Protein AF-0000000067179972 (afdb_homodimer)

Structure (mmCIF, N/CA/C/O backbone):
data_AF-0000000067179972-model_v1
#
loop_
_entity.id
_entity.type
_entity.pdbx_description
1 polymer '3-ketoacyl-CoA reductase'
#
loop_
_atom_site.group_PDB
_atom_site.id
_atom_site.type_symbol
_atom_site.label_atom_id
_atom_site.label_alt_id
_atom_site.label_comp_id
_atom_site.label_asym_id
_atom_site.label_entity_id
_atom_site.label_seq_id
_atom_site.pdbx_PDB_ins_code
_atom_site.Cartn_x
_atom_site.Cartn_y
_atom_site.Cartn_z
_atom_site.occupancy
_atom_site.B_iso_or_equiv
_atom_site.auth_seq_id
_atom_site.auth_comp_id
_atom_site.auth_asym_id
_atom_site.auth_atom_id
_atom_site.pdbx_PDB_model_num
ATOM 1 N N . MET A 1 1 ? -12.672 8.93 -43.188 1 71.5 1 MET A N 1
ATOM 2 C CA . MET A 1 1 ? -12.367 8.008 -42.094 1 71.5 1 MET A CA 1
ATOM 3 C C . MET A 1 1 ? -11.242 8.555 -41.219 1 71.5 1 MET A C 1
ATOM 5 O O . MET A 1 1 ? -11.367 8.609 -40 1 71.5 1 MET A O 1
ATOM 9 N N . TRP A 1 2 ? -10.297 9.141 -41.875 1 78.19 2 TRP A N 1
ATOM 10 C CA . TRP A 1 2 ? -9.109 9.648 -41.188 1 78.19 2 TRP A CA 1
ATOM 11 C C . TRP A 1 2 ? -9.445 10.891 -40.375 1 78.19 2 TRP A C 1
ATOM 13 O O . TRP A 1 2 ? -9.07 10.984 -39.219 1 78.19 2 TRP A O 1
ATOM 23 N N . PRO A 1 3 ? -10.312 11.742 -41 1 81.19 3 PRO A N 1
ATOM 24 C CA . PRO A 1 3 ? -10.633 12.922 -40.188 1 81.19 3 PRO A CA 1
ATOM 25 C C . PRO A 1 3 ? -11.438 12.594 -38.938 1 81.19 3 PRO A C 1
ATOM 27 O O . PRO A 1 3 ? -11.25 13.227 -37.906 1 81.19 3 PRO A O 1
ATOM 30 N N . PHE A 1 4 ? -12.281 11.68 -39.156 1 87.94 4 PHE A N 1
ATOM 31 C CA . PHE A 1 4 ? -13.109 11.281 -38.031 1 87.94 4 PHE A CA 1
ATOM 32 C C . PHE A 1 4 ? -12.258 10.656 -36.906 1 87.94 4 PHE A C 1
ATOM 34 O O . PHE A 1 4 ? -12.414 10.992 -35.75 1 87.94 4 PHE A O 1
ATOM 41 N N . VAL A 1 5 ? -11.414 9.82 -37.219 1 89.94 5 VAL A N 1
ATOM 42 C CA . VAL A 1 5 ? -10.508 9.18 -36.25 1 89.94 5 VAL A CA 1
ATOM 43 C C . VAL A 1 5 ? -9.648 10.234 -35.562 1 89.94 5 VAL A C 1
ATOM 45 O O . VAL A 1 5 ? -9.453 10.18 -34.344 1 89.94 5 VAL A O 1
ATOM 48 N N . CYS A 1 6 ? -9.18 11.117 -36.312 1 90.62 6 CYS A N 1
ATOM 49 C CA . CYS A 1 6 ? -8.359 12.188 -35.781 1 90.62 6 CYS A CA 1
ATOM 50 C C . CYS A 1 6 ? -9.148 13.008 -34.75 1 90.62 6 CYS A C 1
ATOM 52 O O . CYS A 1 6 ? -8.617 13.422 -33.719 1 90.62 6 CYS A O 1
ATOM 54 N N . ALA A 1 7 ? -10.398 13.258 -35.094 1 91.94 7 ALA A N 1
ATOM 55 C CA . ALA A 1 7 ? -11.25 14.023 -34.188 1 91.94 7 ALA A CA 1
ATOM 56 C C . ALA A 1 7 ? -11.469 13.273 -32.906 1 91.94 7 ALA A C 1
ATOM 58 O O . ALA A 1 7 ? -11.43 13.867 -31.812 1 91.94 7 ALA A O 1
ATOM 59 N N . ILE A 1 8 ? -11.711 12.031 -33 1 94.38 8 ILE A N 1
ATOM 60 C CA . ILE A 1 8 ? -11.93 11.195 -31.828 1 94.38 8 ILE A CA 1
ATOM 61 C C . ILE A 1 8 ? -10.664 11.18 -30.969 1 94.38 8 ILE A C 1
ATOM 63 O O . ILE A 1 8 ? -10.727 11.359 -29.75 1 94.38 8 ILE A O 1
ATOM 67 N N . LEU A 1 9 ? -9.547 10.984 -31.594 1 94.88 9 LEU A N 1
ATOM 68 C CA . LEU A 1 9 ? -8.273 10.969 -30.875 1 94.88 9 LEU A CA 1
ATOM 69 C C . LEU A 1 9 ? -8.008 12.32 -30.219 1 94.88 9 LEU A C 1
ATOM 71 O O . LEU A 1 9 ? -7.449 12.375 -29.109 1 94.88 9 LEU A O 1
ATOM 75 N N . ALA A 1 10 ? -8.383 13.32 -30.875 1 95.06 10 ALA A N 1
ATOM 76 C CA . ALA A 1 10 ? -8.211 14.648 -30.297 1 95.06 10 ALA A CA 1
ATOM 77 C C . ALA A 1 10 ? -9.07 14.812 -29.047 1 95.06 10 ALA A C 1
ATOM 79 O O . ALA A 1 10 ? -8.633 15.414 -28.062 1 95.06 10 ALA A O 1
ATOM 80 N N . LEU A 1 11 ? -10.289 14.289 -29.125 1 95.94 11 LEU A N 1
ATOM 81 C CA . LEU A 1 11 ? -11.164 14.352 -27.969 1 95.94 11 LEU A CA 1
ATOM 82 C C . LEU A 1 11 ? -10.586 13.539 -26.812 1 95.94 11 LEU A C 1
ATOM 84 O O . LEU A 1 11 ? -10.625 13.977 -25.656 1 95.94 11 LEU A O 1
ATOM 88 N N . ILE A 1 12 ? -10.094 12.406 -27.141 1 96 12 ILE A N 1
ATOM 89 C CA . ILE A 1 12 ? -9.445 11.57 -26.125 1 96 12 ILE A CA 1
ATOM 90 C C . ILE A 1 12 ? -8.234 12.305 -25.562 1 96 12 ILE A C 1
ATOM 92 O O . ILE A 1 12 ? -8.023 12.297 -24.344 1 96 12 ILE A O 1
ATOM 96 N N . GLY A 1 13 ? -7.484 12.906 -26.422 1 96.31 13 GLY A N 1
ATOM 97 C CA . GLY A 1 13 ? -6.328 13.672 -25.969 1 96.31 13 GLY A CA 1
ATOM 98 C C . GLY A 1 13 ? -6.691 14.812 -25.047 1 96.31 13 GLY A C 1
ATOM 99 O O . GLY A 1 13 ? -6 15.062 -24.062 1 96.31 13 GLY A O 1
ATOM 100 N N . ALA A 1 14 ? -7.727 15.484 -25.406 1 96.56 14 ALA A N 1
ATOM 101 C CA . ALA A 1 14 ? -8.203 16.578 -24.547 1 96.56 14 ALA A CA 1
ATOM 102 C C . ALA A 1 14 ? -8.633 16.047 -23.172 1 96.56 14 ALA A C 1
ATOM 104 O O . ALA A 1 14 ? -8.25 16.594 -22.141 1 96.56 14 ALA A O 1
ATOM 105 N N . TYR A 1 15 ? -9.367 14.992 -23.234 1 96.56 15 TYR A N 1
ATOM 106 C CA . TYR A 1 15 ? -9.836 14.367 -22 1 96.56 15 TYR A CA 1
ATOM 107 C C . TYR A 1 15 ? -8.656 13.938 -21.141 1 96.56 15 TYR A C 1
ATOM 109 O O . TYR A 1 15 ? -8.602 14.258 -19.938 1 96.56 15 TYR A O 1
ATOM 117 N N . CYS A 1 16 ? -7.742 13.266 -21.688 1 96.19 16 CYS A N 1
ATOM 118 C CA . CYS A 1 16 ? -6.586 12.75 -20.969 1 96.19 16 CYS A CA 1
ATOM 119 C C . CYS A 1 16 ? -5.734 13.891 -20.422 1 96.19 16 CYS A C 1
ATOM 121 O O . CYS A 1 16 ? -5.199 13.805 -19.312 1 96.19 16 CYS A O 1
ATOM 123 N N . SER A 1 17 ? -5.578 14.922 -21.219 1 95.88 17 SER A N 1
ATOM 124 C CA . SER A 1 17 ? -4.801 16.078 -20.781 1 95.88 17 SER A CA 1
ATOM 125 C C . SER A 1 17 ? -5.434 16.75 -19.562 1 95.88 17 SER A C 1
ATOM 127 O O . SER A 1 17 ? -4.742 17.062 -18.594 1 95.88 17 SER A O 1
ATOM 129 N N . ILE A 1 18 ? -6.699 16.922 -19.609 1 96 18 ILE A N 1
ATOM 130 C CA . ILE A 1 18 ? -7.418 17.562 -18.516 1 96 18 ILE A CA 1
ATOM 131 C C . ILE A 1 18 ? -7.301 16.719 -17.25 1 96 18 ILE A C 1
ATOM 133 O O . ILE A 1 18 ? -7.004 17.234 -16.172 1 96 18 ILE A O 1
ATOM 137 N N . CYS A 1 19 ? -7.488 15.398 -17.391 1 95.5 19 CYS A N 1
ATOM 138 C CA . CYS A 1 19 ? -7.391 14.5 -16.25 1 95.5 19 CYS A CA 1
ATOM 139 C C . CYS A 1 19 ? -5.98 14.5 -15.672 1 95.5 19 CYS A C 1
ATOM 141 O O . CYS A 1 19 ? -5.809 14.555 -14.453 1 95.5 19 CYS A O 1
ATOM 143 N N . TRP A 1 20 ? -5.016 14.477 -16.547 1 95.38 20 TRP A N 1
ATOM 144 C CA . TRP A 1 20 ? -3.625 14.453 -16.094 1 95.38 20 TRP A CA 1
ATOM 145 C C . TRP A 1 20 ? -3.266 15.734 -15.359 1 95.38 20 TRP A C 1
ATOM 147 O O . TRP A 1 20 ? -2.662 15.695 -14.289 1 95.38 20 TRP A O 1
ATOM 157 N N . LEU A 1 21 ? -3.615 16.891 -15.945 1 94.5 21 LEU A N 1
ATOM 158 C CA . LEU A 1 21 ? -3.311 18.188 -15.344 1 94.5 21 LEU A CA 1
ATOM 159 C C . LEU A 1 21 ? -3.973 18.312 -13.977 1 94.5 21 LEU A C 1
ATOM 161 O O . LEU A 1 21 ? -3.346 18.781 -13.016 1 94.5 21 LEU A O 1
ATOM 165 N N . TYR A 1 22 ? -5.133 17.844 -13.875 1 93.06 22 TYR A N 1
ATOM 166 C CA . TYR A 1 22 ? -5.895 17.938 -12.633 1 93.06 22 TYR A CA 1
ATOM 167 C C . TYR A 1 22 ? -5.285 17.047 -11.555 1 93.06 22 TYR A C 1
ATOM 169 O O . TYR A 1 22 ? -5.156 17.453 -10.398 1 93.06 22 TYR A O 1
ATOM 177 N N . GLU A 1 23 ? -4.816 15.914 -11.906 1 93.94 23 GLU A N 1
ATOM 178 C CA . GLU A 1 23 ? -4.383 14.906 -10.945 1 93.94 23 GLU A CA 1
ATOM 179 C C . GLU A 1 23 ? -2.926 15.117 -10.547 1 93.94 23 GLU A C 1
ATOM 181 O O . GLU A 1 23 ? -2.535 14.805 -9.414 1 93.94 23 GLU A O 1
ATOM 186 N N . ASN A 1 24 ? -2.164 15.664 -11.453 1 94.5 24 ASN A N 1
ATOM 187 C CA . ASN A 1 24 ? -0.731 15.516 -11.227 1 94.5 24 ASN A CA 1
ATOM 188 C C . ASN A 1 24 ? -0.054 16.875 -11.023 1 94.5 24 ASN A C 1
ATOM 190 O O . ASN A 1 24 ? 1.084 16.938 -10.555 1 94.5 24 ASN A O 1
ATOM 194 N N . LEU A 1 25 ? -0.701 17.984 -11.297 1 94.19 25 LEU A N 1
ATOM 195 C CA . LEU A 1 25 ? -0.108 19.297 -11.078 1 94.19 25 LEU A CA 1
ATOM 196 C C . LEU A 1 25 ? -0.708 19.969 -9.844 1 94.19 25 LEU A C 1
ATOM 198 O O . LEU A 1 25 ? -0.694 21.203 -9.727 1 94.19 25 LEU A O 1
ATOM 202 N N . ARG A 1 26 ? -1.161 19.203 -8.969 1 91.56 26 ARG A N 1
ATOM 203 C CA . ARG A 1 26 ? -1.869 19.688 -7.793 1 91.56 26 ARG A CA 1
ATOM 204 C C . ARG A 1 26 ? -0.954 20.547 -6.926 1 91.56 26 ARG A C 1
ATOM 206 O O . ARG A 1 26 ? -1.339 21.641 -6.492 1 91.56 26 ARG A O 1
ATOM 213 N N . THR A 1 27 ? 0.248 20.125 -6.719 1 93.62 27 THR A N 1
ATOM 214 C CA . THR A 1 27 ? 1.144 20.781 -5.781 1 93.62 27 THR A CA 1
ATOM 215 C C . THR A 1 27 ? 1.543 22.156 -6.305 1 93.62 27 THR A C 1
ATOM 217 O O . THR A 1 27 ? 1.304 23.172 -5.645 1 93.62 27 THR A O 1
ATOM 220 N N . PRO A 1 28 ? 2.084 22.234 -7.52 1 92.94 28 PRO A N 1
ATOM 221 C CA . PRO A 1 28 ? 2.453 23.562 -8 1 92.94 28 PRO A CA 1
ATOM 222 C C . PRO A 1 28 ? 1.252 24.5 -8.141 1 92.94 28 PRO A C 1
ATOM 224 O O . PRO A 1 28 ? 1.345 25.688 -7.816 1 92.94 28 PRO A O 1
ATOM 227 N N . VAL A 1 29 ? 0.146 24 -8.57 1 92.94 29 VAL A N 1
ATOM 228 C CA . VAL A 1 29 ? -1.047 24.812 -8.766 1 92.94 29 VAL A CA 1
ATOM 229 C C . VAL A 1 29 ? -1.574 25.297 -7.418 1 92.94 29 VAL A C 1
ATOM 231 O O . VAL A 1 29 ? -1.919 26.469 -7.266 1 92.94 29 VAL A O 1
ATOM 234 N N . SER A 1 30 ? -1.582 24.391 -6.465 1 92.38 30 SER A N 1
ATOM 235 C CA . SER A 1 30 ? -2.055 24.766 -5.137 1 92.38 30 SER A CA 1
ATOM 236 C C . SER A 1 30 ? -1.16 25.828 -4.512 1 92.38 30 SER A C 1
ATOM 238 O O . SER A 1 30 ? -1.652 26.781 -3.898 1 92.38 30 SER A O 1
ATOM 240 N N . LEU A 1 31 ? 0.1 25.672 -4.637 1 92.12 31 LEU A N 1
ATOM 241 C CA . LEU A 1 31 ? 1.036 26.625 -4.055 1 92.12 31 LEU A CA 1
ATOM 242 C C . LEU A 1 31 ? 0.846 28.016 -4.668 1 92.12 31 LEU A C 1
ATOM 244 O O . LEU A 1 31 ? 0.848 29.016 -3.951 1 92.12 31 LEU A O 1
ATOM 248 N N . VAL A 1 32 ? 0.621 28.047 -5.922 1 92.56 32 VAL A N 1
ATOM 249 C CA . VAL A 1 32 ? 0.437 29.312 -6.609 1 92.56 32 VAL A CA 1
ATOM 250 C C . VAL A 1 32 ? -0.916 29.922 -6.234 1 92.56 32 VAL A C 1
ATOM 252 O O . VAL A 1 32 ? -0.996 31.078 -5.82 1 92.56 32 VAL A O 1
ATOM 255 N N . LEU A 1 33 ? -1.974 29.141 -6.336 1 92.81 33 LEU A N 1
ATOM 256 C CA . LEU A 1 33 ? -3.328 29.625 -6.102 1 92.81 33 LEU A CA 1
ATOM 257 C C . LEU A 1 33 ? -3.502 30.062 -4.652 1 92.81 33 LEU A C 1
ATOM 259 O O . LEU A 1 33 ? -4.031 31.156 -4.391 1 92.81 33 LEU A O 1
ATOM 263 N N . HIS A 1 34 ? -3.029 29.297 -3.762 1 91.06 34 HIS A N 1
ATOM 264 C CA . HIS A 1 34 ? -3.193 29.641 -2.355 1 91.06 34 HIS A CA 1
ATOM 265 C C . HIS A 1 34 ? -2.199 30.719 -1.934 1 91.06 34 HIS A C 1
ATOM 267 O O . HIS A 1 34 ? -2.455 31.469 -0.989 1 91.06 34 HIS A O 1
ATOM 273 N N . GLY A 1 35 ? -1.069 30.734 -2.635 1 89.62 35 GLY A N 1
ATOM 274 C CA . GLY A 1 35 ? -0.17 31.859 -2.428 1 89.62 35 GLY A CA 1
ATOM 275 C C . GLY A 1 35 ? -0.801 33.219 -2.76 1 89.62 35 GLY A C 1
ATOM 276 O O . GLY A 1 35 ? -0.676 34.156 -1.993 1 89.62 35 GLY A O 1
ATOM 277 N N . ILE A 1 36 ? -1.562 33.219 -3.773 1 90.12 36 ILE A N 1
ATOM 278 C CA . ILE A 1 36 ? -2.258 34.438 -4.203 1 90.12 36 ILE A CA 1
ATOM 279 C C . ILE A 1 36 ? -3.418 34.719 -3.252 1 90.12 36 ILE A C 1
ATOM 281 O O . ILE A 1 36 ? -3.615 35.875 -2.836 1 90.12 36 ILE A O 1
ATOM 285 N N . ALA A 1 37 ? -4.098 33.688 -2.883 1 88 37 ALA A N 1
ATOM 286 C CA . ALA A 1 37 ? -5.266 33.844 -2.016 1 88 37 ALA A CA 1
ATOM 287 C C . ALA A 1 37 ? -4.859 34.375 -0.648 1 88 37 ALA A C 1
ATOM 289 O O . ALA A 1 37 ? -5.617 35.125 -0.02 1 88 37 ALA A O 1
ATOM 290 N N . GLN A 1 38 ? -3.721 33.906 -0.187 1 85.06 38 GLN A N 1
ATOM 291 C CA . GLN A 1 38 ? -3.242 34.312 1.13 1 85.06 38 GLN A CA 1
ATOM 292 C C . GLN A 1 38 ? -2.992 35.812 1.184 1 85.06 38 GLN A C 1
ATOM 294 O O . GLN A 1 38 ? -2.979 36.406 2.264 1 85.06 38 GLN A O 1
ATOM 299 N N . LEU A 1 39 ? -2.824 36.406 0.049 1 81.31 39 LEU A N 1
ATOM 300 C CA . LEU A 1 39 ? -2.6 37.875 -0.025 1 81.31 39 LEU A CA 1
ATOM 301 C C . LEU A 1 39 ? -3.887 38.625 0.259 1 81.31 39 LEU A C 1
ATOM 303 O O . LEU A 1 39 ? -3.846 39.812 0.645 1 81.31 39 LEU A O 1
ATOM 307 N N . VAL A 1 40 ? -4.984 37.969 0.219 1 83.81 40 VAL A N 1
ATOM 308 C CA . VAL A 1 40 ? -6.246 38.688 0.259 1 83.81 40 VAL A CA 1
ATOM 309 C C . VAL A 1 40 ? -7.117 38.156 1.398 1 83.81 40 VAL A C 1
ATOM 311 O O . VAL A 1 40 ? -7.93 38.906 1.958 1 83.81 40 VAL A O 1
ATOM 314 N N . LEU A 1 41 ? -6.902 36.906 1.764 1 81.62 41 LEU A N 1
ATOM 315 C CA . LEU A 1 41 ? -7.828 36.281 2.707 1 81.62 41 LEU A CA 1
ATOM 316 C C . LEU A 1 41 ? -7.152 36.031 4.055 1 81.62 41 LEU A C 1
ATOM 318 O O . LEU A 1 41 ? -6.039 35.5 4.113 1 81.62 41 LEU A O 1
ATOM 322 N N . PRO A 1 42 ? -7.855 36.531 5.035 1 77.62 42 PRO A N 1
ATOM 323 C CA . PRO A 1 42 ? -7.301 36.219 6.359 1 77.62 42 PRO A CA 1
ATOM 324 C C . PRO A 1 42 ? -7.379 34.75 6.719 1 77.62 42 PRO A C 1
ATOM 326 O O . PRO A 1 42 ? -8.305 34.062 6.289 1 77.62 42 PRO A O 1
ATOM 329 N N . GLN A 1 43 ? -6.32 34.219 7.414 1 78.94 43 GLN A N 1
ATOM 330 C CA . GLN A 1 43 ? -6.324 32.844 7.836 1 78.94 43 GLN A CA 1
ATOM 331 C C . GLN A 1 43 ? -6.633 32.719 9.328 1 78.94 43 GLN A C 1
ATOM 333 O O . GLN A 1 43 ? -6.133 33.5 10.133 1 78.94 43 GLN A O 1
ATOM 338 N N . LYS A 1 44 ? -7.582 31.891 9.617 1 84.75 44 LYS A N 1
ATOM 339 C CA . LYS A 1 44 ? -7.867 31.578 11.016 1 84.75 44 LYS A CA 1
ATOM 340 C C . LYS A 1 44 ? -6.703 30.844 11.664 1 84.75 44 LYS A C 1
ATOM 342 O O . LYS A 1 44 ? -6.094 29.969 11.039 1 84.75 44 LYS A O 1
ATOM 347 N N . PRO A 1 45 ? -6.527 31.188 12.914 1 92.25 45 PRO A N 1
ATOM 348 C CA . PRO A 1 45 ? -5.473 30.453 13.617 1 92.25 45 PRO A CA 1
ATOM 349 C C . PRO A 1 45 ? -5.746 28.953 13.68 1 92.25 45 PRO A C 1
ATOM 351 O O . PRO A 1 45 ? -6.898 28.531 13.828 1 92.25 45 PRO A O 1
ATOM 354 N N . PHE A 1 46 ? -4.691 28.125 13.547 1 95.62 46 PHE A N 1
ATOM 355 C CA . PHE A 1 46 ? -4.816 26.672 13.539 1 95.62 46 PHE A CA 1
ATOM 356 C C . PHE A 1 46 ? -5.5 26.172 14.805 1 95.62 46 PHE A C 1
ATOM 358 O O . PHE A 1 46 ? -6.324 25.266 14.758 1 95.62 46 PHE A O 1
ATOM 365 N N . SER A 1 47 ? -5.207 26.875 15.953 1 94.38 47 SER A N 1
ATOM 366 C CA . SER A 1 47 ? -5.773 26.438 17.219 1 94.38 47 SER A CA 1
ATOM 367 C C . SER A 1 47 ? -7.289 26.625 17.25 1 94.38 47 SER A C 1
ATOM 369 O O . SER A 1 47 ? -8.008 25.828 17.859 1 94.38 47 SER A O 1
ATOM 371 N N . GLU A 1 48 ? -7.824 27.594 16.578 1 94.31 48 GLU A N 1
ATOM 372 C CA . GLU A 1 48 ? -9.258 27.844 16.469 1 94.31 48 GLU A CA 1
ATOM 373 C C . GLU A 1 48 ? -9.914 26.891 15.484 1 94.31 48 GLU A C 1
ATOM 375 O O . GLU A 1 48 ? -11.016 26.391 15.727 1 94.31 48 GLU A O 1
ATOM 380 N N . LYS A 1 49 ? -9.18 26.625 14.477 1 95.62 49 LYS A N 1
ATOM 381 C CA . LYS A 1 49 ? -9.742 25.797 13.414 1 95.62 49 LYS A CA 1
ATOM 382 C C . LYS A 1 49 ? -9.703 24.328 13.789 1 95.62 49 LYS A C 1
ATOM 384 O O . LYS A 1 49 ? -10.648 23.578 13.508 1 95.62 49 LYS A O 1
ATOM 389 N N . TYR A 1 50 ? -8.648 23.859 14.445 1 97.44 50 TYR A N 1
ATOM 390 C CA . TYR A 1 50 ? -8.445 22.422 14.609 1 97.44 50 TYR A CA 1
ATOM 391 C C . TYR A 1 50 ? -8.414 22.047 16.078 1 97.44 50 TYR A C 1
ATOM 393 O O . TYR A 1 50 ? -8.977 21.016 16.484 1 97.44 50 TYR A O 1
ATOM 401 N N . GLY A 1 51 ? -7.766 22.75 16.938 1 96.5 51 GLY A N 1
ATOM 402 C CA . GLY A 1 51 ? -7.551 22.422 18.328 1 96.5 51 GLY A CA 1
ATOM 403 C C . GLY A 1 51 ? -6.207 22.891 18.859 1 96.5 51 GLY A C 1
ATOM 404 O O . GLY A 1 51 ? -5.371 23.375 18.094 1 96.5 51 GLY A O 1
ATOM 405 N N . GLU A 1 52 ? -5.965 22.703 20.094 1 97.31 52 GLU A N 1
ATOM 406 C CA . GLU A 1 52 ? -4.879 23.375 20.812 1 97.31 52 GLU A CA 1
ATOM 407 C C . GLU A 1 52 ? -3.551 22.656 20.578 1 97.31 52 GLU A C 1
ATOM 409 O O . GLU A 1 52 ? -2.492 23.297 20.594 1 97.31 52 GLU A O 1
ATOM 414 N N . TRP A 1 53 ? -3.652 21.359 20.406 1 98.81 53 TRP A N 1
ATOM 415 C CA . TRP A 1 53 ? -2.42 20.578 20.406 1 98.81 53 TRP A CA 1
ATOM 416 C C . TRP A 1 53 ? -2.16 19.969 19.031 1 98.81 53 TRP A C 1
ATOM 418 O O . TRP A 1 53 ? -3.094 19.531 18.359 1 98.81 53 TRP A O 1
ATOM 428 N N . ALA A 1 54 ? -0.916 19.906 18.625 1 98.94 54 ALA A N 1
ATOM 429 C CA . ALA A 1 54 ? -0.428 19.125 17.484 1 98.94 54 ALA A CA 1
ATOM 430 C C . ALA A 1 54 ? 0.47 17.984 17.953 1 98.94 54 ALA A C 1
ATOM 432 O O . ALA A 1 54 ? 1.37 18.188 18.766 1 98.94 54 ALA A O 1
ATOM 433 N N . VAL A 1 55 ? 0.155 16.844 17.5 1 98.94 55 VAL A N 1
ATOM 434 C CA . VAL A 1 55 ? 0.963 15.664 17.781 1 98.94 55 VAL A CA 1
ATOM 435 C C . VAL A 1 55 ? 1.811 15.312 16.562 1 98.94 55 VAL A C 1
ATOM 437 O O . VAL A 1 55 ? 1.284 15.156 15.461 1 98.94 55 VAL A O 1
ATOM 440 N N . ILE A 1 56 ? 3.104 15.227 16.734 1 98.94 56 ILE A N 1
ATOM 441 C CA . ILE A 1 56 ? 4.004 14.875 15.633 1 98.94 56 ILE A CA 1
ATOM 442 C C . ILE A 1 56 ? 4.805 13.625 16 1 98.94 56 ILE A C 1
ATOM 444 O O . ILE A 1 56 ? 5.5 13.609 17.016 1 98.94 56 ILE A O 1
ATOM 448 N N . THR A 1 57 ? 4.695 12.602 15.219 1 98.88 57 THR A N 1
ATOM 449 C CA . THR A 1 57 ? 5.535 11.43 15.406 1 98.88 57 THR A CA 1
ATOM 450 C C . THR A 1 57 ? 6.84 11.562 14.625 1 98.88 57 THR A C 1
ATOM 452 O O . THR A 1 57 ? 6.871 12.203 13.57 1 98.88 57 THR A O 1
ATOM 455 N N . GLY A 1 58 ? 7.898 10.883 15.102 1 98.19 58 GLY A N 1
ATOM 456 C CA . GLY A 1 58 ? 9.203 11.094 14.492 1 98.19 58 GLY A CA 1
ATOM 457 C C . GLY A 1 58 ? 9.68 12.531 14.586 1 98.19 58 GLY A C 1
ATOM 458 O O . GLY A 1 58 ? 10.172 13.086 13.602 1 98.19 58 GLY A O 1
ATOM 459 N N . ALA A 1 59 ? 9.523 13.125 15.727 1 98.06 59 ALA A N 1
ATOM 460 C CA . ALA A 1 59 ? 9.641 14.578 15.852 1 98.06 59 ALA A CA 1
ATOM 461 C C . ALA A 1 59 ? 11.039 14.984 16.281 1 98.06 59 ALA A C 1
ATOM 463 O O . ALA A 1 59 ? 11.312 16.172 16.516 1 98.06 59 ALA A O 1
ATOM 464 N N . SER A 1 60 ? 11.984 14.055 16.391 1 96.56 60 SER A N 1
ATOM 465 C CA . SER A 1 60 ? 13.297 14.352 16.953 1 96.56 60 SER A CA 1
ATOM 466 C C . SER A 1 60 ? 14.227 14.961 15.898 1 96.56 60 SER A C 1
ATOM 468 O O . SER A 1 60 ? 15.273 15.523 16.234 1 96.56 60 SER A O 1
ATOM 470 N N . ASP A 1 61 ? 13.898 14.781 14.617 1 94.19 61 ASP A N 1
ATOM 471 C CA . ASP A 1 61 ? 14.734 15.297 13.539 1 94.19 61 ASP A CA 1
ATOM 472 C C . ASP A 1 61 ? 13.945 15.383 12.227 1 94.19 61 ASP A C 1
ATOM 474 O O . ASP A 1 61 ? 12.742 15.141 12.211 1 94.19 61 ASP A O 1
ATOM 478 N N . GLY A 1 62 ? 14.57 15.93 11.258 1 95.56 62 GLY A N 1
ATOM 479 C CA . GLY A 1 62 ? 14.07 15.867 9.891 1 95.56 62 GLY A CA 1
ATOM 480 C C . GLY A 1 62 ? 12.742 16.578 9.711 1 95.56 62 GLY A C 1
ATOM 481 O O . GLY A 1 62 ? 12.531 17.656 10.25 1 95.56 62 GLY A O 1
ATOM 482 N N . ILE A 1 63 ? 11.938 15.984 8.898 1 97.31 63 ILE A N 1
ATOM 483 C CA . ILE A 1 63 ? 10.656 16.547 8.516 1 97.31 63 ILE A CA 1
ATOM 484 C C . ILE A 1 63 ? 9.758 16.688 9.742 1 97.31 63 ILE A C 1
ATOM 486 O O . ILE A 1 63 ? 9.055 17.688 9.906 1 97.31 63 ILE A O 1
ATOM 490 N N . GLY A 1 64 ? 9.797 15.695 10.68 1 98.31 64 GLY A N 1
ATOM 491 C CA . GLY A 1 64 ? 8.984 15.734 11.883 1 98.31 64 GLY A CA 1
ATOM 492 C C . GLY A 1 64 ? 9.305 16.922 12.773 1 98.31 64 GLY A C 1
ATOM 493 O O . GLY A 1 64 ? 8.398 17.641 13.203 1 98.31 64 GLY A O 1
ATOM 494 N N . LYS A 1 65 ? 10.562 17.094 13.016 1 98.19 65 LYS A N 1
ATOM 495 C CA . LYS A 1 65 ? 10.984 18.266 13.781 1 98.19 65 LYS A CA 1
ATOM 496 C C . LYS A 1 65 ? 10.57 19.562 13.078 1 98.19 65 LYS A C 1
ATOM 498 O O . LYS A 1 65 ? 10.141 20.516 13.734 1 98.19 65 LYS A O 1
ATOM 503 N N . GLY A 1 66 ? 10.711 19.578 11.75 1 97.88 66 GLY A N 1
ATOM 504 C CA . GLY A 1 66 ? 10.289 20.734 10.969 1 97.88 66 GLY A CA 1
ATOM 505 C C . GLY A 1 66 ? 8.828 21.078 11.141 1 97.88 66 GLY A C 1
ATOM 506 O O . GLY A 1 66 ? 8.469 22.234 11.336 1 97.88 66 GLY A O 1
ATOM 507 N N . TYR A 1 67 ? 7.949 20.094 11.102 1 98.56 67 TYR A N 1
ATOM 508 C CA . TYR A 1 67 ? 6.52 20.312 11.297 1 98.56 67 TYR A CA 1
ATOM 509 C C . TYR A 1 67 ? 6.234 20.797 12.711 1 98.56 67 TYR A C 1
ATOM 511 O O . TYR A 1 67 ? 5.371 21.656 12.914 1 98.56 67 TYR A O 1
ATOM 519 N N . ALA A 1 68 ? 6.961 20.203 13.695 1 98.69 68 ALA A N 1
ATOM 520 C CA . ALA A 1 68 ? 6.789 20.656 15.078 1 98.69 68 ALA A CA 1
ATOM 521 C C . ALA A 1 68 ? 7.086 22.141 15.211 1 98.69 68 ALA A C 1
ATOM 523 O O . ALA A 1 68 ? 6.301 22.891 15.805 1 98.69 68 ALA A O 1
ATOM 524 N N . GLU A 1 69 ? 8.164 22.578 14.625 1 98.25 69 GLU A N 1
ATOM 525 C CA . GLU A 1 69 ? 8.562 23.984 14.672 1 98.25 69 GLU A CA 1
ATOM 526 C C . GLU A 1 69 ? 7.566 24.859 13.938 1 98.25 69 GLU A C 1
ATOM 528 O O . GLU A 1 69 ? 7.195 25.938 14.43 1 98.25 69 GLU A O 1
ATOM 533 N N . TYR A 1 70 ? 7.172 24.406 12.766 1 98.06 70 TYR A N 1
ATOM 534 C CA . TYR A 1 70 ? 6.234 25.172 11.961 1 98.06 70 TYR A CA 1
ATOM 535 C C . TYR A 1 70 ? 4.93 25.406 12.719 1 98.06 70 TYR A C 1
ATOM 537 O O . TYR A 1 70 ? 4.434 26.531 12.781 1 98.06 70 TYR A O 1
ATOM 545 N N . LEU A 1 71 ? 4.371 24.391 13.336 1 98.56 71 LEU A N 1
ATOM 546 C CA . LEU A 1 71 ? 3.086 24.469 14.023 1 98.56 71 LEU A CA 1
ATOM 547 C C . LEU A 1 71 ? 3.211 25.25 15.328 1 98.56 71 LEU A C 1
ATOM 549 O O . LEU A 1 71 ? 2.281 25.953 15.727 1 98.56 71 LEU A O 1
ATOM 553 N N . ALA A 1 72 ? 4.379 25.125 15.984 1 98.5 72 ALA A N 1
ATOM 554 C CA . ALA A 1 72 ? 4.652 25.953 17.156 1 98.5 72 ALA A CA 1
ATOM 555 C C . ALA A 1 72 ? 4.652 27.438 16.781 1 98.5 72 ALA A C 1
ATOM 557 O O . ALA A 1 72 ? 4.129 28.266 17.531 1 98.5 72 ALA A O 1
ATOM 558 N N . GLY A 1 73 ? 5.227 27.688 15.617 1 97.31 73 GLY A N 1
ATOM 559 C CA . GLY A 1 73 ? 5.23 29.047 15.109 1 97.31 73 GLY A CA 1
ATOM 560 C C . GLY A 1 73 ? 3.84 29.594 14.836 1 97.31 73 GLY A C 1
ATOM 561 O O . GLY A 1 73 ? 3.643 30.812 14.766 1 97.31 73 GLY A O 1
ATOM 562 N N . ARG A 1 74 ? 2.941 28.734 14.664 1 96.19 74 ARG A N 1
ATOM 563 C CA . ARG A 1 74 ? 1.542 29.094 14.477 1 96.19 74 ARG A CA 1
ATOM 564 C C . ARG A 1 74 ? 0.777 29.016 15.797 1 96.19 74 ARG A C 1
ATOM 566 O O . ARG A 1 74 ? -0.448 28.891 15.805 1 96.19 74 ARG A O 1
ATOM 573 N N . ARG A 1 75 ? 1.535 28.922 16.938 1 96.31 75 ARG A N 1
ATOM 574 C CA . ARG A 1 75 ? 1.069 29.062 18.312 1 96.31 75 ARG A CA 1
ATOM 575 C C . ARG A 1 75 ? 0.315 27.828 18.766 1 96.31 75 ARG A C 1
ATOM 577 O O . ARG A 1 75 ? -0.562 27.906 19.625 1 96.31 75 ARG A O 1
ATOM 584 N N . MET A 1 76 ? 0.506 26.719 18.188 1 98.25 76 MET A N 1
ATOM 585 C CA . MET A 1 76 ? -0.046 25.453 18.703 1 98.25 76 MET A CA 1
ATOM 586 C C . MET A 1 76 ? 0.861 24.859 19.766 1 98.25 76 MET A C 1
ATOM 588 O O . MET A 1 76 ? 2.084 24.984 19.688 1 98.25 76 MET A O 1
ATOM 592 N N . ASN A 1 77 ? 0.228 24.25 20.781 1 98.81 77 ASN A N 1
ATOM 593 C CA . ASN A 1 77 ? 1.003 23.391 21.672 1 98.81 77 ASN A CA 1
ATOM 594 C C . ASN A 1 77 ? 1.461 22.109 20.953 1 98.81 77 ASN A C 1
ATOM 596 O O . ASN A 1 77 ? 0.79 21.625 20.047 1 98.81 77 ASN A O 1
ATOM 600 N N . ILE A 1 78 ? 2.611 21.609 21.359 1 98.88 78 ILE A N 1
ATOM 601 C CA . ILE A 1 78 ? 3.234 20.562 20.562 1 98.88 78 ILE A CA 1
ATOM 602 C C . ILE A 1 78 ? 3.471 19.312 21.422 1 98.88 78 ILE A C 1
ATOM 604 O O . ILE A 1 78 ? 4.02 19.406 22.516 1 98.88 78 ILE A O 1
ATOM 608 N N . VAL A 1 79 ? 3.021 18.156 20.953 1 98.94 79 VAL A N 1
ATOM 609 C CA . VAL A 1 79 ? 3.447 16.875 21.5 1 98.94 79 VAL A CA 1
ATOM 610 C C . VAL A 1 79 ? 4.492 16.25 20.578 1 98.94 79 VAL A C 1
ATOM 612 O O . VAL A 1 79 ? 4.238 16.062 19.375 1 98.94 79 VAL A O 1
ATOM 615 N N . LEU A 1 80 ? 5.664 15.992 21.109 1 98.94 80 LEU A N 1
ATOM 616 C CA . LEU A 1 80 ? 6.754 15.352 20.375 1 98.94 80 LEU A CA 1
ATOM 617 C C . LEU A 1 80 ? 6.82 13.867 20.703 1 98.94 80 LEU A C 1
ATOM 619 O O . LEU A 1 80 ? 7.004 13.484 21.859 1 98.94 80 LEU A O 1
ATOM 623 N N . VAL A 1 81 ? 6.668 13.016 19.688 1 98.94 81 VAL A N 1
ATOM 624 C CA . VAL A 1 81 ? 6.668 11.57 19.891 1 98.94 81 VAL A CA 1
ATOM 625 C C . VAL A 1 81 ? 7.828 10.945 19.125 1 98.94 81 VAL A C 1
ATOM 627 O O . VAL A 1 81 ? 7.938 11.117 17.906 1 98.94 81 VAL A O 1
ATOM 630 N N . ALA A 1 82 ? 8.703 10.273 19.719 1 98.56 82 ALA A N 1
ATOM 631 C CA . ALA A 1 82 ? 9.789 9.5 19.141 1 98.56 82 ALA A CA 1
ATOM 632 C C . ALA A 1 82 ? 10.43 8.578 20.172 1 98.56 82 ALA A C 1
ATOM 634 O O . ALA A 1 82 ? 9.922 8.438 21.281 1 98.56 82 ALA A O 1
ATOM 635 N N . ARG A 1 83 ? 11.484 7.906 19.828 1 97.19 83 ARG A N 1
ATOM 636 C CA . ARG A 1 83 ? 12.031 6.863 20.688 1 97.19 83 ARG A CA 1
ATOM 637 C C . ARG A 1 83 ? 13.125 7.422 21.594 1 97.19 83 ARG A C 1
ATOM 639 O O . ARG A 1 83 ? 13.391 6.871 22.656 1 97.19 83 ARG A O 1
ATOM 646 N N . ASN A 1 84 ? 13.781 8.57 21.172 1 97.94 84 ASN A N 1
ATOM 647 C CA . ASN A 1 84 ? 14.914 9.102 21.922 1 97.94 84 ASN A CA 1
ATOM 648 C C . ASN A 1 84 ? 14.492 10.266 22.828 1 97.94 84 ASN A C 1
ATOM 650 O O . ASN A 1 84 ? 14.336 11.391 22.359 1 97.94 84 ASN A O 1
ATOM 654 N N . GLU A 1 85 ? 14.438 9.984 24.062 1 98.38 85 GLU A N 1
ATOM 655 C CA . GLU A 1 85 ? 13.914 10.953 25.031 1 98.38 85 GLU A CA 1
ATOM 656 C C . GLU A 1 85 ? 14.797 12.195 25.094 1 98.38 85 GLU A C 1
ATOM 658 O O . GLU A 1 85 ? 14.297 13.32 25.141 1 98.38 85 GLU A O 1
ATOM 663 N N . ASN A 1 86 ? 16.078 11.992 25.109 1 98.62 86 ASN A N 1
ATOM 664 C CA . ASN A 1 86 ? 17 13.109 25.203 1 98.62 86 ASN A CA 1
ATOM 665 C C . ASN A 1 86 ? 16.875 14.055 24.016 1 98.62 86 ASN A C 1
ATOM 667 O O . ASN A 1 86 ? 16.859 15.281 24.188 1 98.62 86 ASN A O 1
ATOM 671 N N . LYS A 1 87 ? 16.797 13.508 22.844 1 98.31 87 LYS A N 1
ATOM 672 C CA . LYS A 1 87 ? 16.625 14.328 21.641 1 98.31 87 LYS A CA 1
ATOM 673 C C . LYS A 1 87 ? 15.289 15.078 21.688 1 98.31 87 LYS A C 1
ATOM 675 O O . LYS A 1 87 ? 15.227 16.25 21.328 1 98.31 87 LYS A O 1
ATOM 680 N N . LEU A 1 88 ? 14.273 14.414 22.156 1 98.81 88 LEU A N 1
ATOM 681 C CA . LEU A 1 88 ? 12.953 15.031 22.234 1 98.81 88 LEU A CA 1
ATOM 682 C C . LEU A 1 88 ? 12.961 16.203 23.203 1 98.81 88 LEU A C 1
ATOM 684 O O . LEU A 1 88 ? 12.383 17.25 22.922 1 98.81 88 LEU A O 1
ATOM 688 N N . ASN A 1 89 ? 13.562 16 24.328 1 98.69 89 ASN A N 1
ATOM 689 C CA . ASN A 1 89 ? 13.633 17.062 25.328 1 98.69 89 ASN A CA 1
ATOM 690 C C . ASN A 1 89 ? 14.367 18.297 24.797 1 98.69 89 ASN A C 1
ATOM 692 O O . ASN A 1 89 ? 13.969 19.422 25.062 1 98.69 89 ASN A O 1
ATOM 696 N N . ARG A 1 90 ? 15.43 18.016 24.078 1 98.5 90 ARG A N 1
ATOM 697 C CA . ARG A 1 90 ? 16.172 19.125 23.484 1 98.5 90 ARG A CA 1
ATOM 698 C C . ARG A 1 90 ? 15.289 19.891 22.5 1 98.5 90 ARG A C 1
ATOM 700 O O . ARG A 1 90 ? 15.266 21.125 22.531 1 98.5 90 ARG A O 1
ATOM 707 N N . VAL A 1 91 ? 14.555 19.172 21.641 1 98.69 91 VAL A N 1
ATOM 708 C CA . VAL A 1 91 ? 13.664 19.812 20.672 1 98.69 91 VAL A CA 1
ATOM 709 C C . VAL A 1 91 ? 12.562 20.562 21.406 1 98.69 91 VAL A C 1
ATOM 711 O O . VAL A 1 91 ? 12.211 21.688 21.016 1 98.69 91 VAL A O 1
ATOM 714 N N . ALA A 1 92 ? 12.031 19.984 22.469 1 98.75 92 ALA A N 1
ATOM 715 C CA . ALA A 1 92 ? 10.977 20.609 23.266 1 98.75 92 ALA A CA 1
ATOM 716 C C . ALA A 1 92 ? 11.453 21.938 23.859 1 98.75 92 ALA A C 1
ATOM 718 O O . ALA A 1 92 ? 10.75 22.938 23.781 1 98.75 92 ALA A O 1
ATOM 719 N N . GLU A 1 93 ? 12.609 21.906 24.391 1 98.5 93 GLU A N 1
ATOM 720 C CA . GLU A 1 93 ? 13.18 23.109 25 1 98.5 93 GLU A CA 1
ATOM 721 C C . GLU A 1 93 ? 13.383 24.203 23.953 1 98.5 93 GLU A C 1
ATOM 723 O O . GLU A 1 93 ? 13.078 25.375 24.203 1 98.5 93 GLU A O 1
ATOM 728 N N . GLU A 1 94 ? 13.914 23.781 22.828 1 98.38 94 GLU A N 1
ATOM 729 C CA . GLU A 1 94 ? 14.125 24.734 21.734 1 98.38 94 GLU A CA 1
ATOM 730 C C . GLU A 1 94 ? 12.812 25.375 21.297 1 98.38 94 GLU A C 1
ATOM 732 O O . GLU A 1 94 ? 12.742 26.594 21.109 1 98.38 94 GLU A O 1
ATOM 737 N N . ILE A 1 95 ? 11.781 24.609 21.188 1 98.5 95 ILE A N 1
ATOM 738 C CA . ILE A 1 95 ? 10.469 25.078 20.734 1 98.5 95 ILE A CA 1
ATOM 739 C C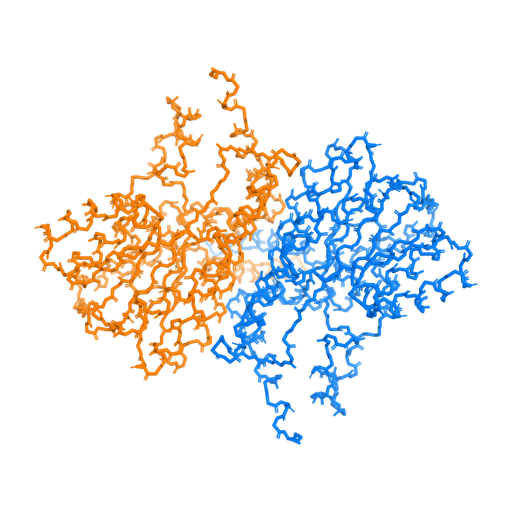 . ILE A 1 95 ? 9.859 26 21.781 1 98.5 95 ILE A C 1
ATOM 741 O O . ILE A 1 95 ? 9.336 27.062 21.438 1 98.5 95 ILE A O 1
ATOM 745 N N . GLN A 1 96 ? 9.953 25.641 23.016 1 98.12 96 GLN A N 1
ATOM 746 C CA . GLN A 1 96 ? 9.414 26.453 24.094 1 98.12 96 GLN A CA 1
ATOM 747 C C . GLN A 1 96 ? 10.102 27.812 24.156 1 98.12 96 GLN A C 1
ATOM 749 O O . GLN A 1 96 ? 9.453 28.844 24.328 1 98.12 96 GLN A O 1
ATOM 754 N N . ARG A 1 97 ? 11.344 27.781 24.031 1 97.81 97 ARG A N 1
ATOM 755 C CA . ARG A 1 97 ? 12.133 29 24.094 1 97.81 97 ARG A CA 1
ATOM 756 C C . ARG A 1 97 ? 11.812 29.922 22.922 1 97.81 97 ARG A C 1
ATOM 758 O O . ARG A 1 97 ? 11.664 31.141 23.094 1 97.81 97 ARG A O 1
ATOM 765 N N . LYS A 1 98 ? 11.672 29.359 21.797 1 97.88 98 LYS A N 1
ATOM 766 C CA . LYS A 1 98 ? 11.555 30.141 20.562 1 97.88 98 LYS A CA 1
ATOM 767 C C . LYS A 1 98 ? 10.125 30.641 20.375 1 97.88 98 LYS A C 1
ATOM 769 O O . LYS A 1 98 ? 9.914 31.75 19.875 1 97.88 98 LYS A O 1
ATOM 774 N N . TYR A 1 99 ? 9.109 29.844 20.766 1 97.62 99 TYR A N 1
ATOM 775 C CA . TYR A 1 99 ? 7.754 30.172 20.344 1 97.62 99 TYR A CA 1
ATOM 776 C C . TYR A 1 99 ? 6.832 30.359 21.531 1 97.62 99 TYR A C 1
ATOM 778 O O . TYR A 1 99 ? 5.668 30.75 21.375 1 97.62 99 TYR A O 1
ATOM 786 N N . SER A 1 100 ? 7.215 30.156 22.75 1 97.38 100 SER A N 1
ATOM 787 C CA . SER A 1 100 ? 6.457 30.359 23.984 1 97.38 100 SER A CA 1
ATOM 788 C C . SER A 1 100 ? 5.148 29.578 23.969 1 97.38 100 SER A C 1
ATOM 790 O O . SER A 1 100 ? 4.09 30.125 24.266 1 97.38 100 SER A O 1
ATOM 792 N N . VAL A 1 101 ? 5.188 28.312 23.484 1 98.19 101 VAL A N 1
ATOM 793 C CA . VAL A 1 101 ? 4.062 27.391 23.516 1 98.19 101 VAL A CA 1
ATOM 794 C C . VAL A 1 101 ? 4.379 26.219 24.453 1 98.19 101 VAL A C 1
ATOM 796 O O . VAL A 1 101 ? 5.531 26.047 24.859 1 98.19 101 VAL A O 1
ATOM 799 N N . ARG A 1 102 ? 3.373 25.453 24.875 1 98.56 102 ARG A N 1
ATOM 800 C CA . ARG A 1 102 ? 3.59 24.281 25.703 1 98.56 102 ARG A CA 1
ATOM 801 C C . ARG A 1 102 ? 4.074 23.109 24.844 1 98.56 102 ARG A C 1
ATOM 803 O O . ARG A 1 102 ? 3.693 22.969 23.688 1 98.56 102 ARG A O 1
ATOM 810 N N . THR A 1 103 ? 4.918 22.344 25.391 1 98.81 103 THR A N 1
ATOM 811 C CA . THR A 1 103 ? 5.375 21.109 24.75 1 98.81 103 THR A CA 1
ATOM 812 C C . THR A 1 103 ? 5.18 19.906 25.656 1 98.81 103 THR A C 1
ATOM 814 O O . THR A 1 103 ? 5.16 20.047 26.891 1 98.81 103 THR A O 1
ATOM 817 N N . LYS A 1 104 ? 4.949 18.781 25.141 1 98.81 104 LYS A N 1
ATOM 818 C CA . LYS A 1 104 ? 4.883 17.484 25.828 1 98.81 104 LYS A CA 1
ATOM 819 C C . LYS A 1 104 ? 5.691 16.438 25.078 1 98.81 104 LYS A C 1
ATOM 821 O O . LYS A 1 104 ? 5.629 16.344 23.844 1 98.81 104 LYS A O 1
ATOM 826 N N . VAL A 1 105 ? 6.504 15.75 25.812 1 98.81 105 VAL A N 1
ATOM 827 C CA . VAL A 1 105 ? 7.305 14.672 25.25 1 98.81 105 VAL A CA 1
ATOM 828 C C . VAL A 1 105 ? 6.652 13.328 25.562 1 98.81 105 VAL A C 1
ATOM 830 O O . VAL A 1 105 ? 6.297 13.055 26.703 1 98.81 105 VAL A O 1
ATOM 833 N N . VAL A 1 106 ? 6.438 12.516 24.547 1 98.88 106 VAL A N 1
ATOM 834 C CA . VAL A 1 106 ? 5.941 11.148 24.688 1 98.88 106 VAL A CA 1
ATOM 835 C C . VAL A 1 106 ? 6.906 10.18 24.016 1 98.88 106 VAL A C 1
ATOM 837 O O . VAL A 1 106 ? 7.023 10.156 22.781 1 98.88 106 VAL A O 1
ATOM 840 N N . VAL A 1 107 ? 7.582 9.367 24.812 1 98.69 107 VAL A N 1
ATOM 841 C CA . VAL A 1 107 ? 8.562 8.422 24.281 1 98.69 107 VAL A CA 1
ATOM 842 C C . VAL A 1 107 ? 7.863 7.168 23.781 1 98.69 107 VAL A C 1
ATOM 844 O O . VAL A 1 107 ? 7.102 6.535 24.516 1 98.69 107 VAL A O 1
ATOM 847 N N . ALA A 1 108 ? 8.094 6.859 22.531 1 98.44 108 ALA A N 1
ATOM 848 C CA . ALA A 1 108 ? 7.488 5.672 21.922 1 98.44 108 ALA A CA 1
ATOM 849 C C . ALA A 1 108 ? 8.383 5.102 20.828 1 98.44 108 ALA A C 1
ATOM 851 O O . ALA A 1 108 ? 8.812 5.828 19.922 1 98.44 108 ALA A O 1
ATOM 852 N N . ASP A 1 109 ? 8.688 3.865 20.953 1 98.25 109 ASP A N 1
ATOM 853 C CA . ASP A 1 109 ? 9.336 3.111 19.875 1 98.25 109 ASP A CA 1
ATOM 854 C C . ASP A 1 109 ? 8.328 2.279 19.094 1 98.25 109 ASP A C 1
ATOM 856 O O . ASP A 1 109 ? 7.941 1.191 19.531 1 98.25 109 ASP A O 1
ATOM 860 N N . PHE A 1 110 ? 8.016 2.752 17.922 1 98.06 110 PHE A N 1
ATOM 861 C CA . PHE A 1 110 ? 6.934 2.152 17.141 1 98.06 110 PHE A CA 1
ATOM 862 C C . PHE A 1 110 ? 7.324 0.763 16.656 1 98.06 110 PHE A C 1
ATOM 864 O O . PHE A 1 110 ? 6.465 -0.021 16.25 1 98.06 110 PHE A O 1
ATOM 871 N N . ALA A 1 111 ? 8.594 0.464 16.641 1 97 111 ALA A N 1
ATOM 872 C CA . ALA A 1 111 ? 9.039 -0.871 16.25 1 97 111 ALA A CA 1
ATOM 873 C C . ALA A 1 111 ? 8.578 -1.919 17.25 1 97 111 ALA A C 1
ATOM 875 O O . ALA A 1 111 ? 8.617 -3.119 16.969 1 97 111 ALA A O 1
ATOM 876 N N . ASN A 1 112 ? 8.148 -1.447 18.453 1 95.88 112 ASN A N 1
ATOM 877 C CA . ASN A 1 112 ? 7.742 -2.369 19.516 1 95.88 112 ASN A CA 1
ATOM 878 C C . ASN A 1 112 ? 6.332 -2.9 19.281 1 95.88 112 ASN A C 1
ATOM 880 O O . ASN A 1 112 ? 5.816 -3.674 20.094 1 95.88 112 ASN A O 1
ATOM 884 N N . GLY A 1 113 ? 5.695 -2.502 18.266 1 93.25 113 GLY A N 1
ATOM 885 C CA . GLY A 1 113 ? 4.465 -3.133 17.812 1 93.25 113 GLY A CA 1
ATOM 886 C C . GLY A 1 113 ? 3.244 -2.689 18.609 1 93.25 113 GLY A C 1
ATOM 887 O O . GLY A 1 113 ? 3.117 -1.513 18.953 1 93.25 113 GLY A O 1
ATOM 888 N N . GLU A 1 114 ? 2.322 -3.574 18.797 1 92.75 114 GLU A N 1
ATOM 889 C CA . GLU A 1 114 ? 0.978 -3.281 19.281 1 92.75 114 GLU A CA 1
ATOM 890 C C . GLU A 1 114 ? 1.016 -2.652 20.672 1 92.75 114 GLU A C 1
ATOM 892 O O . GLU A 1 114 ? 0.199 -1.785 20.984 1 92.75 114 GLU A O 1
ATOM 897 N N . ALA A 1 115 ? 1.975 -2.943 21.422 1 92.06 115 ALA A N 1
ATOM 898 C CA . ALA A 1 115 ? 2.025 -2.559 22.828 1 92.06 115 ALA A CA 1
ATOM 899 C C . ALA A 1 115 ? 2.215 -1.051 22.984 1 92.06 115 ALA A C 1
ATOM 901 O O . ALA A 1 115 ? 1.824 -0.467 24 1 92.06 115 ALA A O 1
ATOM 902 N N . VAL A 1 116 ? 2.701 -0.359 22.016 1 96.88 116 VAL A N 1
ATOM 903 C CA . VAL A 1 116 ? 3.061 1.055 22.078 1 96.88 116 VAL A CA 1
ATOM 904 C C . VAL A 1 116 ? 1.795 1.906 22.141 1 96.88 116 VAL A C 1
ATOM 906 O O . VAL A 1 116 ? 1.796 2.982 22.75 1 96.88 116 VAL A O 1
ATOM 909 N N . TYR A 1 117 ? 0.665 1.391 21.672 1 97.56 117 TYR A N 1
ATOM 910 C CA . TYR A 1 117 ? -0.495 2.236 21.406 1 97.56 117 TYR A CA 1
ATOM 911 C C . TYR A 1 117 ? -1.355 2.383 22.656 1 97.56 117 TYR A C 1
ATOM 913 O O . TYR A 1 117 ? -2.15 3.318 22.766 1 97.56 117 TYR A O 1
ATOM 921 N N . GLU A 1 118 ? -1.194 1.501 23.609 1 97.06 118 GLU A N 1
ATOM 922 C CA . GLU A 1 118 ? -1.834 1.716 24.906 1 97.06 118 GLU A CA 1
ATOM 923 C C . GLU A 1 118 ? -1.219 2.908 25.641 1 97.06 118 GLU A C 1
ATOM 925 O O . GLU A 1 118 ? -1.937 3.721 26.219 1 97.06 118 GLU A O 1
ATOM 930 N N . HIS A 1 119 ? 0.066 2.943 25.578 1 97.69 119 HIS A N 1
ATOM 931 C CA . HIS A 1 119 ? 0.792 4.07 26.156 1 97.69 119 HIS A CA 1
ATOM 932 C C . HIS A 1 119 ? 0.429 5.375 25.469 1 97.69 119 HIS A C 1
ATOM 934 O O . HIS A 1 119 ? 0.174 6.387 26.125 1 97.69 119 HIS A O 1
ATOM 940 N N . LEU A 1 120 ? 0.335 5.363 24.172 1 98.62 120 LEU A N 1
ATOM 941 C CA . LEU A 1 120 ? -0.003 6.551 23.391 1 98.62 120 LEU A CA 1
ATOM 942 C C . LEU A 1 120 ? -1.426 7.012 23.703 1 98.62 120 LEU A C 1
ATOM 944 O O . LEU A 1 120 ? -1.688 8.211 23.781 1 98.62 120 LEU A O 1
ATOM 948 N N . ALA A 1 121 ? -2.287 6.051 23.844 1 98.44 121 ALA A N 1
ATOM 949 C CA . ALA A 1 121 ? -3.668 6.387 24.172 1 98.44 121 ALA A CA 1
ATOM 950 C C . ALA A 1 121 ? -3.738 7.164 25.484 1 98.44 121 ALA A C 1
ATOM 952 O O . ALA A 1 121 ? -4.406 8.195 25.578 1 98.44 121 ALA A O 1
ATOM 953 N N . ARG A 1 122 ? -3.031 6.738 26.484 1 98.19 122 ARG A N 1
ATOM 954 C CA . ARG A 1 122 ? -3.029 7.371 27.797 1 98.19 122 ARG A CA 1
ATOM 955 C C . ARG A 1 122 ? -2.471 8.789 27.734 1 98.19 122 ARG A C 1
ATOM 957 O O . ARG A 1 122 ? -2.928 9.68 28.453 1 98.19 122 ARG A O 1
ATOM 964 N N . GLU A 1 123 ? -1.557 8.969 26.875 1 98.69 123 GLU A N 1
ATOM 965 C CA . GLU A 1 123 ? -0.842 10.242 26.812 1 98.69 123 GLU A CA 1
ATOM 966 C C . GLU A 1 123 ? -1.573 11.25 25.922 1 98.69 123 GLU A C 1
ATOM 968 O O . GLU A 1 123 ? -1.509 12.453 26.172 1 98.69 123 GLU A O 1
ATOM 973 N N . LEU A 1 124 ? -2.287 10.805 24.891 1 98.75 124 LEU A N 1
ATOM 974 C CA . LEU A 1 124 ? -2.746 11.711 23.844 1 98.75 124 LEU A CA 1
ATOM 975 C C . LEU A 1 124 ? -4.242 11.977 23.969 1 98.75 124 LEU A C 1
ATOM 977 O O . LEU A 1 124 ? -4.715 13.078 23.672 1 98.75 124 LEU A O 1
ATOM 981 N N . LEU A 1 125 ? -5.055 11.016 24.406 1 98.19 125 LEU A N 1
ATOM 982 C CA . LEU A 1 125 ? -6.512 11.086 24.328 1 98.19 125 LEU A CA 1
ATOM 983 C C . LEU A 1 125 ? -7.051 12.172 25.266 1 98.19 125 LEU A C 1
ATOM 985 O O . LEU A 1 125 ? -8.086 12.781 24.984 1 98.19 125 LEU A O 1
ATOM 989 N N . PRO A 1 126 ? -6.375 12.43 26.406 1 98.12 126 PRO A N 1
ATOM 990 C CA . PRO A 1 126 ? -6.875 13.5 27.281 1 98.12 126 PRO A CA 1
ATOM 991 C C . PRO A 1 126 ? -6.664 14.891 26.688 1 98.12 126 PRO A C 1
ATOM 993 O O . PRO A 1 126 ? -7.223 15.867 27.188 1 98.12 126 PRO A O 1
ATOM 996 N N . LEU A 1 127 ? -5.832 15.039 25.656 1 98.56 127 LEU A N 1
ATOM 997 C CA . LEU A 1 127 ? -5.504 16.328 25.062 1 98.56 127 LEU A CA 1
ATOM 998 C C . LEU A 1 127 ? -6.496 16.703 23.969 1 98.56 127 LEU A C 1
ATOM 1000 O O . LEU A 1 127 ? -7.094 15.828 23.344 1 98.56 127 LEU A O 1
ATOM 1004 N N . ASP A 1 128 ? -6.707 17.969 23.797 1 98.31 128 ASP A N 1
ATOM 1005 C CA . ASP A 1 128 ? -7.449 18.469 22.641 1 98.31 128 ASP A CA 1
ATOM 1006 C C . ASP A 1 128 ? -6.566 18.484 21.391 1 98.31 128 ASP A C 1
ATOM 1008 O O . ASP A 1 128 ? -6.18 19.562 20.922 1 98.31 128 ASP A O 1
ATOM 1012 N N . VAL A 1 129 ? -6.383 17.344 20.828 1 98.75 129 VAL A N 1
ATOM 1013 C CA . VAL A 1 129 ? -5.504 17.219 19.672 1 98.75 129 VAL A CA 1
ATOM 1014 C C . VAL A 1 129 ? -6.23 17.688 18.422 1 98.75 129 VAL A C 1
ATOM 1016 O O . VAL A 1 129 ? -7.203 17.078 17.984 1 98.75 129 VAL A O 1
ATOM 1019 N N . GLY A 1 130 ? -5.711 18.734 17.891 1 98.69 130 GLY A N 1
ATOM 1020 C CA . GLY A 1 130 ? -6.293 19.297 16.672 1 98.69 130 GLY A CA 1
ATOM 1021 C C . GLY A 1 130 ? -5.617 18.812 15.406 1 98.69 130 GLY A C 1
ATOM 1022 O O . GLY A 1 130 ? -6.262 18.672 14.367 1 98.69 130 GLY A O 1
ATOM 1023 N N . ILE A 1 131 ? -4.266 18.625 15.461 1 98.88 131 ILE A N 1
ATOM 1024 C CA . ILE A 1 131 ? -3.512 18.188 14.289 1 98.88 131 ILE A CA 1
ATOM 1025 C C . ILE A 1 131 ? -2.639 16.984 14.656 1 98.88 131 ILE A C 1
ATOM 1027 O O . ILE A 1 131 ? -1.936 17.016 15.664 1 98.88 131 ILE A O 1
ATOM 1031 N N . LEU A 1 132 ? -2.793 15.914 13.953 1 98.94 132 LEU A N 1
ATOM 1032 C CA . LEU A 1 132 ? -1.932 14.742 14.047 1 98.94 132 LEU A CA 1
ATOM 1033 C C . LEU A 1 132 ? -1.043 14.617 12.812 1 98.94 132 LEU A C 1
ATOM 1035 O O . LEU A 1 132 ? -1.543 14.5 11.688 1 98.94 132 LEU A O 1
ATOM 1039 N N . VAL A 1 133 ? 0.266 14.734 12.984 1 98.94 133 VAL A N 1
ATOM 1040 C CA . VAL A 1 133 ? 1.229 14.531 11.906 1 98.94 133 VAL A CA 1
ATOM 1041 C C . VAL A 1 133 ? 1.885 13.156 12.055 1 98.94 133 VAL A C 1
ATOM 1043 O O . VAL A 1 133 ? 2.783 12.977 12.875 1 98.94 133 VAL A O 1
ATOM 1046 N N . ASN A 1 134 ? 1.405 12.258 11.281 1 98.88 134 ASN A N 1
ATOM 1047 C CA . ASN A 1 134 ? 2.039 10.945 11.188 1 98.88 134 ASN A CA 1
ATOM 1048 C C . ASN A 1 134 ? 3.264 10.977 10.281 1 98.88 134 ASN A C 1
ATOM 1050 O O . ASN A 1 134 ? 3.141 10.82 9.062 1 98.88 134 ASN A O 1
ATOM 1054 N N . ASN A 1 135 ? 4.43 11.078 10.914 1 98.56 135 ASN A N 1
ATOM 1055 C CA . ASN A 1 135 ? 5.656 11.32 10.156 1 98.56 135 ASN A CA 1
ATOM 1056 C C . ASN A 1 135 ? 6.695 10.227 10.414 1 98.56 135 ASN A C 1
ATOM 1058 O O . ASN A 1 135 ? 7.641 10.07 9.633 1 98.56 135 ASN A O 1
ATOM 1062 N N . VAL A 1 136 ? 6.535 9.477 11.516 1 98.12 136 VAL A N 1
ATOM 1063 C CA . VAL A 1 136 ? 7.555 8.492 11.852 1 98.12 136 VAL A CA 1
ATOM 1064 C C . VAL A 1 136 ? 7.738 7.52 10.688 1 98.12 136 VAL A C 1
ATOM 1066 O O . VAL A 1 136 ? 6.766 7.137 10.039 1 98.12 136 VAL A O 1
ATOM 1069 N N . GLY A 1 137 ? 8.906 7.188 10.406 1 96.56 137 GLY A N 1
ATOM 1070 C CA . GLY A 1 137 ? 9.211 6.266 9.328 1 96.56 137 GLY A CA 1
ATOM 1071 C C . GLY A 1 137 ? 10.617 5.711 9.391 1 96.56 137 GLY A C 1
ATOM 1072 O O . GLY A 1 137 ? 11.477 6.25 10.094 1 96.56 137 GLY A O 1
ATOM 1073 N N . LEU A 1 138 ? 10.805 4.625 8.758 1 95.38 138 LEU A N 1
ATOM 1074 C CA . LEU A 1 138 ? 12.07 3.926 8.602 1 95.38 138 LEU A CA 1
ATOM 1075 C C . LEU A 1 138 ? 12.336 3.598 7.137 1 95.38 138 LEU A C 1
ATOM 1077 O O . LEU A 1 138 ? 11.422 3.184 6.414 1 95.38 138 LEU A O 1
ATOM 1081 N N . SER A 1 139 ? 13.555 3.92 6.617 1 93.62 139 SER A N 1
ATOM 1082 C CA . SER A 1 139 ? 13.93 3.604 5.242 1 93.62 139 SER A CA 1
ATOM 1083 C C . SER A 1 139 ? 15.133 2.676 5.195 1 93.62 139 SER A C 1
ATOM 1085 O O . SER A 1 139 ? 15.617 2.215 6.234 1 93.62 139 SER A O 1
ATOM 1087 N N . TYR A 1 140 ? 15.523 2.299 3.93 1 91.94 140 TYR A N 1
ATOM 1088 C CA . TYR A 1 140 ? 16.734 1.519 3.686 1 91.94 140 TYR A CA 1
ATOM 1089 C C . TYR A 1 140 ? 17.984 2.359 3.922 1 91.94 140 TYR A C 1
ATOM 1091 O O . TYR A 1 140 ? 17.938 3.59 3.859 1 91.94 140 TYR A O 1
ATOM 1099 N N . ASP A 1 141 ? 19.031 1.729 4.254 1 87.94 141 ASP A N 1
ATOM 1100 C CA . ASP A 1 141 ? 20.297 2.441 4.352 1 87.94 141 ASP A CA 1
ATOM 1101 C C . ASP A 1 141 ? 20.891 2.695 2.965 1 87.94 141 ASP A C 1
ATOM 1103 O O . ASP A 1 141 ? 21.75 3.559 2.803 1 87.94 141 ASP A O 1
ATOM 1107 N N . ARG A 1 142 ? 20.516 1.933 2.066 1 90 142 ARG A N 1
ATOM 1108 C CA . ARG A 1 142 ? 20.875 1.968 0.656 1 90 142 ARG A CA 1
ATOM 1109 C C . ARG A 1 142 ? 19.922 1.121 -0.181 1 90 142 ARG A C 1
ATOM 1111 O O . ARG A 1 142 ? 19.062 0.427 0.363 1 90 142 ARG A O 1
ATOM 1118 N N . GLY A 1 143 ? 20.031 1.291 -1.474 1 92.75 143 GLY A N 1
ATOM 1119 C CA . GLY A 1 143 ? 19.281 0.348 -2.283 1 92.75 143 GLY A CA 1
ATOM 1120 C C . GLY A 1 143 ? 19.641 -1.099 -2.016 1 92.75 143 GLY A C 1
ATOM 1121 O O . GLY A 1 143 ? 20.828 -1.447 -1.979 1 92.75 143 GLY A O 1
ATOM 1122 N N . MET A 1 144 ? 18.656 -1.93 -1.717 1 95.94 144 MET A N 1
ATOM 1123 C CA . MET A 1 144 ? 18.891 -3.334 -1.399 1 95.94 144 MET A CA 1
ATOM 1124 C C . MET A 1 144 ? 17.828 -4.223 -2.025 1 95.94 144 MET A C 1
ATOM 1126 O O . MET A 1 144 ? 16.641 -3.852 -2.068 1 95.94 144 MET A O 1
ATOM 1130 N N . CYS A 1 145 ? 18.266 -5.398 -2.426 1 96.25 145 CYS A N 1
ATOM 1131 C CA . CYS A 1 145 ? 17.312 -6.426 -2.822 1 96.25 145 CYS A CA 1
ATOM 1132 C C . CYS A 1 145 ? 16.672 -7.086 -1.603 1 96.25 145 CYS A C 1
ATOM 1134 O O . CYS A 1 145 ? 17.188 -6.973 -0.491 1 96.25 145 CYS A O 1
ATOM 1136 N N . MET A 1 146 ? 15.602 -7.801 -1.845 1 96.25 146 MET A N 1
ATOM 1137 C CA . MET A 1 146 ? 14.812 -8.43 -0.788 1 96.25 146 MET A CA 1
ATOM 1138 C C . MET A 1 146 ? 15.695 -9.32 0.086 1 96.25 146 MET A C 1
ATOM 1140 O O . MET A 1 146 ? 15.602 -9.273 1.314 1 96.25 146 MET A O 1
ATOM 1144 N N . GLU A 1 147 ? 16.562 -10.07 -0.516 1 94.5 147 GLU A N 1
ATOM 1145 C CA . GLU A 1 147 ? 17.344 -11.055 0.225 1 94.5 147 GLU A CA 1
ATOM 1146 C C . GLU A 1 147 ? 18.453 -10.391 1.031 1 94.5 147 GLU A C 1
ATOM 1148 O O . GLU A 1 147 ? 19.047 -11.016 1.909 1 94.5 147 GLU A O 1
ATOM 1153 N N . GLU A 1 148 ? 18.734 -9.148 0.719 1 96 148 GLU A N 1
ATOM 1154 C CA . GLU A 1 148 ? 19.797 -8.414 1.409 1 96 148 GLU A CA 1
ATOM 1155 C C . GLU A 1 148 ? 19.266 -7.766 2.688 1 96 148 GLU A C 1
ATOM 1157 O O . GLU A 1 148 ? 20.047 -7.344 3.543 1 96 148 GLU A O 1
ATOM 1162 N N . LEU A 1 149 ? 17.984 -7.656 2.816 1 97.06 149 LEU A N 1
ATOM 1163 C CA . LEU A 1 149 ? 17.391 -7.012 3.98 1 97.06 149 LEU A CA 1
ATOM 1164 C C . LEU A 1 149 ? 17.453 -7.922 5.203 1 97.06 149 LEU A C 1
ATOM 1166 O O . LEU A 1 149 ? 17 -9.07 5.152 1 97.06 149 LEU A O 1
ATOM 1170 N N . PRO A 1 150 ? 18.031 -7.398 6.312 1 97.19 150 PRO A N 1
ATOM 1171 C CA . PRO A 1 150 ? 17.891 -8.164 7.555 1 97.19 150 PRO A CA 1
ATOM 1172 C C . PRO A 1 150 ? 16.422 -8.391 7.941 1 97.19 150 PRO A C 1
ATOM 1174 O O . PRO A 1 150 ? 15.594 -7.496 7.762 1 97.19 150 PRO A O 1
ATOM 1177 N N . LYS A 1 151 ? 16.172 -9.578 8.461 1 96.5 151 LYS A N 1
ATOM 1178 C CA . LYS A 1 151 ? 14.812 -9.945 8.836 1 96.5 151 LYS A CA 1
ATOM 1179 C C . LYS A 1 151 ? 14.188 -8.898 9.75 1 96.5 151 LYS A C 1
ATOM 1181 O O . LYS A 1 151 ? 13.039 -8.5 9.555 1 96.5 151 LYS A O 1
ATOM 1186 N N . LYS A 1 152 ? 14.859 -8.461 10.695 1 96.56 152 LYS A N 1
ATOM 1187 C CA . LYS A 1 152 ? 14.359 -7.469 11.648 1 96.56 152 LYS A CA 1
ATOM 1188 C C . LYS A 1 152 ? 14.016 -6.16 10.945 1 96.56 152 LYS A C 1
ATOM 1190 O O . LYS A 1 152 ? 13.031 -5.5 11.305 1 96.56 152 LYS A O 1
ATOM 1195 N N . LEU A 1 153 ? 14.836 -5.758 10 1 97.31 153 LEU A N 1
ATOM 1196 C CA . LEU A 1 153 ? 14.57 -4.52 9.273 1 97.31 153 LEU A CA 1
ATOM 1197 C C . LEU A 1 153 ? 13.266 -4.617 8.492 1 97.31 153 LEU A C 1
ATOM 1199 O O . LEU A 1 153 ? 12.492 -3.658 8.453 1 97.31 153 LEU A O 1
ATOM 1203 N N . VAL A 1 154 ? 13.039 -5.77 7.891 1 98.19 154 VAL A N 1
ATOM 1204 C CA . VAL A 1 154 ? 11.805 -5.961 7.137 1 98.19 154 VAL A CA 1
ATOM 1205 C C . VAL A 1 154 ? 10.602 -5.77 8.062 1 98.19 154 VAL A C 1
ATOM 1207 O O . VAL A 1 154 ? 9.68 -5.027 7.734 1 98.19 154 VAL A O 1
ATOM 1210 N N . TRP A 1 155 ? 10.68 -6.383 9.195 1 97.44 155 TRP A N 1
ATOM 1211 C CA . TRP A 1 155 ? 9.586 -6.277 10.156 1 97.44 155 TRP A CA 1
ATOM 1212 C C . TRP A 1 155 ? 9.43 -4.84 10.648 1 97.44 155 TRP A C 1
ATOM 1214 O O . TRP A 1 155 ? 8.312 -4.336 10.766 1 97.44 155 TRP A O 1
ATOM 1224 N N . ASP A 1 156 ? 10.531 -4.207 10.938 1 97.75 156 ASP A N 1
ATOM 1225 C CA . ASP A 1 156 ? 10.508 -2.83 11.422 1 97.75 156 ASP A CA 1
ATOM 1226 C C . ASP A 1 156 ? 9.914 -1.886 10.375 1 97.75 156 ASP A C 1
ATOM 1228 O O . ASP A 1 156 ? 9.18 -0.958 10.719 1 97.75 156 ASP A O 1
ATOM 1232 N N . LEU A 1 157 ? 10.273 -2.096 9.141 1 98.25 157 LEU A N 1
ATOM 1233 C CA . LEU A 1 157 ? 9.734 -1.27 8.062 1 98.25 157 LEU A CA 1
ATOM 1234 C C . LEU A 1 157 ? 8.211 -1.334 8.047 1 98.25 157 LEU A C 1
ATOM 1236 O O . LEU A 1 157 ? 7.543 -0.31 7.875 1 98.25 157 LEU A O 1
ATOM 1240 N N . LEU A 1 158 ? 7.652 -2.525 8.242 1 98.5 158 LEU A N 1
ATOM 1241 C CA . LEU A 1 158 ? 6.203 -2.707 8.227 1 98.5 158 LEU A CA 1
ATOM 1242 C C . LEU A 1 158 ? 5.562 -2.098 9.469 1 98.5 158 LEU A C 1
ATOM 1244 O O . LEU A 1 158 ? 4.562 -1.384 9.375 1 98.5 158 LEU A O 1
ATOM 1248 N N . THR A 1 159 ? 6.137 -2.295 10.602 1 97.88 159 THR A N 1
ATOM 1249 C CA . THR A 1 159 ? 5.57 -1.85 11.875 1 97.88 159 THR A CA 1
ATOM 1250 C C . THR A 1 159 ? 5.66 -0.332 12.008 1 97.88 159 THR A C 1
ATOM 1252 O O . THR A 1 159 ? 4.711 0.316 12.453 1 97.88 159 THR A O 1
ATOM 1255 N N . VAL A 1 160 ? 6.715 0.211 11.539 1 98.38 160 VAL A N 1
ATOM 1256 C CA . VAL A 1 160 ? 6.969 1.631 11.758 1 98.38 160 VAL A CA 1
ATOM 1257 C C . VAL A 1 160 ? 6.293 2.451 10.664 1 98.38 160 VAL A C 1
ATOM 1259 O O . VAL A 1 160 ? 5.754 3.527 10.93 1 98.38 160 VAL A O 1
ATOM 1262 N N . ASN A 1 161 ? 6.301 1.947 9.43 1 98.75 161 ASN A N 1
ATOM 1263 C CA . ASN A 1 161 ? 5.809 2.766 8.328 1 98.75 161 ASN A CA 1
ATOM 1264 C C . ASN A 1 161 ? 4.328 2.512 8.062 1 98.75 161 ASN A C 1
ATOM 1266 O O . ASN A 1 161 ? 3.615 3.402 7.598 1 98.75 161 ASN A O 1
ATOM 1270 N N . VAL A 1 162 ? 3.855 1.301 8.305 1 98.75 162 VAL A N 1
ATOM 1271 C CA . VAL A 1 162 ? 2.484 0.955 7.938 1 98.75 162 VAL A CA 1
ATOM 1272 C C . VAL A 1 162 ? 1.602 0.962 9.188 1 98.75 162 VAL A C 1
ATOM 1274 O O . VAL A 1 162 ? 0.602 1.684 9.242 1 98.75 162 VAL A O 1
ATOM 1277 N N . ALA A 1 163 ? 2.033 0.251 10.195 1 98.62 163 ALA A N 1
ATOM 1278 C CA . ALA A 1 163 ? 1.185 0.075 11.375 1 98.62 163 ALA A CA 1
ATOM 1279 C C . ALA A 1 163 ? 1.028 1.387 12.141 1 98.62 163 ALA A C 1
ATOM 1281 O O . ALA A 1 163 ? -0.049 1.684 12.656 1 98.62 163 ALA A O 1
ATOM 1282 N N . SER A 1 164 ? 2.082 2.17 12.211 1 98.69 164 SER A N 1
ATOM 1283 C CA . SER A 1 164 ? 2.053 3.375 13.031 1 98.69 164 SER A CA 1
ATOM 1284 C C . SER A 1 164 ? 0.971 4.34 12.555 1 98.69 164 SER A C 1
ATOM 1286 O O . SER A 1 164 ? 0.119 4.762 13.344 1 98.69 164 SER A O 1
ATOM 1288 N N . VAL A 1 165 ? 0.946 4.652 11.25 1 98.81 165 VAL A N 1
ATOM 1289 C CA . VAL A 1 165 ? -0.02 5.602 10.711 1 98.81 165 VAL A CA 1
ATOM 1290 C C . VAL A 1 165 ? -1.435 5.055 10.883 1 98.81 165 VAL A C 1
ATOM 1292 O O . VAL A 1 165 ? -2.354 5.789 11.25 1 98.81 165 VAL A O 1
ATOM 1295 N N . THR A 1 166 ? -1.611 3.768 10.641 1 98.88 166 THR A N 1
ATOM 1296 C CA . THR A 1 166 ? -2.928 3.143 10.695 1 98.88 166 THR A CA 1
ATOM 1297 C C . THR A 1 166 ? -3.48 3.154 12.117 1 98.88 166 THR A C 1
ATOM 1299 O O . THR A 1 166 ? -4.609 3.59 12.344 1 98.88 166 THR A O 1
ATOM 1302 N N . MET A 1 167 ? -2.668 2.74 13.055 1 98.75 167 MET A N 1
ATOM 1303 C CA . MET A 1 167 ? -3.121 2.57 14.43 1 98.75 167 MET A CA 1
ATOM 1304 C C . MET A 1 167 ? -3.301 3.92 15.117 1 98.75 167 MET A C 1
ATOM 1306 O O . MET A 1 167 ? -4.184 4.082 15.953 1 98.75 167 MET A O 1
ATOM 1310 N N . LEU A 1 168 ? -2.475 4.918 14.781 1 98.81 168 LEU A N 1
ATOM 1311 C CA . LEU A 1 168 ? -2.645 6.246 15.359 1 98.81 168 LEU A CA 1
ATOM 1312 C C . LEU A 1 168 ? -3.914 6.91 14.828 1 98.81 168 LEU A C 1
ATOM 1314 O O . LEU A 1 168 ? -4.609 7.605 15.57 1 98.81 168 LEU A O 1
ATOM 1318 N N . CYS A 1 169 ? -4.18 6.73 13.516 1 98.88 169 CYS A N 1
ATOM 1319 C CA . CYS A 1 169 ? -5.449 7.223 12.992 1 98.88 169 CYS A CA 1
ATOM 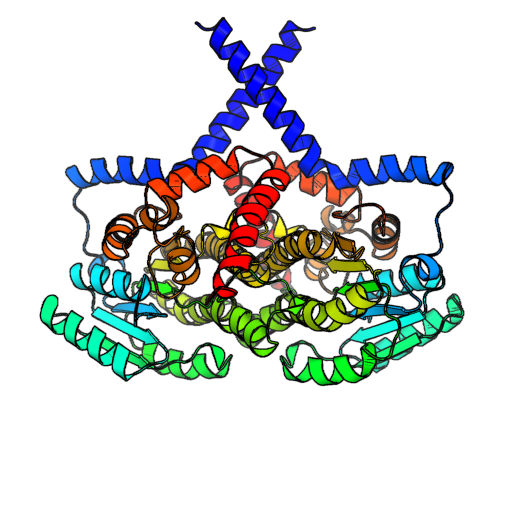1320 C C . CYS A 1 169 ? -6.625 6.539 13.68 1 98.88 169 CYS A C 1
ATOM 1322 O O . CYS A 1 169 ? -7.594 7.199 14.062 1 98.88 169 CYS A O 1
ATOM 1324 N N . HIS A 1 170 ? -6.504 5.203 13.828 1 98.75 170 HIS A N 1
ATOM 1325 C CA . HIS A 1 170 ? -7.551 4.461 14.523 1 98.75 170 HIS A CA 1
ATOM 1326 C C . HIS A 1 170 ? -7.777 5.016 15.93 1 98.75 170 HIS A C 1
ATOM 1328 O O . HIS A 1 170 ? -8.922 5.133 16.375 1 98.75 170 HIS A O 1
ATOM 1334 N N . LEU A 1 171 ? -6.734 5.363 16.594 1 98.44 171 LEU A N 1
ATOM 1335 C CA . LEU A 1 171 ? -6.75 5.82 17.984 1 98.44 171 LEU A CA 1
ATOM 1336 C C . LEU A 1 171 ? -7.352 7.215 18.094 1 98.44 171 LEU A C 1
ATOM 1338 O O . LEU A 1 171 ? -8.125 7.492 19.016 1 98.44 171 LEU A O 1
ATOM 1342 N N . MET A 1 172 ? -7.102 8.133 17.125 1 98.62 172 MET A N 1
ATOM 1343 C CA . MET A 1 172 ? -7.348 9.562 17.328 1 98.62 172 MET A CA 1
ATOM 1344 C C . MET A 1 172 ? -8.633 9.984 16.625 1 98.62 172 MET A C 1
ATOM 1346 O O . MET A 1 172 ? -9.234 11 16.984 1 98.62 172 MET A O 1
ATOM 1350 N N . VAL A 1 173 ? -9.094 9.211 15.609 1 98.62 173 VAL A N 1
ATOM 1351 C CA . VAL A 1 173 ? -10.203 9.602 14.734 1 98.62 173 VAL A CA 1
ATOM 1352 C C . VAL A 1 173 ? -11.477 9.742 15.562 1 98.62 173 VAL A C 1
ATOM 1354 O O . VAL A 1 173 ? -12.219 10.711 15.406 1 98.62 173 VAL A O 1
ATOM 1357 N N . PRO A 1 174 ? -11.781 8.805 16.516 1 98.38 174 PRO A N 1
ATOM 1358 C CA . PRO A 1 174 ? -13.039 8.914 17.266 1 98.38 174 PRO A CA 1
ATOM 1359 C C . PRO A 1 174 ? -13.156 10.242 18.016 1 98.38 174 PRO A C 1
ATOM 1361 O O . PRO A 1 174 ? -14.203 10.891 17.953 1 98.38 174 PRO A O 1
ATOM 1364 N N . ALA A 1 175 ? -12.133 10.695 18.656 1 98.12 175 ALA A N 1
ATOM 1365 C CA . ALA A 1 175 ? -12.172 11.945 19.406 1 98.12 175 ALA A CA 1
ATOM 1366 C C . ALA A 1 175 ? -12.297 13.141 18.484 1 98.12 175 ALA A C 1
ATOM 1368 O O . ALA A 1 175 ? -13.023 14.094 18.781 1 98.12 175 ALA A O 1
ATOM 1369 N N . MET A 1 176 ? -11.609 13.141 17.359 1 98.31 176 MET A N 1
ATOM 1370 C CA . MET A 1 176 ? -11.695 14.227 16.391 1 98.31 176 MET A CA 1
ATOM 1371 C C . MET A 1 176 ? -13.094 14.32 15.805 1 98.31 176 MET A C 1
ATOM 1373 O O . MET A 1 176 ? -13.633 15.414 15.641 1 98.31 176 MET A O 1
ATOM 1377 N N . LYS A 1 177 ? -13.656 13.172 15.531 1 97.75 177 LYS A N 1
ATOM 1378 C CA . LYS A 1 177 ? -15.016 13.133 15 1 97.75 177 LYS A CA 1
ATOM 1379 C C . LYS A 1 177 ? -16.016 13.711 16 1 97.75 177 LYS A C 1
ATOM 1381 O O . LYS A 1 177 ? -16.906 14.477 15.625 1 97.75 177 LYS A O 1
ATOM 1386 N N . GLN A 1 178 ? -15.828 13.273 17.188 1 97.44 178 GLN A N 1
ATOM 1387 C CA . GLN A 1 178 ? -16.719 13.75 18.234 1 97.44 178 GLN A CA 1
ATOM 1388 C C . GLN A 1 178 ? -16.672 15.266 18.359 1 97.44 178 GLN A C 1
ATOM 1390 O O . GLN A 1 178 ? -17.719 15.914 18.531 1 97.44 178 GLN A O 1
ATOM 1395 N N . ARG A 1 179 ? -15.531 15.891 18.219 1 97.69 179 ARG A N 1
ATOM 1396 C CA . ARG A 1 179 ? -15.352 17.328 18.328 1 97.69 179 ARG A CA 1
ATOM 1397 C C . ARG A 1 179 ? -15.758 18.031 17.031 1 97.69 179 ARG A C 1
ATOM 1399 O O . ARG A 1 179 ? -15.93 19.25 17 1 97.69 179 ARG A O 1
ATOM 1406 N N . GLY A 1 180 ? -15.789 17.297 15.906 1 97.94 180 GLY A N 1
ATOM 1407 C CA . GLY A 1 180 ? -16.188 17.828 14.609 1 97.94 180 GLY A CA 1
ATOM 1408 C C . GLY A 1 180 ? -15.133 18.703 13.969 1 97.94 180 GLY A C 1
ATOM 1409 O O . GLY A 1 180 ? -15.461 19.656 13.258 1 97.94 180 GLY A O 1
ATOM 1410 N N . ARG A 1 181 ? -13.922 18.453 14.344 1 98.06 181 ARG A N 1
ATOM 1411 C CA . ARG A 1 181 ? -12.789 19.188 13.797 1 98.06 181 ARG A CA 1
ATOM 1412 C C . ARG A 1 181 ? -11.5 18.375 13.922 1 98.06 181 ARG A C 1
ATOM 1414 O O . ARG A 1 181 ? -11.406 17.484 14.773 1 98.06 181 ARG A O 1
ATOM 1421 N N . GLY A 1 182 ? -10.578 18.688 13.102 1 98.38 182 GLY A N 1
ATOM 1422 C CA . GLY A 1 182 ? -9.266 18.062 13.164 1 98.38 182 GLY A CA 1
ATOM 1423 C C . GLY A 1 182 ? -8.609 17.922 11.797 1 98.38 182 GLY A C 1
ATOM 1424 O O . GLY A 1 182 ? -9.273 18.047 10.773 1 98.38 182 GLY A O 1
ATOM 1425 N N . LEU A 1 183 ? -7.293 17.766 11.82 1 98.81 183 LEU A N 1
ATOM 1426 C CA . LEU A 1 183 ? -6.488 17.531 10.633 1 98.81 183 LEU A CA 1
ATOM 1427 C C . LEU A 1 183 ? -5.461 16.438 10.875 1 98.81 183 LEU A C 1
ATOM 1429 O O . LEU A 1 183 ? -4.723 16.469 11.859 1 98.81 183 LEU A O 1
ATOM 1433 N N . ILE A 1 184 ? -5.539 15.469 10.086 1 98.94 184 ILE A N 1
ATOM 1434 C CA . ILE A 1 184 ? -4.535 14.406 10.078 1 98.94 184 ILE A CA 1
ATOM 1435 C C . ILE A 1 184 ? -3.621 14.57 8.867 1 98.94 184 ILE A C 1
ATOM 1437 O O . ILE A 1 184 ? -4.098 14.672 7.73 1 98.94 184 ILE A O 1
ATOM 1441 N N . ILE A 1 185 ? -2.348 14.711 9.102 1 98.94 185 ILE A N 1
ATOM 1442 C CA . ILE A 1 185 ? -1.339 14.781 8.047 1 98.94 185 ILE A CA 1
ATOM 1443 C C . ILE A 1 185 ? -0.537 13.477 8.016 1 98.94 185 ILE A C 1
ATOM 1445 O O . ILE A 1 185 ? 0.169 13.156 8.969 1 98.94 185 ILE A O 1
ATOM 1449 N N . ASN A 1 186 ? -0.668 12.703 7 1 98.94 186 ASN A N 1
ATOM 1450 C CA . ASN A 1 186 ? 0.087 11.469 6.805 1 98.94 186 ASN A CA 1
ATOM 1451 C C . ASN A 1 186 ? 1.218 11.656 5.797 1 98.94 186 ASN A C 1
ATOM 1453 O O . ASN A 1 186 ? 0.976 12.039 4.648 1 98.94 186 ASN A O 1
ATOM 1457 N N . ILE A 1 187 ? 2.445 11.375 6.23 1 98.75 187 ILE A N 1
ATOM 1458 C CA . ILE A 1 187 ? 3.625 11.57 5.395 1 98.75 187 ILE A CA 1
ATOM 1459 C C . ILE A 1 187 ? 3.92 10.297 4.609 1 98.75 187 ILE A C 1
ATOM 1461 O O . ILE A 1 187 ? 4.316 9.281 5.188 1 98.75 187 ILE A O 1
ATOM 1465 N N . SER A 1 188 ? 3.686 10.328 3.361 1 98.44 188 SER A N 1
ATOM 1466 C CA . SER A 1 188 ? 4.074 9.281 2.424 1 98.44 188 SER A CA 1
ATOM 1467 C C . SER A 1 188 ? 5.434 9.57 1.8 1 98.44 188 SER A C 1
ATOM 1469 O O . SER A 1 188 ? 6.414 9.797 2.512 1 98.44 188 SER A O 1
ATOM 1471 N N . SER A 1 189 ? 5.535 9.445 0.475 1 97.31 189 SER A N 1
ATOM 1472 C CA . SER A 1 189 ? 6.781 9.672 -0.242 1 97.31 189 SER A CA 1
ATOM 1473 C C . SER A 1 189 ? 6.555 9.711 -1.75 1 97.31 189 SER A C 1
ATOM 1475 O O . SER A 1 189 ? 5.578 9.148 -2.25 1 97.31 189 SER A O 1
ATOM 1477 N N . LEU A 1 190 ? 7.461 10.383 -2.467 1 96 190 LEU A N 1
ATOM 1478 C CA . LEU A 1 190 ? 7.461 10.312 -3.924 1 96 190 LEU A CA 1
ATOM 1479 C C . LEU A 1 190 ? 7.715 8.883 -4.398 1 96 190 LEU A C 1
ATOM 1481 O O . LEU A 1 190 ? 7.359 8.523 -5.523 1 96 190 LEU A O 1
ATOM 1485 N N . SER A 1 191 ? 8.305 8.102 -3.576 1 94.5 191 SER A N 1
ATOM 1486 C CA . SER A 1 191 ? 8.539 6.699 -3.908 1 94.5 191 SER A CA 1
ATOM 1487 C C . SER A 1 191 ? 7.23 5.938 -4.043 1 94.5 191 SER A C 1
ATOM 1489 O O . SER A 1 191 ? 7.207 4.812 -4.551 1 94.5 191 SER A O 1
ATOM 1491 N N . ALA A 1 192 ? 6.141 6.52 -3.67 1 95.69 192 ALA A N 1
ATOM 1492 C CA . ALA A 1 192 ? 4.82 5.91 -3.801 1 95.69 192 ALA A CA 1
ATOM 1493 C C . ALA A 1 192 ? 4.273 6.082 -5.215 1 95.69 192 ALA A C 1
ATOM 1495 O O . ALA A 1 192 ? 3.18 5.605 -5.527 1 95.69 192 ALA A O 1
ATOM 1496 N N . SER A 1 193 ? 5.035 6.727 -6.109 1 95.38 193 SER A N 1
ATOM 1497 C CA . SER A 1 193 ? 4.551 7.043 -7.449 1 95.38 193 SER A CA 1
ATOM 1498 C C . SER A 1 193 ? 4.535 5.805 -8.336 1 95.38 193 SER A C 1
ATOM 1500 O O . SER A 1 193 ? 3.881 5.789 -9.383 1 95.38 193 SER A O 1
ATOM 1502 N N . ALA A 1 194 ? 5.297 4.848 -8.008 1 97 194 ALA A N 1
ATOM 1503 C CA . ALA A 1 194 ? 5.379 3.576 -8.727 1 97 194 ALA A CA 1
ATOM 1504 C C . ALA A 1 194 ? 6.113 2.525 -7.898 1 97 194 ALA A C 1
ATOM 1506 O O . ALA A 1 194 ? 6.777 2.855 -6.914 1 97 194 ALA A O 1
ATOM 1507 N N . PRO A 1 195 ? 5.895 1.203 -8.281 1 98.38 195 PRO A N 1
ATOM 1508 C CA . PRO A 1 195 ? 6.762 0.196 -7.664 1 98.38 195 PRO A CA 1
ATOM 1509 C C . PRO A 1 195 ? 8.25 0.513 -7.828 1 98.38 195 PRO A C 1
ATOM 1511 O O . PRO A 1 195 ? 8.672 0.958 -8.898 1 98.38 195 PRO A O 1
ATOM 1514 N N . ALA A 1 196 ? 9.039 0.361 -6.73 1 98.19 196 ALA A N 1
ATOM 1515 C CA . ALA A 1 196 ? 10.438 0.788 -6.746 1 98.19 196 ALA A CA 1
ATOM 1516 C C . ALA A 1 196 ? 11.367 -0.371 -6.402 1 98.19 196 ALA A C 1
ATOM 1518 O O . ALA A 1 196 ? 11.648 -0.625 -5.23 1 98.19 196 ALA A O 1
ATOM 1519 N N . PRO A 1 197 ? 11.953 -1.055 -7.438 1 98.06 197 PRO A N 1
ATOM 1520 C CA . PRO A 1 197 ? 12.984 -2.055 -7.148 1 98.06 197 PRO A CA 1
ATOM 1521 C C . PRO A 1 197 ? 14.133 -1.494 -6.324 1 98.06 197 PRO A C 1
ATOM 1523 O O . PRO A 1 197 ? 14.492 -0.322 -6.469 1 98.06 197 PRO A O 1
ATOM 1526 N N . TYR A 1 198 ? 14.672 -2.309 -5.371 1 97.19 198 TYR A N 1
ATOM 1527 C CA . TYR A 1 198 ? 15.773 -1.987 -4.473 1 97.19 198 TYR A CA 1
ATOM 1528 C C . TYR A 1 198 ? 15.297 -1.093 -3.332 1 97.19 198 TYR A C 1
ATOM 1530 O O . TYR A 1 198 ? 16.094 -0.711 -2.465 1 97.19 198 TYR A O 1
ATOM 1538 N N . LEU A 1 199 ? 14.07 -0.728 -3.334 1 97.44 199 LEU A N 1
ATOM 1539 C CA . LEU A 1 199 ? 13.359 -0.048 -2.256 1 97.44 199 LEU A CA 1
ATOM 1540 C C . LEU A 1 199 ? 11.953 -0.622 -2.084 1 97.44 199 LEU A C 1
ATOM 1542 O O . LEU A 1 199 ? 11.023 0.101 -1.717 1 97.44 199 LEU A O 1
ATOM 1546 N N . SER A 1 200 ? 11.828 -1.875 -2.367 1 98.31 200 SER A N 1
ATOM 1547 C CA . SER A 1 200 ? 10.547 -2.533 -2.623 1 98.31 200 SER A CA 1
ATOM 1548 C C . SER A 1 200 ? 9.625 -2.432 -1.414 1 98.31 200 SER A C 1
ATOM 1550 O O . SER A 1 200 ? 8.477 -2.002 -1.54 1 98.31 200 SER A O 1
ATOM 1552 N N . VAL A 1 201 ? 10.102 -2.756 -0.162 1 98.75 201 VAL A N 1
ATOM 1553 C CA . VAL A 1 201 ? 9.258 -2.777 1.032 1 98.75 201 VAL A CA 1
ATOM 1554 C C . VAL A 1 201 ? 8.922 -1.35 1.45 1 98.75 201 VAL A C 1
ATOM 1556 O O . VAL A 1 201 ? 7.762 -1.045 1.756 1 98.75 201 VAL A O 1
ATOM 1559 N N . TYR A 1 202 ? 9.859 -0.455 1.409 1 98.12 202 TYR A N 1
ATOM 1560 C CA . TYR A 1 202 ? 9.656 0.937 1.795 1 98.12 202 TYR A CA 1
ATOM 1561 C C . TYR A 1 202 ? 8.648 1.616 0.868 1 98.12 202 TYR A C 1
ATOM 1563 O O . TYR A 1 202 ? 7.68 2.217 1.329 1 98.12 202 TYR A O 1
ATOM 1571 N N . ALA A 1 203 ? 8.938 1.492 -0.45 1 98.44 203 ALA A N 1
ATOM 1572 C CA . ALA A 1 203 ? 8.062 2.139 -1.422 1 98.44 203 ALA A CA 1
ATOM 1573 C C . ALA A 1 203 ? 6.641 1.592 -1.329 1 98.44 203 ALA A C 1
ATOM 1575 O O . ALA A 1 203 ? 5.672 2.348 -1.414 1 98.44 203 ALA A O 1
ATOM 1576 N N . ALA A 1 204 ? 6.52 0.298 -1.138 1 98.88 204 ALA A N 1
ATOM 1577 C CA . ALA A 1 204 ? 5.199 -0.301 -0.98 1 98.88 204 ALA A CA 1
ATOM 1578 C C . ALA A 1 204 ? 4.5 0.229 0.27 1 98.88 204 ALA A C 1
ATOM 1580 O O . ALA A 1 204 ? 3.295 0.481 0.256 1 98.88 204 ALA A O 1
ATOM 1581 N N . ALA A 1 205 ? 5.215 0.402 1.354 1 98.88 205 ALA A N 1
ATOM 1582 C CA . ALA A 1 205 ? 4.66 0.969 2.58 1 98.88 205 ALA A CA 1
ATOM 1583 C C . ALA A 1 205 ? 4.133 2.381 2.342 1 98.88 205 ALA A C 1
ATOM 1585 O O . ALA A 1 205 ? 3.07 2.748 2.852 1 98.88 205 ALA A O 1
ATOM 1586 N N . LYS A 1 206 ? 4.855 3.125 1.58 1 98.81 206 LYS A N 1
ATOM 1587 C CA . LYS A 1 206 ? 4.457 4.512 1.353 1 98.81 206 LYS A CA 1
ATOM 1588 C C . LYS A 1 206 ? 3.279 4.594 0.386 1 98.81 206 LYS A C 1
ATOM 1590 O O . LYS A 1 206 ? 2.445 5.496 0.492 1 98.81 206 LYS A O 1
ATOM 1595 N N . VAL A 1 207 ? 3.15 3.619 -0.528 1 98.81 207 VAL A N 1
ATOM 1596 C CA . VAL A 1 207 ? 1.94 3.521 -1.339 1 98.81 207 VAL A CA 1
ATOM 1597 C C . VAL A 1 207 ? 0.746 3.188 -0.448 1 98.81 207 VAL A C 1
ATOM 1599 O O . VAL A 1 207 ? -0.351 3.713 -0.647 1 98.81 207 VAL A O 1
ATOM 1602 N N . TYR A 1 208 ? 0.96 2.287 0.49 1 98.94 208 TYR A N 1
ATOM 1603 C CA . TYR A 1 208 ? -0.064 1.986 1.483 1 98.94 208 TYR A CA 1
ATOM 1604 C C . TYR A 1 208 ? -0.542 3.256 2.176 1 98.94 208 TYR A C 1
ATOM 1606 O O . TYR A 1 208 ? -1.746 3.514 2.25 1 98.94 208 TYR A O 1
ATOM 1614 N N . VAL A 1 209 ? 0.376 4.09 2.656 1 98.94 209 VAL A N 1
ATOM 1615 C CA . VAL A 1 209 ? 0.069 5.305 3.398 1 98.94 209 VAL A CA 1
ATOM 1616 C C . VAL A 1 209 ? -0.754 6.25 2.525 1 98.94 209 VAL A C 1
ATOM 1618 O O . VAL A 1 209 ? -1.752 6.816 2.98 1 98.94 209 VAL A O 1
ATOM 1621 N N . ARG A 1 210 ? -0.352 6.398 1.312 1 98.81 210 ARG A N 1
ATOM 1622 C CA . ARG A 1 210 ? -1.067 7.277 0.393 1 98.81 210 ARG A CA 1
ATOM 1623 C C . ARG A 1 210 ? -2.506 6.812 0.196 1 98.81 210 ARG A C 1
ATOM 1625 O O . ARG A 1 210 ? -3.445 7.598 0.336 1 98.81 210 ARG A O 1
ATOM 1632 N N . ASN A 1 211 ? -2.66 5.535 -0.111 1 98.88 211 ASN A N 1
ATOM 1633 C CA . ASN A 1 211 ? -3.98 4.988 -0.413 1 98.88 211 ASN A CA 1
ATOM 1634 C C . ASN A 1 211 ? -4.891 5.012 0.812 1 98.88 211 ASN A C 1
ATOM 1636 O O . ASN A 1 211 ? -6.059 5.395 0.717 1 98.88 211 ASN A O 1
ATOM 1640 N N . PHE A 1 212 ? -4.34 4.625 1.961 1 98.94 212 PHE A N 1
ATOM 1641 C CA . PHE A 1 212 ? -5.055 4.648 3.23 1 98.94 212 PHE A CA 1
ATOM 1642 C C . PHE A 1 212 ? -5.535 6.059 3.559 1 98.94 212 PHE A C 1
ATOM 1644 O O . PHE A 1 212 ? -6.695 6.254 3.93 1 98.94 212 PHE A O 1
ATOM 1651 N N . SER A 1 213 ? -4.676 7.035 3.33 1 98.88 213 SER A N 1
ATOM 1652 C CA . SER A 1 213 ? -4.961 8.43 3.656 1 98.88 213 SER A CA 1
ATOM 1653 C C . SER A 1 213 ? -6.102 8.969 2.807 1 98.88 213 SER A C 1
ATOM 1655 O O . SER A 1 213 ? -7 9.641 3.32 1 98.88 213 SER A O 1
ATOM 1657 N N . MET A 1 214 ? -6.062 8.656 1.562 1 98.69 214 MET A N 1
ATOM 1658 C CA . MET A 1 214 ? -7.082 9.164 0.648 1 98.69 214 MET A CA 1
ATOM 1659 C C . MET A 1 214 ? -8.445 8.555 0.96 1 98.69 214 MET A C 1
ATOM 1661 O O . MET A 1 214 ? -9.469 9.242 0.892 1 98.69 214 MET A O 1
ATOM 1665 N N . ALA A 1 215 ? -8.438 7.254 1.266 1 98.81 215 ALA A N 1
ATOM 1666 C CA . ALA A 1 215 ? -9.695 6.609 1.648 1 98.81 215 ALA A CA 1
ATOM 1667 C C . ALA A 1 215 ? -10.227 7.18 2.959 1 98.81 215 ALA A C 1
ATOM 1669 O O . ALA A 1 215 ? -11.422 7.465 3.078 1 98.81 215 ALA A O 1
ATOM 1670 N N . LEU A 1 216 ? -9.359 7.348 3.891 1 98.81 216 LEU A N 1
ATOM 1671 C CA . LEU A 1 216 ? -9.719 7.887 5.199 1 98.81 216 LEU A CA 1
ATOM 1672 C C . LEU A 1 216 ? -10.305 9.289 5.066 1 98.81 216 LEU A C 1
ATOM 1674 O O . LEU A 1 216 ? -11.266 9.633 5.766 1 98.81 216 LEU A O 1
ATOM 1678 N N . ARG A 1 217 ? -9.742 10.086 4.203 1 98.69 217 ARG A N 1
ATOM 1679 C CA . ARG A 1 217 ? -10.219 11.438 3.941 1 98.69 217 ARG A CA 1
ATOM 1680 C C . ARG A 1 217 ? -11.711 11.438 3.611 1 98.69 217 ARG A C 1
ATOM 1682 O O . ARG A 1 217 ? -12.477 12.234 4.164 1 98.69 217 ARG A O 1
ATOM 1689 N N . GLU A 1 218 ? -12.078 10.508 2.719 1 98.12 218 GLU A N 1
ATOM 1690 C CA . GLU A 1 218 ? -13.477 10.453 2.293 1 98.12 218 GLU A CA 1
ATOM 1691 C C . GLU A 1 218 ? -14.383 10 3.434 1 98.12 218 GLU A C 1
ATOM 1693 O O . GLU A 1 218 ? -15.523 10.453 3.549 1 98.12 218 GLU A O 1
ATOM 1698 N N . GLU A 1 219 ? -13.883 9.102 4.289 1 97.88 219 GLU A N 1
ATOM 1699 C CA . GLU A 1 219 ? -14.656 8.641 5.438 1 97.88 219 GLU A CA 1
ATOM 1700 C C . GLU A 1 219 ? -14.898 9.766 6.438 1 97.88 219 GLU A C 1
ATOM 1702 O O . GLU A 1 219 ? -15.938 9.812 7.094 1 97.88 219 GLU A O 1
ATOM 1707 N N . LEU A 1 220 ? -13.953 10.711 6.508 1 98.38 220 LEU A N 1
ATOM 1708 C CA . LEU A 1 220 ? -13.961 11.688 7.59 1 98.38 220 LEU A CA 1
ATOM 1709 C C . LEU A 1 220 ? -14.562 13.016 7.117 1 98.38 220 LEU A C 1
ATOM 1711 O O . LEU A 1 220 ? -14.938 13.859 7.938 1 98.38 220 LEU A O 1
ATOM 1715 N N . ARG A 1 221 ? -14.672 13.18 5.828 1 97 221 ARG A N 1
ATOM 1716 C CA . ARG A 1 221 ? -15.125 14.422 5.215 1 97 221 ARG A CA 1
ATOM 1717 C C . ARG A 1 221 ? -16.469 14.859 5.793 1 97 221 ARG A C 1
ATOM 1719 O O . ARG A 1 221 ? -16.641 16.016 6.188 1 97 221 ARG A O 1
ATOM 1726 N N . PRO A 1 222 ? -17.422 13.914 6.016 1 96.81 222 PRO A N 1
ATOM 1727 C CA . PRO A 1 222 ? -18.719 14.336 6.555 1 96.81 222 PRO A CA 1
ATOM 1728 C C . PRO A 1 222 ? -18.641 14.797 8.008 1 96.81 222 PRO A C 1
ATOM 1730 O O . PRO A 1 222 ? -19.594 15.398 8.523 1 96.81 222 PRO A O 1
ATOM 1733 N N . HIS A 1 223 ? -17.547 14.57 8.656 1 97.69 223 HIS A N 1
ATOM 1734 C CA . HIS A 1 223 ? -17.422 14.844 10.078 1 97.69 223 HIS A CA 1
ATOM 1735 C C . HIS A 1 223 ? -16.484 16.031 10.336 1 97.69 223 HIS A C 1
ATOM 1737 O O . HIS A 1 223 ? -16.016 16.219 11.461 1 97.69 223 HIS A O 1
ATOM 1743 N N . ARG A 1 224 ? -16.078 16.734 9.242 1 97.62 224 ARG A N 1
ATOM 1744 C CA . ARG A 1 224 ? -15.266 17.938 9.305 1 97.62 224 ARG A CA 1
ATOM 1745 C C . ARG A 1 224 ? -13.883 17.656 9.883 1 97.62 224 ARG A C 1
ATOM 1747 O O . ARG A 1 224 ? -13.336 18.469 10.625 1 97.62 224 ARG A O 1
ATOM 1754 N N . VAL A 1 225 ? -13.445 16.469 9.758 1 98.62 225 VAL A N 1
ATOM 1755 C CA . VAL A 1 225 ? -12.062 16.109 10.023 1 98.62 225 VAL A CA 1
ATOM 1756 C C . VAL A 1 225 ? -11.305 15.977 8.703 1 98.62 225 VAL A C 1
ATOM 1758 O O . VAL A 1 225 ? -11.719 15.234 7.809 1 98.62 225 VAL A O 1
ATOM 1761 N N . GLU A 1 226 ? -10.281 16.75 8.539 1 98.69 226 GLU A N 1
ATOM 1762 C CA . GLU A 1 226 ? -9.531 16.797 7.289 1 98.69 226 GLU A CA 1
ATOM 1763 C C . GLU A 1 226 ? -8.367 15.812 7.312 1 98.69 226 GLU A C 1
ATOM 1765 O O . GLU A 1 226 ? -7.84 15.484 8.375 1 98.69 226 GLU A O 1
ATOM 1770 N N . VAL A 1 227 ? -8.008 15.273 6.188 1 98.88 227 VAL A N 1
ATOM 1771 C CA . VAL A 1 227 ? -6.84 14.422 6.008 1 98.88 227 VAL A CA 1
ATOM 1772 C C . VAL A 1 227 ? -5.996 14.938 4.848 1 98.88 227 VAL A C 1
ATOM 1774 O O . VAL A 1 227 ? -6.512 15.172 3.752 1 98.88 227 VAL A O 1
ATOM 1777 N N . GLN A 1 228 ? -4.75 15.188 5.09 1 98.75 228 GLN A N 1
ATOM 1778 C CA . GLN A 1 228 ? -3.803 15.602 4.059 1 98.75 228 GLN A CA 1
ATOM 1779 C C . GLN A 1 228 ? -2.705 14.555 3.869 1 98.75 228 GLN A C 1
ATOM 1781 O O . GLN A 1 228 ? -2.135 14.062 4.848 1 98.75 228 GLN A O 1
ATOM 1786 N N . THR A 1 229 ? -2.467 14.164 2.65 1 98.62 229 THR A N 1
ATOM 1787 C CA . THR A 1 229 ? -1.37 13.273 2.287 1 98.62 229 THR A CA 1
ATOM 1788 C C . THR A 1 229 ? -0.192 14.07 1.729 1 98.62 229 THR A C 1
ATOM 1790 O O . THR A 1 229 ? -0.357 14.867 0.806 1 98.62 229 THR A O 1
ATOM 1793 N N . VAL A 1 230 ? 0.976 13.891 2.275 1 98.62 230 VAL A N 1
ATOM 1794 C CA . VAL A 1 230 ? 2.172 14.602 1.834 1 98.62 230 VAL A CA 1
ATOM 1795 C C . VAL A 1 230 ? 3.162 13.617 1.221 1 98.62 230 VAL A C 1
ATOM 1797 O O . VAL A 1 230 ? 3.49 12.594 1.831 1 98.62 230 VAL A O 1
ATOM 1800 N N . LEU A 1 231 ? 3.609 13.867 0.033 1 98.19 231 LEU A N 1
ATOM 1801 C CA . LEU A 1 231 ? 4.527 13 -0.693 1 98.19 231 LEU A CA 1
ATOM 1802 C C . LEU A 1 231 ? 5.863 13.703 -0.934 1 98.19 231 LEU A C 1
ATOM 1804 O O . LEU A 1 231 ? 6.141 14.148 -2.049 1 98.19 231 LEU A O 1
ATOM 1808 N N . PRO A 1 232 ? 6.711 13.695 0.07 1 97.25 232 PRO A N 1
ATOM 1809 C CA . PRO A 1 232 ? 8.016 14.336 -0.114 1 97.25 232 PRO A CA 1
ATOM 1810 C C . PRO A 1 232 ? 8.906 13.586 -1.105 1 97.25 232 PRO A C 1
ATOM 1812 O O . PRO A 1 232 ? 8.828 12.359 -1.203 1 97.25 232 PRO A O 1
ATOM 1815 N N . GLY A 1 233 ? 9.688 14.352 -1.863 1 94.81 233 GLY A N 1
ATOM 1816 C CA . GLY A 1 233 ? 10.852 13.781 -2.525 1 94.81 233 GLY A CA 1
ATOM 1817 C C . GLY A 1 233 ? 12.078 13.719 -1.633 1 94.81 233 GLY A C 1
ATOM 1818 O O . GLY A 1 233 ? 11.961 13.469 -0.432 1 94.81 233 GLY A O 1
ATOM 1819 N N . PHE A 1 234 ? 13.195 13.859 -2.213 1 90.38 234 PHE A N 1
ATOM 1820 C CA . PHE A 1 234 ? 14.438 13.805 -1.443 1 90.38 234 PHE A CA 1
ATOM 1821 C C . PHE A 1 234 ? 14.641 15.094 -0.648 1 90.38 234 PHE A C 1
ATOM 1823 O O . PHE A 1 234 ? 14.828 16.156 -1.229 1 90.38 234 PHE A O 1
ATOM 1830 N N . VAL A 1 235 ? 14.445 14.969 0.621 1 90.81 235 VAL A N 1
ATOM 1831 C CA . VAL A 1 235 ? 14.719 16.031 1.584 1 90.81 235 VAL A CA 1
ATOM 1832 C C . VAL A 1 235 ? 15.953 15.672 2.412 1 90.81 235 VAL A C 1
ATOM 1834 O O . VAL A 1 235 ? 16.125 14.516 2.803 1 90.81 235 VAL A O 1
ATOM 1837 N N . ARG A 1 236 ? 16.766 16.609 2.688 1 86.44 236 ARG A N 1
ATOM 1838 C CA . ARG A 1 236 ? 18.016 16.344 3.412 1 86.44 236 ARG A CA 1
ATOM 1839 C C . ARG A 1 236 ? 17.734 16 4.871 1 86.44 236 ARG A C 1
ATOM 1841 O O . ARG A 1 236 ? 17.547 16.906 5.703 1 86.44 236 ARG A O 1
ATOM 1848 N N . THR A 1 237 ? 17.656 14.766 5.156 1 86.5 237 THR A N 1
ATOM 1849 C CA . THR A 1 237 ? 17.453 14.203 6.488 1 86.5 237 THR A CA 1
ATOM 1850 C C . THR A 1 237 ? 18.359 13 6.715 1 86.5 237 THR A C 1
ATOM 1852 O O . THR A 1 237 ? 19.094 12.578 5.809 1 86.5 237 THR A O 1
ATOM 1855 N N . ASN A 1 238 ? 18.375 12.562 7.953 1 77.62 238 ASN A N 1
ATOM 1856 C CA . ASN A 1 238 ? 19.109 11.328 8.227 1 77.62 238 ASN A CA 1
ATOM 1857 C C . ASN A 1 238 ? 18.578 10.164 7.395 1 77.62 238 ASN A C 1
ATOM 1859 O O . ASN A 1 238 ? 19.344 9.289 6.984 1 77.62 238 ASN A O 1
ATOM 1863 N N . MET A 1 239 ? 17.391 10.172 7.027 1 80.31 239 MET A N 1
ATOM 1864 C CA . MET A 1 239 ? 16.75 9.102 6.262 1 80.31 239 MET A CA 1
ATOM 1865 C C . MET A 1 239 ? 17.281 9.078 4.828 1 80.31 239 MET A C 1
ATOM 1867 O O . MET A 1 239 ? 17.312 8.016 4.199 1 80.31 239 MET A O 1
ATOM 1871 N N . THR A 1 240 ? 17.656 10.25 4.352 1 80.5 240 THR A N 1
ATOM 1872 C CA . THR A 1 240 ? 18.109 10.336 2.969 1 80.5 240 THR A CA 1
ATOM 1873 C C . THR A 1 240 ? 19.625 10.508 2.912 1 80.5 240 THR A C 1
ATOM 1875 O O . THR A 1 240 ? 20.172 10.984 1.913 1 80.5 240 THR A O 1
ATOM 1878 N N . ALA A 1 241 ? 20.312 10.312 3.98 1 74.75 241 ALA A N 1
ATOM 1879 C CA . ALA A 1 241 ? 21.766 10.461 4.066 1 74.75 241 ALA A CA 1
ATOM 1880 C C . ALA A 1 241 ? 22.469 9.633 2.994 1 74.75 241 ALA A C 1
ATOM 1882 O O . ALA A 1 241 ? 23.516 10.039 2.479 1 74.75 241 ALA A O 1
ATOM 1883 N N . PHE A 1 242 ? 21.891 8.508 2.666 1 69.12 242 PHE A N 1
ATOM 1884 C CA . PHE A 1 242 ? 22.5 7.625 1.681 1 69.12 242 PHE A CA 1
ATOM 1885 C C . PHE A 1 242 ? 22.484 8.266 0.298 1 69.12 242 PHE A C 1
ATOM 1887 O O . PHE A 1 242 ? 23.312 7.934 -0.551 1 69.12 242 PHE A O 1
ATOM 1894 N N . VAL A 1 243 ? 21.547 9.07 0.037 1 71.19 243 VAL A N 1
ATOM 1895 C CA . VAL A 1 243 ? 21.484 9.805 -1.224 1 71.19 243 VAL A CA 1
ATOM 1896 C C . VAL A 1 243 ? 22.547 10.898 -1.233 1 71.19 243 VAL A C 1
ATOM 1898 O O . VAL A 1 243 ? 23.203 11.117 -2.25 1 71.19 243 VAL A O 1
ATOM 1901 N N . ALA A 1 244 ? 22.703 11.539 -0.041 1 67.31 244 ALA A N 1
ATOM 1902 C CA . ALA A 1 244 ? 23.656 12.641 0.089 1 67.31 244 ALA A CA 1
ATOM 1903 C C . ALA A 1 244 ? 25.094 12.156 -0.063 1 67.31 244 ALA A C 1
ATOM 1905 O O . ALA A 1 244 ? 25.938 12.852 -0.634 1 67.31 244 ALA A O 1
ATOM 1906 N N . SER A 1 245 ? 25.359 11.008 0.447 1 65.25 245 SER A N 1
ATOM 1907 C CA . SER A 1 245 ? 26.719 10.461 0.419 1 65.25 245 SER A CA 1
ATOM 1908 C C . SER A 1 245 ? 27.141 10.078 -0.997 1 65.25 245 SER A C 1
ATOM 1910 O O . SER A 1 245 ? 28.297 10.234 -1.373 1 65.25 245 SER A O 1
ATOM 1912 N N . GLU A 1 246 ? 26.219 9.531 -1.673 1 58.75 246 GLU A N 1
ATOM 1913 C CA . GLU A 1 246 ? 26.547 9.086 -3.023 1 58.75 246 GLU A CA 1
ATOM 1914 C C . GLU A 1 246 ? 26.703 10.266 -3.975 1 58.75 246 GLU A C 1
ATOM 1916 O O . GLU A 1 246 ? 27.516 10.219 -4.906 1 58.75 246 GLU A O 1
ATOM 1921 N N . TYR A 1 247 ? 25.938 11.242 -3.65 1 57.56 247 TYR A N 1
ATOM 1922 C CA . TYR A 1 247 ? 25.984 12.352 -4.594 1 57.56 247 TYR A CA 1
ATOM 1923 C C . TYR A 1 247 ? 26.844 13.492 -4.051 1 57.56 247 TYR A C 1
ATOM 1925 O O . TYR A 1 247 ? 26.703 14.633 -4.496 1 57.56 247 TYR A O 1
ATOM 1933 N N . ASP A 1 248 ? 27.609 13.203 -2.941 1 52.38 248 ASP A N 1
ATOM 1934 C CA . ASP A 1 248 ? 28.562 14.195 -2.457 1 52.38 248 ASP A CA 1
ATOM 1935 C C . ASP A 1 248 ? 29.547 14.602 -3.557 1 52.38 248 ASP A C 1
ATOM 1937 O O . ASP A 1 248 ? 30.219 13.75 -4.141 1 52.38 248 ASP A O 1
ATOM 1941 N N . GLY A 1 249 ? 29.312 15.852 -4.062 1 52.56 249 GLY A N 1
ATOM 1942 C CA . GLY A 1 249 ? 30.094 16.484 -5.117 1 52.56 249 GLY A CA 1
ATOM 1943 C C . GLY A 1 249 ? 29.375 16.531 -6.449 1 52.56 249 GLY A C 1
ATOM 1944 O O . GLY A 1 249 ? 29.812 17.203 -7.375 1 52.56 249 GLY A O 1
ATOM 1945 N N . LYS A 1 250 ? 28.453 15.508 -6.512 1 52 250 LYS A N 1
ATOM 1946 C CA . LYS A 1 250 ? 27.75 15.508 -7.789 1 52 250 LYS A CA 1
ATOM 1947 C C . LYS A 1 250 ? 26.438 16.297 -7.699 1 52 250 LYS A C 1
ATOM 1949 O O . LYS A 1 250 ? 25.922 16.531 -6.605 1 52 250 LYS A O 1
ATOM 1954 N N . ALA A 1 251 ? 25.938 16.875 -8.781 1 48.41 251 ALA A N 1
ATOM 1955 C CA . ALA A 1 251 ? 24.781 17.703 -9.055 1 48.41 251 ALA A CA 1
ATOM 1956 C C . ALA A 1 251 ? 23.562 17.219 -8.281 1 48.41 251 ALA A C 1
ATOM 1958 O O . ALA A 1 251 ? 22.703 18.016 -7.879 1 48.41 251 ALA A O 1
ATOM 1959 N N . ALA A 1 252 ? 23.469 15.945 -7.961 1 52.09 252 ALA A N 1
ATOM 1960 C CA . ALA A 1 252 ? 22.281 15.375 -7.32 1 52.09 252 ALA A CA 1
ATOM 1961 C C . ALA A 1 252 ? 22.203 15.797 -5.852 1 52.09 252 ALA A C 1
ATOM 1963 O O . ALA A 1 252 ? 21.109 16.016 -5.32 1 52.09 252 ALA A O 1
ATOM 1964 N N . SER A 1 253 ? 23.344 15.812 -5.09 1 53.75 253 SER A N 1
ATOM 1965 C CA . SER A 1 253 ? 23.344 16.25 -3.699 1 53.75 253 SER A CA 1
ATOM 1966 C C . SER A 1 253 ? 22.859 17.703 -3.572 1 53.75 253 SER A C 1
ATOM 1968 O O . SER A 1 253 ? 22.234 18.062 -2.58 1 53.75 253 SER A O 1
ATOM 1970 N N . LYS A 1 254 ? 23.172 18.453 -4.625 1 55.22 254 LYS A N 1
ATOM 1971 C CA . LYS A 1 254 ? 22.719 19.844 -4.633 1 55.22 254 LYS A CA 1
ATOM 1972 C C . LYS A 1 254 ? 21.219 19.953 -4.832 1 55.22 254 LYS A C 1
ATOM 1974 O O . LYS A 1 254 ? 20.625 21.016 -4.629 1 55.22 254 LYS A O 1
ATOM 1979 N N . GLN A 1 255 ? 20.641 18.719 -5.078 1 63.16 255 GLN A N 1
ATOM 1980 C CA . GLN A 1 255 ? 19.219 18.719 -5.406 1 63.16 255 GLN A CA 1
ATOM 1981 C C . GLN A 1 255 ? 18.375 18.359 -4.191 1 63.16 255 GLN A C 1
ATOM 1983 O O . GLN A 1 255 ? 17.156 18.531 -4.203 1 63.16 255 GLN A O 1
ATOM 1988 N N . LEU A 1 256 ? 19.094 18.094 -3.113 1 77.69 256 LEU A N 1
ATOM 1989 C CA . LEU A 1 256 ? 18.297 17.812 -1.921 1 77.69 256 LEU A CA 1
ATOM 1990 C C . LEU A 1 256 ? 17.766 19.109 -1.299 1 77.69 256 LEU A C 1
ATOM 1992 O O . LEU A 1 256 ? 18.516 20.062 -1.127 1 77.69 256 LEU A O 1
ATOM 1996 N N . VAL A 1 257 ? 16.469 19.109 -1.019 1 86.44 257 VAL A N 1
ATOM 1997 C CA . VAL A 1 257 ? 15.812 20.25 -0.395 1 86.44 257 VAL A CA 1
ATOM 1998 C C . VAL A 1 257 ? 16.094 20.25 1.105 1 86.44 257 VAL A C 1
ATOM 2000 O O . VAL A 1 257 ? 16.031 19.219 1.76 1 86.44 257 VAL A O 1
ATOM 2003 N N . ARG A 1 258 ? 16.484 21.438 1.633 1 90.81 258 ARG A N 1
ATOM 2004 C CA . ARG A 1 258 ? 16.672 21.562 3.074 1 90.81 258 ARG A CA 1
ATOM 2005 C C . ARG A 1 258 ? 15.352 21.391 3.814 1 90.81 258 ARG A C 1
ATOM 2007 O O . ARG A 1 258 ? 14.305 21.828 3.332 1 90.81 258 ARG A O 1
ATOM 2014 N N . VAL A 1 259 ? 15.422 20.875 5.031 1 92.75 259 VAL A N 1
ATOM 2015 C CA . VAL A 1 259 ? 14.234 20.578 5.816 1 92.75 259 VAL A CA 1
ATOM 2016 C C . VAL A 1 259 ? 13.43 21.859 6.055 1 92.75 259 VAL A C 1
ATOM 2018 O O . VAL A 1 259 ? 12.219 21.875 5.859 1 92.75 259 VAL A O 1
ATOM 2021 N N . ASP A 1 260 ? 14.094 22.938 6.398 1 92.69 260 ASP A N 1
ATOM 2022 C CA . ASP A 1 260 ? 13.414 24.188 6.703 1 92.69 260 ASP A CA 1
ATOM 2023 C C . ASP A 1 260 ? 12.648 24.719 5.492 1 92.69 260 ASP A C 1
ATOM 2025 O O . ASP A 1 260 ? 11.508 25.172 5.617 1 92.69 260 ASP A O 1
ATOM 2029 N N . ASP A 1 261 ? 13.258 24.609 4.371 1 92.69 261 ASP A N 1
ATOM 2030 C CA . ASP A 1 261 ? 12.594 25.047 3.141 1 92.69 261 ASP A CA 1
ATOM 2031 C C . ASP A 1 261 ? 11.406 24.141 2.814 1 92.69 261 ASP A C 1
ATOM 2033 O O . ASP A 1 261 ? 10.336 24.625 2.453 1 92.69 261 ASP A O 1
ATOM 2037 N N . TYR A 1 262 ? 11.633 22.922 2.98 1 95.62 262 TYR A N 1
ATOM 2038 C CA . TYR A 1 262 ? 10.57 21.969 2.664 1 95.62 262 TYR A CA 1
ATOM 2039 C C . TYR A 1 262 ? 9.352 22.203 3.549 1 95.62 262 TYR A C 1
ATOM 2041 O O . TYR A 1 262 ? 8.227 22.312 3.053 1 95.62 262 TYR A O 1
ATOM 2049 N N . VAL A 1 263 ? 9.578 22.328 4.801 1 95.31 263 VAL A N 1
ATOM 2050 C CA . VAL A 1 263 ? 8.477 22.391 5.754 1 95.31 263 VAL A CA 1
ATOM 2051 C C . VAL A 1 263 ? 7.758 23.734 5.641 1 95.31 263 VAL A C 1
ATOM 2053 O O . VAL A 1 263 ? 6.547 23.812 5.863 1 95.31 263 VAL A O 1
ATOM 2056 N N . ARG A 1 264 ? 8.484 24.781 5.273 1 93.75 264 ARG A N 1
ATOM 2057 C CA . ARG A 1 264 ? 7.832 26.062 5.012 1 93.75 264 ARG A CA 1
ATOM 2058 C C . ARG A 1 264 ? 6.766 25.922 3.932 1 93.75 264 ARG A C 1
ATOM 2060 O O . ARG A 1 264 ? 5.645 26.406 4.094 1 93.75 264 ARG A O 1
ATOM 2067 N N . TYR A 1 265 ? 7.098 25.188 2.893 1 94.12 265 TYR A N 1
ATOM 2068 C CA . TYR A 1 265 ? 6.16 25.016 1.793 1 94.12 265 TYR A CA 1
ATOM 2069 C C . TYR A 1 265 ? 5.086 23.984 2.16 1 94.12 265 TYR A C 1
ATOM 2071 O O . TYR A 1 265 ? 3.895 24.234 1.938 1 94.12 265 TYR A O 1
ATOM 2079 N N . ALA A 1 266 ? 5.512 22.906 2.736 1 96 266 ALA A N 1
ATOM 2080 C CA . ALA A 1 266 ? 4.555 21.875 3.145 1 96 266 ALA A CA 1
ATOM 2081 C C . ALA A 1 266 ? 3.584 22.422 4.191 1 96 266 ALA A C 1
ATOM 2083 O O . ALA A 1 266 ? 2.379 22.156 4.121 1 96 266 ALA A O 1
ATOM 2084 N N . GLY A 1 267 ? 4.129 23.203 5.188 1 95.88 267 GLY A N 1
ATOM 2085 C CA . GLY A 1 267 ? 3.299 23.828 6.207 1 95.88 267 GLY A CA 1
ATOM 2086 C C . GLY A 1 267 ? 2.295 24.812 5.641 1 95.88 267 GLY A C 1
ATOM 2087 O O . GLY A 1 267 ? 1.153 24.875 6.102 1 95.88 267 GLY A O 1
ATOM 2088 N N . PHE A 1 268 ? 2.701 25.5 4.59 1 93.62 268 PHE A N 1
ATOM 2089 C CA . PHE A 1 268 ? 1.835 26.469 3.926 1 93.62 268 PHE A CA 1
ATOM 2090 C C . PHE A 1 268 ? 0.589 25.797 3.371 1 93.62 268 PHE A C 1
ATOM 2092 O O . PHE A 1 268 ? -0.479 26.406 3.297 1 93.62 268 PHE A O 1
ATOM 2099 N N . THR A 1 269 ? 0.7 24.516 3.059 1 95.12 269 THR A N 1
ATOM 2100 C CA . THR A 1 269 ? -0.396 23.812 2.389 1 95.12 269 THR A CA 1
ATOM 2101 C C . THR A 1 269 ? -1.407 23.297 3.406 1 95.12 269 THR A C 1
ATOM 2103 O O . THR A 1 269 ? -2.482 22.828 3.035 1 95.12 269 THR A O 1
ATOM 2106 N N . ILE A 1 270 ? -1.104 23.438 4.672 1 95.81 270 ILE A N 1
ATOM 2107 C CA . ILE A 1 270 ? -1.975 22.906 5.719 1 95.81 270 ILE A CA 1
ATOM 2108 C C . ILE A 1 270 ? -3.336 23.594 5.652 1 95.81 270 ILE A C 1
ATOM 2110 O O . ILE A 1 270 ? -3.418 24.828 5.648 1 95.81 270 ILE A O 1
ATOM 2114 N N . GLY A 1 271 ? -4.387 22.797 5.559 1 92.5 271 GLY A N 1
ATOM 2115 C CA . GLY A 1 271 ? -5.742 23.312 5.527 1 92.5 271 GLY A CA 1
ATOM 2116 C C . GLY A 1 271 ? -6.156 23.828 4.16 1 92.5 271 GLY A C 1
ATOM 2117 O O . GLY A 1 271 ? -7.27 24.328 3.992 1 92.5 271 GLY A O 1
ATOM 2118 N N . LYS A 1 272 ? -5.273 23.672 3.162 1 93.69 272 LYS A N 1
ATOM 2119 C CA . LYS A 1 272 ? -5.539 24.281 1.855 1 93.69 272 LYS A CA 1
ATOM 2120 C C . LYS A 1 272 ? -5.66 23.203 0.776 1 93.69 272 LYS A C 1
ATOM 2122 O O . LYS A 1 272 ? -6.312 23.422 -0.249 1 93.69 272 LYS A O 1
ATOM 2127 N N . THR A 1 273 ? -5.012 22.125 0.939 1 95.38 273 THR A N 1
ATOM 2128 C CA . THR A 1 273 ? -5.07 21.031 -0.008 1 95.38 273 THR A CA 1
ATOM 2129 C C . THR A 1 273 ? -5.062 19.688 0.726 1 95.38 273 THR A C 1
ATOM 2131 O O . THR A 1 273 ? -4.598 19.594 1.864 1 95.38 273 THR A O 1
ATOM 2134 N N . ASP A 1 274 ? -5.605 18.688 0.112 1 97.06 274 ASP A N 1
ATOM 2135 C CA . ASP A 1 274 ? -5.688 17.359 0.73 1 97.06 274 ASP A CA 1
ATOM 2136 C C . ASP A 1 274 ? -4.523 16.469 0.291 1 97.06 274 ASP A C 1
ATOM 2138 O O . ASP A 1 274 ? -4.348 15.367 0.811 1 97.06 274 ASP A O 1
ATOM 2142 N N . ARG A 1 275 ? -3.771 16.906 -0.657 1 97.31 275 ARG A N 1
ATOM 2143 C CA . ARG A 1 275 ? -2.613 16.172 -1.157 1 97.31 275 ARG A CA 1
ATOM 2144 C C . ARG A 1 275 ? -1.55 17.125 -1.689 1 97.31 275 ARG A C 1
ATOM 2146 O O . ARG A 1 275 ? -1.861 18.062 -2.428 1 97.31 275 ARG A O 1
ATOM 2153 N N . THR A 1 276 ? -0.301 16.906 -1.364 1 97.81 276 THR A N 1
ATOM 2154 C CA . THR A 1 276 ? 0.785 17.766 -1.816 1 97.81 276 THR A CA 1
ATOM 2155 C C . THR A 1 276 ? 2.121 17.031 -1.76 1 97.81 276 THR A C 1
ATOM 2157 O O . THR A 1 276 ? 2.287 16.094 -0.972 1 97.81 276 THR A O 1
ATOM 2160 N N . CYS A 1 277 ? 3.049 17.469 -2.572 1 97.62 277 CYS A N 1
ATOM 2161 C CA . CYS A 1 277 ? 4.426 17 -2.453 1 97.62 277 CYS A CA 1
ATOM 2162 C C . CYS A 1 277 ? 5.234 17.922 -1.543 1 97.62 277 CYS A C 1
ATOM 2164 O O . CYS A 1 277 ? 6.434 17.703 -1.348 1 97.62 277 CYS A O 1
ATOM 2166 N N . GLY A 1 278 ? 4.562 18.891 -0.992 1 95.62 278 GLY A N 1
ATOM 2167 C CA . GLY A 1 278 ? 5.176 19.812 -0.04 1 95.62 278 GLY A CA 1
ATOM 2168 C C . GLY A 1 278 ? 5.988 20.906 -0.703 1 95.62 278 GLY A C 1
ATOM 2169 O O . GLY A 1 278 ? 5.824 22.078 -0.387 1 95.62 278 GLY A O 1
ATOM 2170 N N . TYR A 1 279 ? 6.832 20.562 -1.653 1 94.94 279 TYR A N 1
ATOM 2171 C CA . TYR A 1 279 ? 7.75 21.453 -2.352 1 94.94 279 TYR A CA 1
ATOM 2172 C C . TYR A 1 279 ? 7.449 21.484 -3.846 1 94.94 279 TYR A C 1
ATOM 2174 O O . TYR A 1 279 ? 7.141 20.438 -4.441 1 94.94 279 TYR A O 1
ATOM 2182 N N . TRP A 1 280 ? 7.582 22.656 -4.445 1 93.25 280 TRP A N 1
ATOM 2183 C CA . TRP A 1 280 ? 7.164 22.844 -5.832 1 93.25 280 TRP A CA 1
ATOM 2184 C C . TRP A 1 280 ? 7.945 21.922 -6.762 1 93.25 280 TRP A C 1
ATOM 2186 O O . TRP A 1 280 ? 7.379 21.344 -7.688 1 93.25 280 TRP A O 1
ATOM 2196 N N . TRP A 1 281 ? 9.211 21.828 -6.527 1 93.81 281 TRP A N 1
ATOM 2197 C CA . TRP A 1 281 ? 10.047 20.984 -7.387 1 93.81 281 TRP A CA 1
ATOM 2198 C C . TRP A 1 281 ? 9.656 19.516 -7.262 1 93.81 281 TRP A C 1
ATOM 2200 O O . TRP A 1 281 ? 9.656 18.781 -8.25 1 93.81 281 TRP A O 1
ATOM 2210 N N . HIS A 1 282 ? 9.398 19.031 -6.059 1 96.06 282 HIS A N 1
ATOM 2211 C CA . HIS A 1 282 ? 8.906 17.672 -5.859 1 96.06 282 HIS A CA 1
ATOM 2212 C C . HIS A 1 282 ? 7.59 17.453 -6.598 1 96.06 282 HIS A C 1
ATOM 2214 O O . HIS A 1 282 ? 7.344 16.375 -7.125 1 96.06 282 HIS A O 1
ATOM 2220 N N . GLY A 1 283 ? 6.727 18.547 -6.621 1 96.44 283 GLY A N 1
ATOM 2221 C CA . GLY A 1 283 ? 5.484 18.469 -7.379 1 96.44 283 GLY A CA 1
ATOM 2222 C C . GLY A 1 283 ? 5.703 18.281 -8.867 1 96.44 283 GLY A C 1
ATOM 2223 O O . GLY A 1 283 ? 5.004 17.484 -9.508 1 96.44 283 GLY A O 1
ATOM 2224 N N . LEU A 1 284 ? 6.684 18.969 -9.406 1 95.69 284 LEU A N 1
ATOM 2225 C CA . LEU A 1 284 ? 6.992 18.859 -10.828 1 95.69 284 LEU A CA 1
ATOM 2226 C C . LEU A 1 284 ? 7.582 17.484 -11.148 1 95.69 284 LEU A C 1
ATOM 2228 O O . LEU A 1 284 ? 7.316 16.922 -12.219 1 95.69 284 LEU A O 1
ATOM 2232 N N . GLN A 1 285 ? 8.453 17.016 -10.25 1 95.19 285 GLN A N 1
ATOM 2233 C CA . GLN A 1 285 ? 9 15.68 -10.422 1 95.19 285 GLN A CA 1
ATOM 2234 C C . GLN A 1 285 ? 7.887 14.633 -10.469 1 95.19 285 GLN A C 1
ATOM 2236 O O . GLN A 1 285 ? 7.891 13.75 -11.336 1 95.19 285 GLN A O 1
ATOM 2241 N N . TYR A 1 286 ? 6.98 14.742 -9.578 1 96.31 286 TYR A N 1
ATOM 2242 C CA . TYR A 1 286 ? 5.84 13.836 -9.523 1 96.31 286 TYR A CA 1
ATOM 2243 C C . TYR A 1 286 ? 5.039 13.898 -10.82 1 96.31 286 TYR A C 1
ATOM 2245 O O . TYR A 1 286 ? 4.723 12.859 -11.414 1 96.31 286 TYR A O 1
ATOM 2253 N N . ALA A 1 287 ? 4.734 15.117 -11.266 1 96.38 287 ALA A N 1
ATOM 2254 C CA . ALA A 1 287 ? 3.973 15.328 -12.492 1 96.38 287 ALA A CA 1
ATOM 2255 C C . ALA A 1 287 ? 4.691 14.734 -13.703 1 96.38 287 ALA A C 1
ATOM 2257 O O . ALA A 1 287 ? 4.066 14.117 -14.562 1 96.38 287 ALA A O 1
ATOM 2258 N N . GLY A 1 288 ? 5.992 14.969 -13.758 1 95.94 288 GLY A N 1
ATOM 2259 C CA . GLY A 1 288 ? 6.789 14.438 -14.859 1 95.94 288 GLY A CA 1
ATOM 2260 C C . GLY A 1 288 ? 6.766 12.922 -14.93 1 95.94 288 GLY A C 1
ATOM 2261 O O . GLY A 1 288 ? 6.617 12.352 -16.016 1 95.94 288 GLY A O 1
ATOM 2262 N N . LEU A 1 289 ? 6.883 12.273 -13.789 1 95.69 289 LEU A N 1
ATOM 2263 C CA . LEU A 1 289 ? 6.871 10.82 -13.734 1 95.69 289 LEU A CA 1
ATOM 2264 C C . LEU A 1 289 ? 5.527 10.266 -14.195 1 95.69 289 LEU A C 1
ATOM 2266 O O . LEU A 1 289 ? 5.473 9.211 -14.828 1 95.69 289 LEU A O 1
ATOM 2270 N N . LYS A 1 290 ? 4.488 11.023 -13.93 1 96.19 290 LYS A N 1
ATOM 2271 C CA . LYS A 1 290 ? 3.141 10.539 -14.219 1 96.19 290 LYS A CA 1
ATOM 2272 C C . LYS A 1 290 ? 2.781 10.742 -15.688 1 96.19 290 LYS A C 1
ATOM 2274 O O . LYS A 1 290 ? 1.695 10.359 -16.125 1 96.19 290 LYS A O 1
ATOM 2279 N N . LEU A 1 291 ? 3.73 11.234 -16.547 1 95.62 291 LEU A N 1
ATOM 2280 C CA . LEU A 1 291 ? 3.51 11.406 -17.969 1 95.62 291 LEU A CA 1
ATOM 2281 C C . LEU A 1 291 ? 3.744 10.102 -18.719 1 95.62 291 LEU A C 1
ATOM 2283 O O . LEU A 1 291 ? 3.35 9.961 -19.891 1 95.62 291 LEU A O 1
ATOM 2287 N N . VAL A 1 292 ? 4.414 9.18 -18.031 1 95.94 292 VAL A N 1
ATOM 2288 C CA . VAL A 1 292 ? 4.785 7.945 -18.719 1 95.94 292 VAL A CA 1
ATOM 2289 C C . VAL A 1 292 ? 4.07 6.758 -18.062 1 95.94 292 VAL A C 1
ATOM 2291 O O . VAL A 1 292 ? 3.639 6.84 -16.922 1 95.94 292 VAL A O 1
ATOM 2294 N N . PRO A 1 293 ? 3.928 5.703 -18.797 1 95.25 293 PRO A N 1
ATOM 2295 C CA . PRO A 1 293 ? 3.252 4.531 -18.25 1 95.25 293 PRO A CA 1
ATOM 2296 C C . PRO A 1 293 ? 4.02 3.91 -17.078 1 95.25 293 PRO A C 1
ATOM 2298 O O . PRO A 1 293 ? 5.176 4.266 -16.828 1 95.25 293 PRO A O 1
ATOM 2301 N N . GLU A 1 294 ? 3.369 3.117 -16.359 1 96.06 294 GLU A N 1
ATOM 2302 C CA . GLU A 1 294 ? 3.877 2.588 -15.094 1 96.06 294 GLU A CA 1
ATOM 2303 C C . GLU A 1 294 ? 5.184 1.825 -15.297 1 96.06 294 GLU A C 1
ATOM 2305 O O . GLU A 1 294 ? 6.102 1.929 -14.484 1 96.06 294 GLU A O 1
ATOM 2310 N N . PHE A 1 295 ? 5.293 1.015 -16.375 1 95.25 295 PHE A N 1
ATOM 2311 C CA . PHE A 1 295 ? 6.504 0.221 -16.562 1 95.25 295 PHE A CA 1
ATOM 2312 C C . PHE A 1 295 ? 7.719 1.122 -16.734 1 95.25 295 PHE A C 1
ATOM 2314 O O . PHE A 1 295 ? 8.828 0.771 -16.312 1 95.25 295 PHE A O 1
ATOM 2321 N N . VAL A 1 296 ? 7.508 2.299 -17.344 1 97.31 296 VAL A N 1
ATOM 2322 C CA . VAL A 1 296 ? 8.602 3.252 -17.516 1 97.31 296 VAL A CA 1
ATOM 2323 C C . VAL A 1 296 ? 8.938 3.887 -16.156 1 97.31 296 VAL A C 1
ATOM 2325 O O . VAL A 1 296 ? 10.117 4.105 -15.852 1 97.31 296 VAL A O 1
ATOM 2328 N N . ARG A 1 297 ? 7.898 4.184 -15.398 1 97.94 297 ARG A N 1
ATOM 2329 C CA . ARG A 1 297 ? 8.141 4.73 -14.07 1 97.94 297 ARG A CA 1
ATOM 2330 C C . ARG A 1 297 ? 8.945 3.756 -13.219 1 97.94 297 ARG A C 1
ATOM 2332 O O . ARG A 1 297 ? 9.859 4.16 -12.492 1 97.94 297 ARG A O 1
ATOM 2339 N N . VAL A 1 298 ? 8.594 2.482 -13.273 1 97.94 298 VAL A N 1
ATOM 2340 C CA . VAL A 1 298 ? 9.32 1.444 -12.555 1 97.94 298 VAL A CA 1
ATOM 2341 C C . VAL A 1 298 ? 10.781 1.432 -13 1 97.94 298 VAL A C 1
ATOM 2343 O O . VAL A 1 298 ? 11.688 1.362 -12.164 1 97.94 298 VAL A O 1
ATOM 2346 N N . PHE A 1 299 ? 10.961 1.544 -14.289 1 97 299 PHE A N 1
ATOM 2347 C CA . PHE A 1 299 ? 12.312 1.554 -14.844 1 97 299 PHE A CA 1
ATOM 2348 C C . PHE A 1 299 ? 13.102 2.75 -14.32 1 97 299 PHE A C 1
ATOM 2350 O O . PHE A 1 299 ? 14.266 2.619 -13.961 1 97 299 PHE A O 1
ATOM 2357 N N . VAL A 1 300 ? 12.484 3.906 -14.266 1 96.19 300 VAL A N 1
ATOM 2358 C CA . VAL A 1 300 ? 13.125 5.125 -13.773 1 96.19 300 VAL A CA 1
ATOM 2359 C C . VAL A 1 300 ? 13.539 4.945 -12.312 1 96.19 300 VAL A C 1
ATOM 2361 O O . VAL A 1 300 ? 14.68 5.219 -11.945 1 96.19 300 VAL A O 1
ATOM 2364 N N . LEU A 1 301 ? 12.648 4.469 -11.492 1 95.88 301 LEU A N 1
ATOM 2365 C CA . LEU A 1 301 ? 12.938 4.281 -10.07 1 95.88 301 LEU A CA 1
ATOM 2366 C C . LEU A 1 301 ? 13.977 3.188 -9.867 1 95.88 301 LEU A C 1
ATOM 2368 O O . LEU A 1 301 ? 14.836 3.299 -8.992 1 95.88 301 LEU A O 1
ATOM 2372 N N . GLN A 1 302 ? 13.875 2.146 -10.664 1 96.12 302 GLN A N 1
ATOM 2373 C CA . GLN A 1 302 ? 14.891 1.099 -10.617 1 96.12 302 GLN A CA 1
ATOM 2374 C C . GLN A 1 302 ? 16.281 1.667 -10.891 1 96.12 302 GLN A C 1
ATOM 2376 O O . GLN A 1 302 ? 17.25 1.317 -10.203 1 96.12 302 GLN A O 1
ATOM 2381 N N . THR A 1 303 ? 16.359 2.551 -11.898 1 93.94 303 THR A N 1
ATOM 2382 C CA . THR A 1 303 ? 17.641 3.156 -12.281 1 93.94 303 THR A CA 1
ATOM 2383 C C . THR A 1 303 ? 18.172 4.031 -11.148 1 93.94 303 THR A C 1
ATOM 2385 O O . THR A 1 303 ? 19.359 3.947 -10.797 1 93.94 303 THR A O 1
ATOM 2388 N N . ILE A 1 304 ? 17.297 4.797 -10.562 1 89.69 304 ILE A N 1
ATOM 2389 C CA . ILE A 1 304 ? 17.672 5.688 -9.477 1 89.69 304 ILE A CA 1
ATOM 2390 C C . ILE A 1 304 ? 18.203 4.863 -8.297 1 89.69 304 ILE A C 1
ATOM 2392 O O . ILE A 1 304 ? 19.297 5.121 -7.793 1 89.69 304 ILE A O 1
ATOM 2396 N N . TYR A 1 305 ? 17.562 3.818 -7.945 1 90.81 305 TYR A N 1
ATOM 2397 C CA . TYR A 1 305 ? 17.891 3.115 -6.707 1 90.81 305 TYR A CA 1
ATOM 2398 C C . TYR A 1 305 ? 18.984 2.072 -6.941 1 90.81 305 TYR A C 1
ATOM 2400 O O . TYR A 1 305 ? 19.641 1.635 -5.996 1 90.81 305 TYR A O 1
ATOM 2408 N N . SER A 1 306 ? 19.094 1.642 -8.203 1 90.06 306 SER A N 1
ATOM 2409 C CA . SER A 1 306 ? 20.266 0.831 -8.523 1 90.06 306 SER A CA 1
ATOM 2410 C C . SER A 1 306 ? 21.547 1.616 -8.32 1 90.06 306 SER A C 1
ATOM 2412 O O . SER A 1 306 ? 22.562 1.061 -7.883 1 90.06 306 SER A O 1
ATOM 2414 N N . HIS A 1 307 ? 21.5 2.875 -8.648 1 85.81 307 HIS A N 1
ATOM 2415 C CA . HIS A 1 307 ? 22.656 3.738 -8.477 1 85.81 307 HIS A CA 1
ATOM 2416 C C . HIS A 1 307 ? 22.969 3.959 -6.996 1 85.81 307 HIS A C 1
ATOM 2418 O O . HIS A 1 307 ? 24.125 4.066 -6.605 1 85.81 307 HIS A O 1
ATOM 2424 N N . LEU A 1 308 ? 21.969 3.928 -6.227 1 82.19 308 LEU A N 1
ATOM 2425 C CA . LEU A 1 308 ? 22.125 4.172 -4.797 1 82.19 308 LEU A CA 1
ATOM 2426 C C . LEU A 1 308 ? 22.562 2.902 -4.074 1 82.19 308 LEU A C 1
ATOM 2428 O O . LEU A 1 308 ? 22.875 2.939 -2.881 1 82.19 308 LEU A O 1
ATOM 2432 N N . ARG A 1 309 ? 22.609 1.738 -4.727 1 83.38 309 ARG A N 1
ATOM 2433 C CA . ARG A 1 309 ? 23.141 0.492 -4.18 1 83.38 309 ARG A CA 1
ATOM 2434 C C . ARG A 1 309 ? 24.656 0.549 -4.047 1 83.38 309 ARG A C 1
ATOM 2436 O O . ARG A 1 309 ? 25.219 -0.041 -3.127 1 83.38 309 ARG A O 1
ATOM 2443 N N . GLY A 1 310 ? 25.5 1.031 -5.027 1 68.75 310 GLY A N 1
ATOM 2444 C CA . GLY A 1 310 ? 26.953 1.073 -5.129 1 68.75 310 GLY A CA 1
ATOM 2445 C C . GLY A 1 310 ? 27.594 2.111 -4.223 1 68.75 310 GLY A C 1
ATOM 2446 O O . GLY A 1 310 ? 28.812 2.109 -4.023 1 68.75 310 GLY A O 1
ATOM 2447 N N . ALA A 1 311 ? 27.031 3.012 -3.73 1 53.81 311 ALA A N 1
ATOM 2448 C CA . ALA A 1 311 ? 27.625 4.094 -2.949 1 53.81 311 ALA A CA 1
ATOM 2449 C C . ALA A 1 311 ? 28.25 3.564 -1.663 1 53.81 311 ALA A C 1
ATOM 2451 O O . ALA A 1 311 ? 29.219 4.137 -1.152 1 53.81 311 ALA A O 1
ATOM 2452 N N . LYS A 1 312 ? 27.969 2.564 -0.866 1 47.16 312 LYS A N 1
ATOM 2453 C CA . LYS A 1 312 ? 28.656 2.148 0.347 1 47.16 312 LYS A CA 1
ATOM 2454 C C . LYS A 1 312 ? 29.953 1.402 0.012 1 47.16 312 LYS A C 1
ATOM 2456 O O . LYS A 1 312 ? 30.719 1.057 0.907 1 47.16 312 LYS A O 1
ATOM 2461 N N . LYS A 1 313 ? 30.188 0.65 -1.066 1 39.06 313 LYS A N 1
ATOM 2462 C CA . LYS A 1 313 ? 31.391 -0.17 -1.104 1 39.06 313 LYS A CA 1
ATOM 2463 C C . LYS A 1 313 ? 32.656 0.685 -0.92 1 39.06 313 LYS A C 1
ATOM 2465 O O . LYS A 1 313 ? 33.75 0.156 -0.745 1 39.06 313 LYS A O 1
ATOM 2470 N N . ASN A 1 314 ? 32.688 1.863 -1.423 1 30.05 314 ASN A N 1
ATOM 2471 C CA . ASN A 1 314 ? 34 2.484 -1.374 1 30.05 314 ASN A CA 1
ATOM 2472 C C . ASN A 1 314 ? 34.281 3.123 -0.015 1 30.05 314 ASN A C 1
ATOM 2474 O O . ASN A 1 314 ? 35.188 3.947 0.12 1 30.05 314 ASN A O 1
ATOM 2478 N N . VAL A 1 315 ? 33.469 2.941 0.907 1 25.22 315 VAL A N 1
ATOM 2479 C CA . VAL A 1 315 ? 34.188 3.363 2.102 1 25.22 315 VAL A CA 1
ATOM 2480 C C . VAL A 1 315 ? 35 2.186 2.666 1 25.22 315 VAL A C 1
ATOM 2482 O O . VAL A 1 315 ? 34.5 1.062 2.727 1 25.22 315 VAL A O 1
ATOM 2485 N N . MET B 1 1 ? -4.098 27.875 -36.219 1 70.56 1 MET B N 1
ATOM 2486 C CA . MET B 1 1 ? -3.854 27.625 -34.812 1 70.56 1 MET B CA 1
ATOM 2487 C C . MET B 1 1 ? -4.688 26.438 -34.312 1 70.56 1 MET B C 1
ATOM 2489 O O . MET B 1 1 ? -4.16 25.516 -33.688 1 70.56 1 MET B O 1
ATOM 2493 N N . TRP B 1 2 ? -5.879 26.375 -34.812 1 77.88 2 TRP B N 1
ATOM 2494 C CA . TRP B 1 2 ? -6.824 25.344 -34.375 1 77.88 2 TRP B CA 1
ATOM 2495 C C . TRP B 1 2 ? -6.438 23.984 -34.938 1 77.88 2 TRP B C 1
ATOM 2497 O O . TRP B 1 2 ? -6.398 22.984 -34.188 1 77.88 2 TRP B O 1
ATOM 2507 N N . PRO B 1 3 ? -5.973 24.031 -36.188 1 80.69 3 PRO B N 1
ATOM 2508 C CA . PRO B 1 3 ? -5.594 22.719 -36.719 1 80.69 3 PRO B CA 1
ATOM 2509 C C . PRO B 1 3 ? -4.367 22.125 -36.031 1 80.69 3 PRO B C 1
ATOM 2511 O O . PRO B 1 3 ? -4.285 20.922 -35.812 1 80.69 3 PRO B O 1
ATOM 2514 N N . PHE B 1 4 ? -3.512 23.016 -35.75 1 87.81 4 PHE B N 1
ATOM 2515 C CA . PHE B 1 4 ? -2.289 22.578 -35.094 1 87.81 4 PHE B CA 1
ATOM 2516 C C . PHE B 1 4 ? -2.594 22.031 -33.719 1 87.81 4 PHE B C 1
ATOM 2518 O O . PHE B 1 4 ? -2.104 20.969 -33.344 1 87.81 4 PHE B O 1
ATOM 2525 N N . VAL B 1 5 ? -3.35 22.672 -32.969 1 89.81 5 VAL B N 1
ATOM 2526 C CA . VAL B 1 5 ? -3.75 22.234 -31.625 1 89.81 5 VAL B CA 1
ATOM 2527 C C . VAL B 1 5 ? -4.48 20.906 -31.703 1 89.81 5 VAL B C 1
ATOM 2529 O O . VAL B 1 5 ? -4.234 20 -30.906 1 89.81 5 VAL B O 1
ATOM 2532 N N . CYS B 1 6 ? -5.305 20.797 -32.656 1 90.62 6 CYS B N 1
ATOM 2533 C CA . CYS B 1 6 ? -6.047 19.547 -32.812 1 90.62 6 CYS B CA 1
ATOM 2534 C C . CYS B 1 6 ? -5.102 18.391 -33.125 1 90.62 6 CYS B C 1
ATOM 2536 O O . CYS B 1 6 ? -5.309 17.281 -32.656 1 90.62 6 CYS B O 1
ATOM 2538 N N . ALA B 1 7 ? -4.117 18.688 -33.938 1 91.81 7 ALA B N 1
ATOM 2539 C CA . ALA B 1 7 ? -3.139 17.656 -34.281 1 91.81 7 ALA B CA 1
ATOM 2540 C C . ALA B 1 7 ? -2.361 17.219 -33.062 1 91.81 7 ALA B C 1
ATOM 2542 O O . ALA B 1 7 ? -2.119 16.031 -32.844 1 91.81 7 ALA B O 1
ATOM 2543 N N . ILE B 1 8 ? -1.978 18.156 -32.281 1 94.38 8 ILE B N 1
ATOM 2544 C CA . ILE B 1 8 ? -1.238 17.859 -31.047 1 94.38 8 ILE B CA 1
ATOM 2545 C C . ILE B 1 8 ? -2.107 17.031 -30.109 1 94.38 8 ILE B C 1
ATOM 2547 O O . ILE B 1 8 ? -1.655 16.031 -29.562 1 94.38 8 ILE B O 1
ATOM 2551 N N . LEU B 1 9 ? -3.316 17.438 -29.922 1 94.88 9 LEU B N 1
ATOM 2552 C CA . LEU B 1 9 ? -4.246 16.719 -29.062 1 94.88 9 LEU B CA 1
ATOM 2553 C C . LEU B 1 9 ? -4.477 15.305 -29.594 1 94.88 9 LEU B C 1
ATOM 2555 O O . LEU B 1 9 ? -4.625 14.367 -28.797 1 94.88 9 LEU B O 1
ATOM 2559 N N . ALA B 1 10 ? -4.52 15.203 -30.844 1 95.06 10 ALA B N 1
ATOM 2560 C CA . ALA B 1 10 ? -4.695 13.875 -31.422 1 95.06 10 ALA B CA 1
ATOM 2561 C C . ALA B 1 10 ? -3.496 12.984 -31.125 1 95.06 10 ALA B C 1
ATOM 2563 O O . ALA B 1 10 ? -3.654 11.789 -30.844 1 95.06 10 ALA B O 1
ATOM 2564 N N . LEU B 1 11 ? -2.318 13.578 -31.203 1 96 11 LEU B N 1
ATOM 2565 C CA . LEU B 1 11 ? -1.113 12.828 -30.875 1 96 11 LEU B CA 1
ATOM 2566 C C . LEU B 1 11 ? -1.113 12.406 -29.406 1 96 11 LEU B C 1
ATOM 2568 O O . LEU B 1 11 ? -0.757 11.273 -29.078 1 96 11 LEU B O 1
ATOM 2572 N N . ILE B 1 12 ? -1.497 13.32 -28.594 1 96.06 12 ILE B N 1
ATOM 2573 C CA . ILE B 1 12 ? -1.612 13.016 -27.172 1 96.06 12 ILE B CA 1
ATOM 2574 C C . ILE B 1 12 ? -2.648 11.914 -26.953 1 96.06 12 ILE B C 1
ATOM 2576 O O . ILE B 1 12 ? -2.428 10.984 -26.172 1 96.06 12 ILE B O 1
ATOM 2580 N N . GLY B 1 13 ? -3.744 12.039 -27.641 1 96.31 13 GLY B N 1
ATOM 2581 C CA . GLY B 1 13 ? -4.785 11.023 -27.562 1 96.31 13 GLY B CA 1
ATOM 2582 C C . GLY B 1 13 ? -4.316 9.648 -27.984 1 96.31 13 GLY B C 1
ATOM 2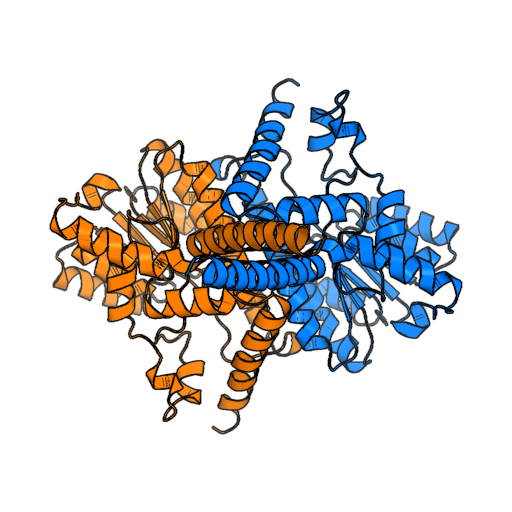583 O O . GLY B 1 13 ? -4.652 8.641 -27.359 1 96.31 13 GLY B O 1
ATOM 2584 N N . ALA B 1 14 ? -3.59 9.633 -29.047 1 96.56 14 ALA B N 1
ATOM 2585 C CA . ALA B 1 14 ? -3.031 8.367 -29.516 1 96.56 14 ALA B CA 1
ATOM 2586 C C . ALA B 1 14 ? -2.078 7.77 -28.484 1 96.56 14 ALA B C 1
ATOM 2588 O O . ALA B 1 14 ? -2.164 6.582 -28.172 1 96.56 14 ALA B O 1
ATOM 2589 N N . TYR B 1 15 ? -1.242 8.617 -28 1 96.62 15 TYR B N 1
ATOM 2590 C CA . TYR B 1 15 ? -0.284 8.188 -26.984 1 96.62 15 TYR B CA 1
ATOM 2591 C C . TYR B 1 15 ? -0.999 7.641 -25.766 1 96.62 15 TYR B C 1
ATOM 2593 O O . TYR B 1 15 ? -0.696 6.539 -25.297 1 96.62 15 TYR B O 1
ATOM 2601 N N . CYS B 1 16 ? -1.932 8.352 -25.266 1 96.19 16 CYS B N 1
ATOM 2602 C CA . CYS B 1 16 ? -2.66 7.957 -24.062 1 96.19 16 CYS B CA 1
ATOM 2603 C C . CYS B 1 16 ? -3.451 6.676 -24.297 1 96.19 16 CYS B C 1
ATOM 2605 O O . CYS B 1 16 ? -3.543 5.824 -23.422 1 96.19 16 CYS B O 1
ATOM 2607 N N . SER B 1 17 ? -4.031 6.562 -25.469 1 96 17 SER B N 1
ATOM 2608 C CA . SER B 1 17 ? -4.793 5.363 -25.797 1 96 17 SER B CA 1
ATOM 2609 C C . SER B 1 17 ? -3.898 4.129 -25.812 1 96 17 SER B C 1
ATOM 2611 O O . SER B 1 17 ? -4.258 3.09 -25.25 1 96 17 SER B O 1
ATOM 2613 N N . ILE B 1 18 ? -2.775 4.258 -26.406 1 96 18 ILE B N 1
ATOM 2614 C CA . ILE B 1 18 ? -1.838 3.145 -26.5 1 96 18 ILE B CA 1
ATOM 2615 C C . ILE B 1 18 ? -1.371 2.74 -25.109 1 96 18 ILE B C 1
ATOM 2617 O O . ILE B 1 18 ? -1.359 1.555 -24.766 1 96 18 ILE B O 1
ATOM 2621 N N . CYS B 1 19 ? -1.025 3.729 -24.281 1 95.56 19 CYS B N 1
ATOM 2622 C CA . CYS B 1 19 ? -0.574 3.457 -22.922 1 95.56 19 CYS B CA 1
ATOM 2623 C C . CYS B 1 19 ? -1.678 2.801 -22.094 1 95.56 19 CYS B C 1
ATOM 2625 O O . CYS B 1 19 ? -1.43 1.833 -21.375 1 95.56 19 CYS B O 1
ATOM 2627 N N . TRP B 1 20 ? -2.873 3.311 -22.25 1 95.44 20 TRP B N 1
ATOM 2628 C CA . TRP B 1 20 ? -4 2.775 -21.484 1 95.44 20 TRP B CA 1
ATOM 2629 C C . TRP B 1 20 ? -4.289 1.332 -21.891 1 95.44 20 TRP B C 1
ATOM 2631 O O . TRP B 1 20 ? -4.469 0.467 -21.031 1 95.44 20 TRP B O 1
ATOM 2641 N N . LEU B 1 21 ? -4.352 1.067 -23.203 1 94.62 21 LEU B N 1
ATOM 2642 C CA . LEU B 1 21 ? -4.637 -0.273 -23.703 1 94.62 21 LEU B CA 1
ATOM 2643 C C . LEU B 1 21 ? -3.574 -1.264 -23.25 1 94.62 21 LEU B C 1
ATOM 2645 O O . LEU B 1 21 ? -3.898 -2.371 -22.812 1 94.62 21 LEU B O 1
ATOM 2649 N N . TYR B 1 22 ? -2.395 -0.851 -23.234 1 93.06 22 TYR B N 1
ATOM 2650 C CA . TYR B 1 22 ? -1.276 -1.705 -22.859 1 93.06 22 TYR B CA 1
ATOM 2651 C C . TYR B 1 22 ? -1.32 -2.021 -21.359 1 93.06 22 TYR B C 1
ATOM 2653 O O . TYR B 1 22 ? -1.109 -3.168 -20.953 1 93.06 22 TYR B O 1
ATOM 2661 N N . GLU B 1 23 ? -1.678 -1.088 -20.562 1 94.06 23 GLU B N 1
ATOM 2662 C CA . GLU B 1 23 ? -1.575 -1.222 -19.125 1 94.06 23 GLU B CA 1
ATOM 2663 C C . GLU B 1 23 ? -2.818 -1.889 -18.531 1 94.06 23 GLU B C 1
ATOM 2665 O O . GLU B 1 23 ? -2.738 -2.59 -17.531 1 94.06 23 GLU B O 1
ATOM 2670 N N . ASN B 1 24 ? -3.936 -1.694 -19.203 1 94.62 24 ASN B N 1
ATOM 2671 C CA . ASN B 1 24 ? -5.156 -2.002 -18.469 1 94.62 24 ASN B CA 1
ATOM 2672 C C . ASN B 1 24 ? -5.93 -3.146 -19.109 1 94.62 24 ASN B C 1
ATOM 2674 O O . ASN B 1 24 ? -6.824 -3.725 -18.5 1 94.62 24 ASN B O 1
ATOM 2678 N N . LEU B 1 25 ? -5.605 -3.559 -20.328 1 94.38 25 LEU B N 1
ATOM 2679 C CA . LEU B 1 25 ? -6.285 -4.68 -20.969 1 94.38 25 LEU B CA 1
ATOM 2680 C C . LEU B 1 25 ? -5.406 -5.926 -20.953 1 94.38 25 LEU B C 1
ATOM 2682 O O . LEU B 1 25 ? -5.586 -6.82 -21.781 1 94.38 25 LEU B O 1
ATOM 2686 N N . ARG B 1 26 ? -4.555 -5.988 -20.047 1 91.69 26 ARG B N 1
ATOM 2687 C CA . ARG B 1 26 ? -3.568 -7.062 -19.984 1 91.69 26 ARG B CA 1
ATOM 2688 C C . ARG B 1 26 ? -4.246 -8.414 -19.797 1 91.69 26 ARG B C 1
ATOM 2690 O O . ARG B 1 26 ? -3.914 -9.383 -20.484 1 91.69 26 ARG B O 1
ATOM 2697 N N . THR B 1 27 ? -5.207 -8.477 -18.938 1 93.81 27 THR B N 1
ATOM 2698 C CA . THR B 1 27 ? -5.809 -9.758 -18.578 1 93.81 27 THR B CA 1
ATOM 2699 C C . THR B 1 27 ? -6.586 -10.344 -19.75 1 93.81 27 THR B C 1
ATOM 2701 O O . THR B 1 27 ? -6.297 -11.453 -20.203 1 93.81 27 THR B O 1
ATOM 2704 N N . PRO B 1 28 ? -7.531 -9.586 -20.312 1 93.19 28 PRO B N 1
ATOM 2705 C CA . PRO B 1 28 ? -8.258 -10.164 -21.453 1 93.19 28 PRO B CA 1
ATOM 2706 C C . PRO B 1 28 ? -7.348 -10.477 -22.641 1 93.19 28 PRO B C 1
ATOM 2708 O O . PRO B 1 28 ? -7.512 -11.508 -23.297 1 93.19 28 PRO B O 1
ATOM 2711 N N . VAL B 1 29 ? -6.398 -9.641 -22.891 1 93.25 29 VAL B N 1
ATOM 2712 C CA . VAL B 1 29 ? -5.496 -9.828 -24.031 1 93.25 29 VAL B CA 1
ATOM 2713 C C . VAL B 1 29 ? -4.617 -11.055 -23.797 1 93.25 29 VAL B C 1
ATOM 2715 O O . VAL B 1 29 ? -4.434 -11.883 -24.688 1 93.25 29 VAL B O 1
ATOM 2718 N N . SER B 1 30 ? -4.129 -11.164 -22.578 1 92.56 30 SER B N 1
ATOM 2719 C CA . SER B 1 30 ? -3.283 -12.312 -22.266 1 92.56 30 SER B CA 1
ATOM 2720 C C . SER B 1 30 ? -4.059 -13.617 -22.375 1 92.56 30 SER B C 1
ATOM 2722 O O . SER B 1 30 ? -3.541 -14.609 -22.891 1 92.56 30 SER B O 1
ATOM 2724 N N . LEU B 1 31 ? -5.242 -13.633 -21.875 1 92.44 31 LEU B N 1
ATOM 2725 C CA . LEU B 1 31 ? -6.055 -14.844 -21.922 1 92.44 31 LEU B CA 1
ATOM 2726 C C . LEU B 1 31 ? -6.312 -15.273 -23.359 1 92.44 31 LEU B C 1
ATOM 2728 O O . LEU B 1 31 ? -6.223 -16.453 -23.688 1 92.44 31 LEU B O 1
ATOM 2732 N N . VAL B 1 32 ? -6.555 -14.328 -24.188 1 92.81 32 VAL B N 1
ATOM 2733 C CA . VAL B 1 32 ? -6.828 -14.633 -25.594 1 92.81 32 VAL B CA 1
ATOM 2734 C C . VAL B 1 32 ? -5.543 -15.078 -26.281 1 92.81 32 VAL B C 1
ATOM 2736 O O . VAL B 1 32 ? -5.512 -16.125 -26.922 1 92.81 32 VAL B O 1
ATOM 2739 N N . LEU B 1 33 ? -4.477 -14.32 -26.141 1 93.12 33 LEU B N 1
ATOM 2740 C CA . LEU B 1 33 ? -3.221 -14.594 -26.828 1 93.12 33 LEU B CA 1
ATOM 2741 C C . LEU B 1 33 ? -2.629 -15.922 -26.375 1 93.12 33 LEU B C 1
ATOM 2743 O O . LEU B 1 33 ? -2.219 -16.734 -27.203 1 93.12 33 LEU B O 1
ATOM 2747 N N . HIS B 1 34 ? -2.629 -16.141 -25.125 1 91.31 34 HIS B N 1
ATOM 2748 C CA . HIS B 1 34 ? -2.049 -17.391 -24.625 1 91.31 34 HIS B CA 1
ATOM 2749 C C . HIS B 1 34 ? -2.992 -18.562 -24.828 1 91.31 34 HIS B C 1
ATOM 2751 O O . HIS B 1 34 ? -2.549 -19.719 -24.922 1 91.31 34 HIS B O 1
ATOM 2757 N N . GLY B 1 35 ? -4.297 -18.234 -24.859 1 89.94 35 GLY B N 1
ATOM 2758 C CA . GLY B 1 35 ? -5.234 -19.281 -25.25 1 89.94 35 GLY B CA 1
ATOM 2759 C C . GLY B 1 35 ? -4.98 -19.797 -26.656 1 89.94 35 GLY B C 1
ATOM 2760 O O . GLY B 1 35 ? -4.98 -21.016 -26.875 1 89.94 35 GLY B O 1
ATOM 2761 N N . ILE B 1 36 ? -4.625 -18.953 -27.516 1 90.44 36 ILE B N 1
ATOM 2762 C CA . ILE B 1 36 ? -4.32 -19.312 -28.906 1 90.44 36 ILE B CA 1
ATOM 2763 C C . ILE B 1 36 ? -2.967 -20.016 -28.969 1 90.44 36 ILE B C 1
ATOM 2765 O O . ILE B 1 36 ? -2.824 -21.047 -29.641 1 90.44 36 ILE B O 1
ATOM 2769 N N . ALA B 1 37 ? -2.035 -19.484 -28.219 1 88.31 37 ALA B N 1
ATOM 2770 C CA . ALA B 1 37 ? -0.685 -20.047 -28.234 1 88.31 37 ALA B CA 1
ATOM 2771 C C . ALA B 1 37 ? -0.675 -21.484 -27.703 1 88.31 37 ALA B C 1
ATOM 2773 O O . ALA B 1 37 ? 0.123 -22.312 -28.141 1 88.31 37 ALA B O 1
ATOM 2774 N N . GLN B 1 38 ? -1.494 -21.703 -26.703 1 85.44 38 GLN B N 1
ATOM 2775 C CA . GLN B 1 38 ? -1.55 -23.016 -26.078 1 85.44 38 GLN B CA 1
ATOM 2776 C C . GLN B 1 38 ? -2 -24.078 -27.078 1 85.44 38 GLN B C 1
ATOM 2778 O O . GLN B 1 38 ? -1.737 -25.281 -26.891 1 85.44 38 GLN B O 1
ATOM 2783 N N . LEU B 1 39 ? -2.639 -23.656 -28.109 1 81.56 39 LEU B N 1
ATOM 2784 C CA . LEU B 1 39 ? -3.102 -24.578 -29.141 1 81.56 39 LEU B CA 1
ATOM 2785 C C . LEU B 1 39 ? -1.934 -25.078 -29.984 1 81.56 39 LEU B C 1
ATOM 2787 O O . LEU B 1 39 ? -2.027 -26.141 -30.609 1 81.56 39 LEU B O 1
ATOM 2791 N N . VAL B 1 40 ? -0.828 -24.438 -29.891 1 84 40 VAL B N 1
ATOM 2792 C CA . VAL B 1 40 ? 0.236 -24.734 -30.844 1 84 40 VAL B CA 1
ATOM 2793 C C . VAL B 1 40 ? 1.515 -25.094 -30.078 1 84 40 VAL B C 1
ATOM 2795 O O . VAL B 1 40 ? 2.344 -25.859 -30.578 1 84 40 VAL B O 1
ATOM 2798 N N . LEU B 1 41 ? 1.646 -24.578 -28.859 1 81.75 41 LEU B N 1
ATOM 2799 C CA . LEU B 1 41 ? 2.924 -24.719 -28.172 1 81.75 41 LEU B CA 1
ATOM 2800 C C . LEU B 1 41 ? 2.799 -25.672 -26.984 1 81.75 41 LEU B C 1
ATOM 2802 O O . LEU B 1 41 ? 1.869 -25.547 -26.188 1 81.75 41 LEU B O 1
ATOM 2806 N N . PRO B 1 42 ? 3.717 -26.594 -27.016 1 77.81 42 PRO B N 1
ATOM 2807 C CA . PRO B 1 42 ? 3.701 -27.469 -25.844 1 77.81 42 PRO B CA 1
ATOM 2808 C C . PRO B 1 42 ? 4.129 -26.75 -24.562 1 77.81 42 PRO B C 1
ATOM 2810 O O . PRO B 1 42 ? 4.93 -25.812 -24.609 1 77.81 42 PRO B O 1
ATOM 2813 N N . GLN B 1 43 ? 3.471 -27.094 -23.406 1 79 43 GLN B N 1
ATOM 2814 C CA . GLN B 1 43 ? 3.84 -26.5 -22.125 1 79 43 GLN B CA 1
ATOM 2815 C C . GLN B 1 43 ? 4.656 -27.469 -21.281 1 79 43 GLN B C 1
ATOM 2817 O O . GLN B 1 43 ? 4.348 -28.656 -21.219 1 79 43 GLN B O 1
ATOM 2822 N N . LYS B 1 44 ? 5.77 -27 -20.828 1 84.88 44 LYS B N 1
ATOM 2823 C CA . LYS B 1 44 ? 6.566 -27.781 -19.891 1 84.88 44 LYS B CA 1
ATOM 2824 C C . LYS B 1 44 ? 5.836 -27.969 -18.578 1 84.88 44 LYS B C 1
ATOM 2826 O O . LYS B 1 44 ? 5.195 -27.031 -18.078 1 84.88 44 LYS B O 1
ATOM 2831 N N . PRO B 1 45 ? 6.055 -29.156 -18.047 1 92.31 45 PRO B N 1
ATOM 2832 C CA . PRO B 1 45 ? 5.441 -29.359 -16.734 1 92.31 45 PRO B CA 1
ATOM 2833 C C . PRO B 1 45 ? 5.961 -28.375 -15.68 1 92.31 45 PRO B C 1
ATOM 2835 O O . PRO B 1 45 ? 7.141 -28.031 -15.688 1 92.31 45 PRO B O 1
ATOM 2838 N N . PHE B 1 46 ? 5.066 -27.906 -14.781 1 95.62 46 PHE B N 1
ATOM 2839 C CA . PHE B 1 46 ? 5.414 -26.938 -13.758 1 95.62 46 PHE B CA 1
ATOM 2840 C C . PHE B 1 46 ? 6.566 -27.438 -12.898 1 95.62 46 PHE B C 1
ATOM 2842 O O . PHE B 1 46 ? 7.457 -26.672 -12.531 1 95.62 46 PHE B O 1
ATOM 2849 N N . SER B 1 47 ? 6.574 -28.781 -12.641 1 94.31 47 SER B N 1
ATOM 2850 C CA . SER B 1 47 ? 7.609 -29.344 -11.781 1 94.31 47 SER B CA 1
ATOM 2851 C C . SER B 1 47 ? 8.984 -29.234 -12.43 1 94.31 47 SER B C 1
ATOM 2853 O O . SER B 1 47 ? 9.992 -29.062 -11.734 1 94.31 47 SER B O 1
ATOM 2855 N N . GLU B 1 48 ? 9.086 -29.297 -13.727 1 94.31 48 GLU B N 1
ATOM 2856 C CA . GLU B 1 48 ? 10.336 -29.156 -14.469 1 94.31 48 GLU B CA 1
ATOM 2857 C C . GLU B 1 48 ? 10.75 -27.688 -14.57 1 94.31 48 GLU B C 1
ATOM 2859 O O . GLU B 1 48 ? 11.938 -27.375 -14.438 1 94.31 48 GLU B O 1
ATOM 2864 N N . LYS B 1 49 ? 9.766 -26.891 -14.703 1 95.69 49 LYS B N 1
ATOM 2865 C CA . LYS B 1 49 ? 10.055 -25.484 -14.906 1 95.69 49 LYS B CA 1
ATOM 2866 C C . LYS B 1 49 ? 10.391 -24.797 -13.586 1 95.69 49 LYS B C 1
ATOM 2868 O O . LYS B 1 49 ? 11.289 -23.953 -13.531 1 95.69 49 LYS B O 1
ATOM 2873 N N . TYR B 1 50 ? 9.711 -25.141 -12.5 1 97.5 50 TYR B N 1
ATOM 2874 C CA . TYR B 1 50 ? 9.812 -24.359 -11.281 1 97.5 50 TYR B CA 1
ATOM 2875 C C . TYR B 1 50 ? 10.359 -25.203 -10.133 1 97.5 50 TYR B C 1
ATOM 2877 O O . TYR B 1 50 ? 11.18 -24.734 -9.344 1 97.5 50 TYR B O 1
ATOM 2885 N N . GLY B 1 51 ? 9.945 -26.391 -9.93 1 96.56 51 GLY B N 1
ATOM 2886 C CA . GLY B 1 51 ? 10.281 -27.25 -8.805 1 96.56 51 GLY B CA 1
ATOM 2887 C C . GLY B 1 51 ? 9.148 -28.156 -8.383 1 96.56 51 GLY B C 1
ATOM 2888 O O . GLY B 1 51 ? 8.031 -28.031 -8.891 1 96.56 51 GLY B O 1
ATOM 2889 N N . GLU B 1 52 ? 9.383 -28.984 -7.445 1 97.31 52 GLU B N 1
ATOM 2890 C CA . GLU B 1 52 ? 8.516 -30.125 -7.156 1 97.31 52 GLU B CA 1
ATOM 2891 C C . GLU B 1 52 ? 7.328 -29.703 -6.297 1 97.31 52 GLU B C 1
ATOM 2893 O O . GLU B 1 52 ? 6.25 -30.297 -6.391 1 97.31 52 GLU B O 1
ATOM 2898 N N . TRP B 1 53 ? 7.566 -28.703 -5.469 1 98.81 53 TRP B N 1
ATOM 2899 C CA . TRP B 1 53 ? 6.551 -28.391 -4.465 1 98.81 53 TRP B CA 1
ATOM 2900 C C . TRP B 1 53 ? 5.934 -27.016 -4.723 1 98.81 53 TRP B C 1
ATOM 2902 O O . TRP B 1 53 ? 6.633 -26.078 -5.117 1 98.81 53 TRP B O 1
ATOM 2912 N N . ALA B 1 54 ? 4.648 -26.891 -4.48 1 98.94 54 ALA B N 1
ATOM 2913 C CA . ALA B 1 54 ? 3.934 -25.609 -4.395 1 98.94 54 ALA B CA 1
ATOM 2914 C C . ALA B 1 54 ? 3.447 -25.359 -2.973 1 98.94 54 ALA B C 1
ATOM 2916 O O . ALA B 1 54 ? 2.867 -26.234 -2.336 1 98.94 54 ALA B O 1
ATOM 2917 N N . VAL B 1 55 ? 3.775 -24.219 -2.492 1 98.94 55 VAL B N 1
ATOM 2918 C CA . VAL B 1 55 ? 3.316 -23.797 -1.178 1 98.94 55 VAL B CA 1
ATOM 2919 C C . VAL B 1 55 ? 2.168 -22.797 -1.336 1 98.94 55 VAL B C 1
ATOM 2921 O O . VAL B 1 55 ? 2.299 -21.797 -2.039 1 98.94 55 VAL B O 1
ATOM 2924 N N . ILE B 1 56 ? 1.036 -23.062 -0.729 1 98.94 56 ILE B N 1
ATOM 2925 C CA . ILE B 1 56 ? -0.118 -22.172 -0.798 1 98.94 56 ILE B CA 1
ATOM 2926 C C . ILE B 1 56 ? -0.534 -21.766 0.611 1 98.94 56 ILE B C 1
ATOM 2928 O O . ILE B 1 56 ? -0.827 -22.609 1.455 1 98.94 56 ILE B O 1
ATOM 2932 N N . THR B 1 57 ? -0.535 -20.5 0.878 1 98.88 57 THR B N 1
ATOM 2933 C CA .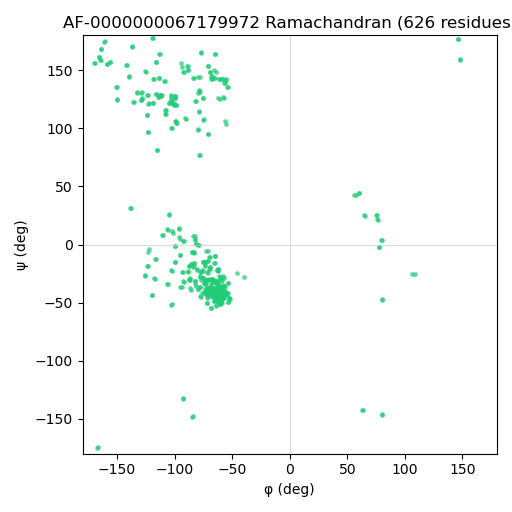 THR B 1 57 ? -1.061 -20 2.143 1 98.88 57 THR B CA 1
ATOM 2934 C C . THR B 1 57 ? -2.557 -19.719 2.035 1 98.88 57 THR B C 1
ATOM 2936 O O . THR B 1 57 ? -3.053 -19.375 0.963 1 98.88 57 THR B O 1
ATOM 2939 N N . GLY B 1 58 ? -3.264 -19.797 3.186 1 98.25 58 GLY B N 1
ATOM 2940 C CA . GLY B 1 58 ? -4.711 -19.688 3.127 1 98.25 58 GLY B CA 1
ATOM 2941 C C . GLY B 1 58 ? -5.352 -20.781 2.281 1 98.25 58 GLY B C 1
ATOM 2942 O O . GLY B 1 58 ? -6.242 -20.5 1.476 1 98.25 58 GLY B O 1
ATOM 2943 N N . ALA B 1 59 ? -4.91 -21.984 2.449 1 98.12 59 ALA B N 1
ATOM 2944 C CA . ALA B 1 59 ? -5.203 -23.047 1.487 1 98.12 59 ALA B CA 1
ATOM 2945 C C . ALA B 1 59 ? -6.414 -23.875 1.924 1 98.12 59 ALA B C 1
ATOM 2947 O O . ALA B 1 59 ? -6.773 -24.859 1.272 1 98.12 59 ALA B O 1
ATOM 2948 N N . SER B 1 60 ? -7.102 -23.469 2.996 1 96.56 60 SER B N 1
ATOM 2949 C CA . SER B 1 60 ? -8.172 -24.297 3.551 1 96.56 60 SER B CA 1
ATOM 2950 C C . SER B 1 60 ? -9.484 -24.078 2.814 1 96.56 60 SER B C 1
ATOM 2952 O O . SER B 1 60 ? -10.422 -24.859 2.957 1 96.56 60 SER B O 1
ATOM 2954 N N . ASP B 1 61 ? -9.602 -22.969 2.096 1 94.19 61 ASP B N 1
ATOM 2955 C CA . ASP B 1 61 ? -10.828 -22.641 1.377 1 94.19 61 ASP B CA 1
ATOM 2956 C C . ASP B 1 61 ? -10.57 -21.609 0.282 1 94.19 61 ASP B C 1
ATOM 2958 O O . ASP B 1 61 ? -9.422 -21.25 0.019 1 94.19 61 ASP B O 1
ATOM 2962 N N . GLY B 1 62 ? -11.578 -21.344 -0.469 1 95.56 62 GLY B N 1
ATOM 2963 C CA . GLY B 1 62 ? -11.578 -20.219 -1.388 1 95.56 62 GLY B CA 1
ATOM 2964 C C . GLY B 1 62 ? -10.523 -20.328 -2.471 1 95.56 62 GLY B C 1
ATOM 2965 O O . GLY B 1 62 ? -10.312 -21.406 -3.035 1 95.56 62 GLY B O 1
ATOM 2966 N N . ILE B 1 63 ? -9.969 -19.219 -2.789 1 97.31 63 ILE B N 1
ATOM 2967 C CA . ILE B 1 63 ? -9.008 -19.094 -3.879 1 97.31 63 ILE B CA 1
ATOM 2968 C C . ILE B 1 63 ? -7.766 -19.938 -3.57 1 97.31 63 ILE B C 1
ATOM 2970 O O . ILE B 1 63 ? -7.227 -20.609 -4.453 1 97.31 63 ILE B O 1
ATOM 2974 N N . GLY B 1 64 ? -7.324 -19.984 -2.285 1 98.38 64 GLY B N 1
ATOM 2975 C CA . GLY B 1 64 ? -6.164 -20.766 -1.896 1 98.38 64 GLY B CA 1
ATOM 2976 C C . GLY B 1 64 ? -6.34 -22.25 -2.148 1 98.38 64 GLY B C 1
ATOM 2977 O O . GLY B 1 64 ? -5.469 -22.906 -2.736 1 98.38 64 GLY B O 1
ATOM 2978 N N . LYS B 1 65 ? -7.453 -22.75 -1.694 1 98.19 65 LYS B N 1
ATOM 2979 C CA . LYS B 1 65 ? -7.766 -24.156 -1.967 1 98.19 65 LYS B CA 1
ATOM 2980 C C . LYS B 1 65 ? -7.832 -24.422 -3.469 1 98.19 65 LYS B C 1
ATOM 2982 O O . LYS B 1 65 ? -7.355 -25.453 -3.941 1 98.19 65 LYS B O 1
ATOM 2987 N N . GLY B 1 66 ? -8.422 -23.469 -4.207 1 97.88 66 GLY B N 1
ATOM 2988 C CA . GLY B 1 66 ? -8.492 -23.594 -5.656 1 97.88 66 GLY B CA 1
ATOM 2989 C C . GLY B 1 66 ? -7.129 -23.703 -6.316 1 97.88 66 GLY B C 1
ATOM 2990 O O . GLY B 1 66 ? -6.922 -24.547 -7.184 1 97.88 66 GLY B O 1
ATOM 2991 N N . TYR B 1 67 ? -6.18 -22.875 -5.914 1 98.62 67 TYR B N 1
ATOM 2992 C CA . TYR B 1 67 ? -4.824 -22.938 -6.453 1 98.62 67 TYR B CA 1
ATOM 2993 C C . TYR B 1 67 ? -4.148 -24.25 -6.098 1 98.62 67 TYR B C 1
ATOM 2995 O O . TYR B 1 67 ? -3.42 -24.828 -6.91 1 98.62 67 TYR B O 1
ATOM 3003 N N . ALA B 1 68 ? -4.375 -24.703 -4.836 1 98.69 68 ALA B N 1
ATOM 3004 C CA . ALA B 1 68 ? -3.814 -26 -4.422 1 98.69 68 ALA B CA 1
ATOM 3005 C C . ALA B 1 68 ? -4.281 -27.125 -5.344 1 98.69 68 ALA B C 1
ATOM 3007 O O . ALA B 1 68 ? -3.473 -27.922 -5.824 1 98.69 68 ALA B O 1
ATOM 3008 N N . GLU B 1 69 ? -5.551 -27.141 -5.629 1 98.25 69 GLU B N 1
ATOM 3009 C CA . GLU B 1 69 ? -6.129 -28.172 -6.496 1 98.25 69 GLU B CA 1
ATOM 3010 C C . GLU B 1 69 ? -5.605 -28.047 -7.926 1 98.25 69 GLU B C 1
ATOM 3012 O O . GLU B 1 69 ? -5.266 -29.047 -8.555 1 98.25 69 GLU B O 1
ATOM 3017 N N . TYR B 1 70 ? -5.582 -26.797 -8.406 1 98.12 70 TYR B N 1
ATOM 3018 C CA . TYR B 1 70 ? -5.113 -26.562 -9.766 1 98.12 70 TYR B CA 1
ATOM 3019 C C . TYR B 1 70 ? -3.686 -27.062 -9.945 1 98.12 70 TYR B C 1
ATOM 3021 O O . TYR B 1 70 ? -3.389 -27.766 -10.914 1 98.12 70 TYR B O 1
ATOM 3029 N N . LEU B 1 71 ? -2.789 -26.766 -9.039 1 98.56 71 LEU B N 1
ATOM 3030 C CA . LEU B 1 71 ? -1.377 -27.109 -9.148 1 98.56 71 LEU B CA 1
ATOM 3031 C C . LEU B 1 71 ? -1.166 -28.609 -8.922 1 98.56 71 LEU B C 1
ATOM 3033 O O . LEU B 1 71 ? -0.279 -29.219 -9.523 1 98.56 71 LEU B O 1
ATOM 3037 N N . ALA B 1 72 ? -1.994 -29.203 -8.039 1 98.5 72 ALA B N 1
ATOM 3038 C CA . ALA B 1 72 ? -1.976 -30.656 -7.883 1 98.5 72 ALA B CA 1
ATOM 3039 C C . ALA B 1 72 ? -2.34 -31.359 -9.195 1 98.5 72 ALA B C 1
ATOM 3041 O O . ALA B 1 72 ? -1.731 -32.375 -9.555 1 98.5 72 ALA B O 1
ATOM 3042 N N . GLY B 1 73 ? -3.322 -30.75 -9.852 1 97.31 73 GLY B N 1
ATOM 3043 C CA . GLY B 1 73 ? -3.719 -31.266 -11.156 1 97.31 73 GLY B CA 1
ATOM 3044 C C . GLY B 1 73 ? -2.613 -31.188 -12.188 1 97.31 73 GLY B C 1
ATOM 3045 O O . GLY B 1 73 ? -2.652 -31.891 -13.203 1 97.31 73 GLY B O 1
ATOM 3046 N N . ARG B 1 74 ? -1.707 -30.344 -11.961 1 96.25 74 ARG B N 1
ATOM 3047 C CA . ARG B 1 74 ? -0.536 -30.219 -12.828 1 96.25 74 ARG B CA 1
ATOM 3048 C C . ARG B 1 74 ? 0.64 -31.016 -12.266 1 96.25 74 ARG B C 1
ATOM 3050 O O . ARG B 1 74 ? 1.796 -30.734 -12.586 1 96.25 74 ARG B O 1
ATOM 3057 N N . ARG B 1 75 ? 0.353 -31.922 -11.273 1 96.38 75 ARG B N 1
ATOM 3058 C CA . ARG B 1 75 ? 1.234 -32.969 -10.75 1 96.38 75 ARG B CA 1
ATOM 3059 C C . ARG B 1 75 ? 2.289 -32.375 -9.82 1 96.38 75 ARG B C 1
ATOM 3061 O O . ARG B 1 75 ? 3.383 -32.906 -9.68 1 96.38 75 ARG B O 1
ATOM 3068 N N . MET B 1 76 ? 2.1 -31.234 -9.273 1 98.25 76 MET B N 1
ATOM 3069 C CA . MET B 1 76 ? 2.988 -30.703 -8.242 1 98.25 76 MET B CA 1
ATOM 3070 C C . MET B 1 76 ? 2.613 -31.25 -6.867 1 98.25 76 MET B C 1
ATOM 3072 O O . MET B 1 76 ? 1.435 -31.469 -6.582 1 98.25 76 MET B O 1
ATOM 3076 N N . ASN B 1 77 ? 3.645 -31.5 -6.043 1 98.81 77 ASN B N 1
ATOM 3077 C CA . ASN B 1 77 ? 3.373 -31.719 -4.625 1 98.81 77 ASN B CA 1
ATOM 3078 C C . ASN B 1 77 ? 2.912 -30.438 -3.938 1 98.81 77 ASN B C 1
ATOM 3080 O O . ASN B 1 77 ? 3.297 -29.328 -4.34 1 98.81 77 ASN B O 1
ATOM 3084 N N . ILE B 1 78 ? 2.066 -30.594 -2.928 1 98.88 78 ILE B N 1
ATOM 3085 C CA . ILE B 1 78 ? 1.381 -29.406 -2.406 1 98.88 78 ILE B CA 1
ATOM 3086 C C . ILE B 1 78 ? 1.657 -29.281 -0.91 1 98.88 78 ILE B C 1
ATOM 3088 O O . ILE B 1 78 ? 1.509 -30.234 -0.154 1 98.88 78 ILE B O 1
ATOM 3092 N N . VAL B 1 79 ? 2.104 -28.109 -0.477 1 98.94 79 VAL B N 1
ATOM 3093 C CA . VAL B 1 79 ? 2.1 -27.719 0.932 1 98.94 79 VAL B CA 1
ATOM 3094 C C . VAL B 1 79 ? 0.915 -26.797 1.215 1 98.94 79 VAL B C 1
ATOM 3096 O O . VAL B 1 79 ? 0.769 -25.75 0.58 1 98.94 79 VAL B O 1
ATOM 3099 N N . LEU B 1 80 ? 0.056 -27.219 2.119 1 98.94 80 LEU B N 1
ATOM 3100 C CA . LEU B 1 80 ? -1.102 -26.438 2.543 1 98.94 80 LEU B CA 1
ATOM 3101 C C . LEU B 1 80 ? -0.816 -25.703 3.852 1 98.94 80 LEU B C 1
ATOM 3103 O O . LEU B 1 80 ? -0.521 -26.344 4.867 1 98.94 80 LEU B O 1
ATOM 3107 N N . VAL B 1 81 ? -0.887 -24.391 3.842 1 98.94 81 VAL B N 1
ATOM 3108 C CA . VAL B 1 81 ? -0.583 -23.594 5.027 1 98.94 81 VAL B CA 1
ATOM 3109 C C . VAL B 1 81 ? -1.817 -22.797 5.441 1 98.94 81 VAL B C 1
ATOM 3111 O O . VAL B 1 81 ? -2.365 -22.016 4.652 1 98.94 81 VAL B O 1
ATOM 3114 N N . ALA B 1 82 ? -2.311 -22.938 6.59 1 98.56 82 ALA B N 1
ATOM 3115 C CA . ALA B 1 82 ? -3.398 -22.172 7.195 1 98.56 82 ALA B CA 1
ATOM 3116 C C . ALA B 1 82 ? -3.488 -22.438 8.695 1 98.56 82 ALA B C 1
ATOM 3118 O O . ALA B 1 82 ? -2.619 -23.094 9.266 1 98.56 82 ALA B O 1
ATOM 3119 N N . ARG B 1 83 ? -4.461 -21.906 9.352 1 97.19 83 ARG B N 1
ATOM 3120 C CA . ARG B 1 83 ? -4.504 -21.953 10.805 1 97.19 83 ARG B CA 1
ATOM 3121 C C . ARG B 1 83 ? -5.297 -23.156 11.297 1 97.19 83 ARG B C 1
ATOM 3123 O O . ARG B 1 83 ? -5.094 -23.625 12.422 1 97.19 83 ARG B O 1
ATOM 3130 N N . ASN B 1 84 ? -6.238 -23.703 10.445 1 98 84 ASN B N 1
ATOM 3131 C CA . ASN B 1 84 ? -7.113 -24.797 10.875 1 98 84 ASN B CA 1
ATOM 3132 C C . ASN B 1 84 ? -6.602 -26.156 10.391 1 98 84 ASN B C 1
ATOM 3134 O O . ASN B 1 84 ? -6.801 -26.516 9.234 1 98 84 ASN B O 1
ATOM 3138 N N . GLU B 1 85 ? -6.082 -26.875 11.305 1 98.38 85 GLU B N 1
ATOM 3139 C CA . GLU B 1 85 ? -5.418 -28.125 10.961 1 98.38 85 GLU B CA 1
ATOM 3140 C C . GLU B 1 85 ? -6.414 -29.141 10.391 1 98.38 85 GLU B C 1
ATOM 3142 O O . GLU B 1 85 ? -6.121 -29.812 9.406 1 98.38 85 GLU B O 1
ATOM 3147 N N . ASN B 1 86 ? -7.559 -29.219 10.992 1 98.62 86 ASN B N 1
ATOM 3148 C CA . ASN B 1 86 ? -8.562 -30.188 10.547 1 98.62 86 ASN B CA 1
ATOM 3149 C C . ASN B 1 86 ? -9 -29.906 9.109 1 98.62 86 ASN B C 1
ATOM 3151 O O . ASN B 1 86 ? -9.125 -30.828 8.305 1 98.62 86 ASN B O 1
ATOM 3155 N N . LYS B 1 87 ? -9.242 -28.672 8.797 1 98.31 87 LYS B N 1
ATOM 3156 C CA . LYS B 1 87 ? -9.625 -28.297 7.438 1 98.31 87 LYS B CA 1
ATOM 3157 C C . LYS B 1 87 ? -8.5 -28.594 6.453 1 98.31 87 LYS B C 1
ATOM 3159 O O . LYS B 1 87 ? -8.75 -29.094 5.352 1 98.31 87 LYS B O 1
ATOM 3164 N N . LEU B 1 88 ? -7.297 -28.344 6.855 1 98.81 88 LEU B N 1
ATOM 3165 C CA . LEU B 1 88 ? -6.145 -28.594 5.996 1 98.81 88 LEU B CA 1
ATOM 3166 C C . LEU B 1 88 ? -6 -30.078 5.699 1 98.81 88 LEU B C 1
ATOM 3168 O O . LEU B 1 88 ? -5.738 -30.469 4.559 1 98.81 88 LEU B O 1
ATOM 3172 N N . ASN B 1 89 ? -6.137 -30.875 6.707 1 98.69 89 ASN B N 1
ATOM 3173 C CA . ASN B 1 89 ? -6.023 -32.312 6.527 1 98.69 89 ASN B CA 1
ATOM 3174 C C . ASN B 1 89 ? -7.086 -32.844 5.566 1 98.69 89 ASN B C 1
ATOM 3176 O O . ASN B 1 89 ? -6.805 -33.719 4.742 1 98.69 89 ASN B O 1
ATOM 3180 N N . ARG B 1 90 ? -8.273 -32.312 5.723 1 98.5 90 ARG B N 1
ATOM 3181 C CA . ARG B 1 90 ? -9.336 -32.719 4.812 1 98.5 90 ARG B CA 1
ATOM 3182 C C . ARG B 1 90 ? -8.992 -32.375 3.369 1 98.5 90 ARG B C 1
ATOM 3184 O O . ARG B 1 90 ? -9.156 -33.188 2.465 1 98.5 90 ARG B O 1
ATOM 3191 N N . VAL B 1 91 ? -8.5 -31.141 3.146 1 98.69 91 VAL B N 1
ATOM 3192 C CA . VAL B 1 91 ? -8.109 -30.688 1.812 1 98.69 91 VAL B CA 1
ATOM 3193 C C . VAL B 1 91 ? -6.957 -31.547 1.295 1 98.69 91 VAL B C 1
ATOM 3195 O O . VAL B 1 91 ? -6.945 -31.953 0.127 1 98.69 91 VAL B O 1
ATOM 3198 N N . ALA B 1 92 ? -6.004 -31.859 2.152 1 98.75 92 ALA B N 1
ATOM 3199 C CA . ALA B 1 92 ? -4.855 -32.688 1.786 1 98.75 92 ALA B CA 1
ATOM 3200 C C . ALA B 1 92 ? -5.305 -34.062 1.318 1 98.75 92 ALA B C 1
ATOM 3202 O O . ALA B 1 92 ? -4.84 -34.562 0.291 1 98.75 92 ALA B O 1
ATOM 3203 N N . GLU B 1 93 ? -6.188 -34.656 2.053 1 98.5 93 GLU B N 1
ATOM 3204 C CA . GLU B 1 93 ? -6.703 -35.969 1.713 1 98.5 93 GLU B CA 1
ATOM 3205 C C . GLU B 1 93 ? -7.426 -35.938 0.37 1 98.5 93 GLU B C 1
ATOM 3207 O O . GLU B 1 93 ? -7.242 -36.844 -0.452 1 98.5 93 GLU B O 1
ATOM 3212 N N . GLU B 1 94 ? -8.234 -34.938 0.211 1 98.38 94 GLU B N 1
ATOM 3213 C CA . GLU B 1 94 ? -8.961 -34.781 -1.047 1 98.38 94 GLU B CA 1
ATOM 3214 C C . GLU B 1 94 ? -8 -34.656 -2.229 1 98.38 94 GLU B C 1
ATOM 3216 O O . GLU B 1 94 ? -8.195 -35.312 -3.258 1 98.38 94 GLU B O 1
ATOM 3221 N N . ILE B 1 95 ? -6.965 -33.906 -2.098 1 98.5 95 ILE B N 1
ATOM 3222 C CA . ILE B 1 95 ? -5.984 -33.656 -3.152 1 98.5 95 ILE B CA 1
ATOM 3223 C C . ILE B 1 95 ? -5.211 -34.938 -3.441 1 98.5 95 ILE B C 1
ATOM 3225 O O . ILE B 1 95 ? -5.012 -35.312 -4.602 1 98.5 95 ILE B O 1
ATOM 3229 N N . GLN B 1 96 ? -4.797 -35.625 -2.414 1 98.12 96 GLN B N 1
ATOM 3230 C CA . GLN B 1 96 ? -4.059 -36.875 -2.584 1 98.12 96 GLN B CA 1
ATOM 3231 C C . GLN B 1 96 ? -4.898 -37.938 -3.311 1 98.12 96 GLN B C 1
ATOM 3233 O O . GLN B 1 96 ? -4.402 -38.625 -4.203 1 98.12 96 GLN B O 1
ATOM 3238 N N . ARG B 1 97 ? -6.086 -38 -2.932 1 97.75 97 ARG B N 1
ATOM 3239 C CA . ARG B 1 97 ? -6.984 -38.969 -3.525 1 97.75 97 ARG B CA 1
ATOM 3240 C C . ARG B 1 97 ? -7.25 -38.656 -4.996 1 97.75 97 ARG B C 1
ATOM 3242 O O . ARG B 1 97 ? -7.242 -39.562 -5.84 1 97.75 97 ARG B O 1
ATOM 3249 N N . LYS B 1 98 ? -7.414 -37.438 -5.285 1 97.81 98 LYS B N 1
ATOM 3250 C CA . LYS B 1 98 ? -7.855 -37.031 -6.613 1 97.81 98 LYS B CA 1
ATOM 3251 C C . LYS B 1 98 ? -6.684 -36.969 -7.59 1 97.81 98 LYS B C 1
ATOM 3253 O O . LYS B 1 98 ? -6.84 -37.312 -8.766 1 97.81 98 LYS B O 1
ATOM 3258 N N . TYR B 1 99 ? -5.48 -36.594 -7.121 1 97.62 99 TYR B N 1
ATOM 3259 C CA . TYR B 1 99 ? -4.426 -36.25 -8.078 1 97.62 99 TYR B CA 1
ATOM 3260 C C . TYR B 1 99 ? -3.193 -37.125 -7.848 1 97.62 99 TYR B C 1
ATOM 3262 O O . TYR B 1 99 ? -2.236 -37.062 -8.625 1 97.62 99 TYR B O 1
ATOM 3270 N N . SER B 1 100 ? -3.088 -37.938 -6.855 1 97.31 100 SER B N 1
ATOM 3271 C CA . SER B 1 100 ? -1.998 -38.875 -6.555 1 97.31 100 SER B CA 1
ATOM 3272 C C . SER B 1 100 ? -0.668 -38.125 -6.438 1 97.31 100 SER B C 1
ATOM 3274 O O . SER B 1 100 ? 0.33 -38.531 -7.031 1 97.31 100 SER B O 1
ATOM 3276 N N . VAL B 1 101 ? -0.665 -36.969 -5.781 1 98.19 101 VAL B N 1
ATOM 3277 C CA . VAL B 1 101 ? 0.538 -36.188 -5.461 1 98.19 101 VAL B CA 1
ATOM 3278 C C . VAL B 1 101 ? 0.753 -36.188 -3.949 1 98.19 101 VAL B C 1
ATOM 3280 O O . VAL B 1 101 ? -0.143 -36.531 -3.184 1 98.19 101 VAL B O 1
ATOM 3283 N N . ARG B 1 102 ? 1.953 -35.812 -3.494 1 98.5 102 ARG B N 1
ATOM 3284 C CA . ARG B 1 102 ? 2.225 -35.688 -2.066 1 98.5 102 ARG B CA 1
ATOM 3285 C C . ARG B 1 102 ? 1.675 -34.375 -1.525 1 98.5 102 ARG B C 1
ATOM 3287 O O . ARG B 1 102 ? 1.646 -33.375 -2.236 1 98.5 102 ARG B O 1
ATOM 3294 N N . THR B 1 103 ? 1.198 -34.406 -0.353 1 98.81 103 THR B N 1
ATOM 3295 C CA . THR B 1 103 ? 0.746 -33.219 0.331 1 98.81 103 THR B CA 1
ATOM 3296 C C . THR B 1 103 ? 1.434 -33.062 1.686 1 98.81 103 THR B C 1
ATOM 3298 O O . THR B 1 103 ? 1.848 -34.062 2.285 1 98.81 103 THR B O 1
ATOM 3301 N N . LYS B 1 104 ? 1.658 -31.906 2.152 1 98.81 104 LYS B N 1
ATOM 3302 C CA . LYS B 1 104 ? 2.16 -31.547 3.477 1 98.81 104 LYS B CA 1
ATOM 3303 C C . LYS B 1 104 ? 1.322 -30.438 4.102 1 98.81 104 LYS B C 1
ATOM 3305 O O . LYS B 1 104 ? 0.964 -29.469 3.428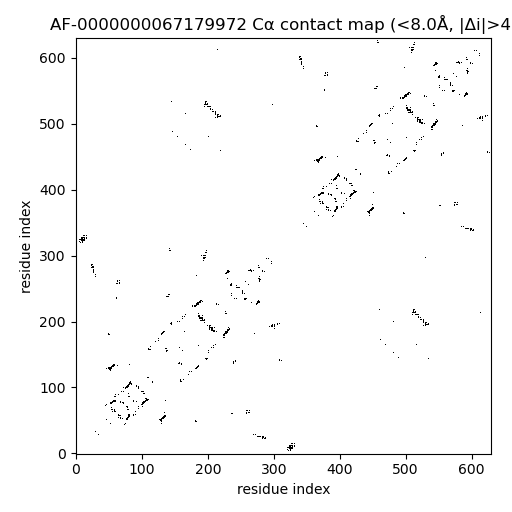 1 98.81 104 LYS B O 1
ATOM 3310 N N . VAL B 1 105 ? 0.939 -30.672 5.309 1 98.81 105 VAL B N 1
ATOM 3311 C CA . VAL B 1 105 ? 0.176 -29.672 6.055 1 98.81 105 VAL B CA 1
ATOM 3312 C C . VAL B 1 105 ? 1.103 -28.922 7.004 1 98.81 105 VAL B C 1
ATOM 3314 O O . VAL B 1 105 ? 1.87 -29.531 7.75 1 98.81 105 VAL B O 1
ATOM 3317 N N . VAL B 1 106 ? 1.087 -27.594 6.945 1 98.88 106 VAL B N 1
ATOM 3318 C CA . VAL B 1 106 ? 1.814 -26.734 7.867 1 98.88 106 VAL B CA 1
ATOM 3319 C C . VAL B 1 106 ? 0.846 -25.75 8.531 1 98.88 106 VAL B C 1
ATOM 3321 O O . VAL B 1 106 ? 0.313 -24.859 7.871 1 98.88 106 VAL B O 1
ATOM 3324 N N . VAL B 1 107 ? 0.62 -25.922 9.82 1 98.75 107 VAL B N 1
ATOM 3325 C CA . VAL B 1 107 ? -0.319 -25.078 10.555 1 98.75 107 VAL B CA 1
ATOM 3326 C C . VAL B 1 107 ? 0.358 -23.766 10.945 1 98.75 107 VAL B C 1
ATOM 3328 O O . VAL B 1 107 ? 1.418 -23.766 11.578 1 98.75 107 VAL B O 1
ATOM 3331 N N . ALA B 1 108 ? -0.234 -22.672 10.531 1 98.44 108 ALA B N 1
ATOM 3332 C CA . ALA B 1 108 ? 0.308 -21.359 10.844 1 98.44 108 ALA B CA 1
ATOM 3333 C C . ALA B 1 108 ? -0.804 -20.312 10.938 1 98.44 108 ALA B C 1
ATOM 3335 O O . ALA B 1 108 ? -1.629 -20.203 10.031 1 98.44 108 ALA B O 1
ATOM 3336 N N . ASP B 1 109 ? -0.856 -19.656 12.039 1 98.25 109 ASP B N 1
ATOM 3337 C CA . ASP B 1 109 ? -1.706 -18.469 12.203 1 98.25 109 ASP B CA 1
ATOM 3338 C C . ASP B 1 109 ? -0.906 -17.188 12.016 1 98.25 109 ASP B C 1
ATOM 3340 O O . ASP B 1 109 ? -0.225 -16.734 12.938 1 98.25 109 ASP B O 1
ATOM 3344 N N . PHE B 1 110 ? -1.097 -16.578 10.875 1 98.06 110 PHE B N 1
ATOM 3345 C CA . PHE B 1 110 ? -0.269 -15.438 10.492 1 98.06 110 PHE B CA 1
ATOM 3346 C C . PHE B 1 110 ? -0.575 -14.234 11.375 1 98.06 110 PHE B C 1
ATOM 3348 O O . PHE B 1 110 ? 0.206 -13.281 11.422 1 98.06 110 PHE B O 1
ATOM 3355 N N . ALA B 1 111 ? -1.713 -14.227 12.016 1 97.06 111 ALA B N 1
ATOM 3356 C CA . ALA B 1 111 ? -2.049 -13.141 12.938 1 97.06 111 ALA B CA 1
ATOM 3357 C C . ALA B 1 111 ? -1.104 -13.117 14.133 1 97.06 111 ALA B C 1
ATOM 3359 O O . ALA B 1 111 ? -1.045 -12.133 14.867 1 97.06 111 ALA B O 1
ATOM 3360 N N . ASN B 1 112 ? -0.365 -14.25 14.328 1 96 112 ASN B N 1
ATOM 3361 C CA . ASN B 1 112 ? 0.521 -14.359 15.484 1 96 112 ASN B CA 1
ATOM 3362 C C . ASN B 1 112 ? 1.834 -13.617 15.25 1 96 112 ASN B C 1
ATOM 3364 O O . ASN B 1 112 ? 2.717 -13.625 16.109 1 96 112 ASN B O 1
ATOM 3368 N N . GLY B 1 113 ? 2.006 -13.023 14.148 1 93.38 113 GLY B N 1
ATOM 3369 C CA . GLY B 1 113 ? 3.092 -12.078 13.938 1 93.38 113 GLY B CA 1
ATOM 3370 C C . GLY B 1 113 ? 4.418 -12.75 13.641 1 93.38 113 GLY B C 1
ATOM 3371 O O . GLY B 1 113 ? 4.465 -13.758 12.93 1 93.38 113 GLY B O 1
ATOM 3372 N N . GLU B 1 114 ? 5.477 -12.164 14.078 1 92.94 114 GLU B N 1
ATOM 3373 C CA . GLU B 1 114 ? 6.84 -12.492 13.68 1 92.94 114 GLU B CA 1
ATOM 3374 C C . GLU B 1 114 ? 7.184 -13.938 14.039 1 92.94 114 GLU B C 1
ATOM 3376 O O . GLU B 1 114 ? 7.91 -14.609 13.305 1 92.94 114 GLU B O 1
ATOM 3381 N N . ALA B 1 115 ? 6.613 -14.461 15.031 1 92.19 115 ALA B N 1
ATOM 3382 C CA . ALA B 1 115 ? 6.988 -15.766 15.578 1 92.19 115 ALA B CA 1
ATOM 3383 C C . ALA B 1 115 ? 6.625 -16.891 14.617 1 92.19 115 ALA B C 1
ATOM 3385 O O . ALA B 1 115 ? 7.234 -17.969 14.648 1 92.19 115 ALA B O 1
ATOM 3386 N N . VAL B 1 116 ? 5.734 -16.719 13.711 1 96.88 116 VAL B N 1
ATOM 3387 C CA . VAL B 1 116 ? 5.195 -17.734 12.82 1 96.88 116 VAL B CA 1
ATOM 3388 C C . VAL B 1 116 ? 6.258 -18.141 11.797 1 96.88 116 VAL B C 1
ATOM 3390 O O . VAL B 1 116 ? 6.285 -19.297 11.352 1 96.88 116 VAL B O 1
ATOM 3393 N N . TYR B 1 117 ? 7.211 -17.266 11.516 1 97.56 117 TYR B N 1
ATOM 3394 C CA . TYR B 1 117 ? 8.062 -17.453 10.336 1 97.56 117 TYR B CA 1
ATOM 3395 C C . TYR B 1 117 ? 9.266 -18.328 10.656 1 97.56 117 TYR B C 1
ATOM 3397 O O . TYR B 1 117 ? 9.891 -18.891 9.758 1 97.56 117 TYR B O 1
ATOM 3405 N N . GLU B 1 118 ? 9.586 -18.469 11.922 1 97.06 118 GLU B N 1
ATOM 3406 C CA . GLU B 1 118 ? 10.586 -19.469 12.297 1 97.06 118 GLU B CA 1
ATOM 3407 C C . GLU B 1 118 ? 10.078 -20.891 12.047 1 97.06 118 GLU B C 1
ATOM 3409 O O . GLU B 1 118 ? 10.812 -21.734 11.539 1 97.06 118 GLU B O 1
ATOM 3414 N N . HIS B 1 119 ? 8.875 -21.078 12.43 1 97.69 119 HIS B N 1
ATOM 3415 C CA . HIS B 1 119 ? 8.219 -22.359 12.188 1 97.69 119 HIS B CA 1
ATOM 3416 C C . HIS B 1 119 ? 8.102 -22.641 10.688 1 97.69 119 HIS B C 1
ATOM 3418 O O . HIS B 1 119 ? 8.406 -23.75 10.234 1 97.69 119 HIS B O 1
ATOM 3424 N N . LEU B 1 120 ? 7.746 -21.672 9.914 1 98.62 120 LEU B N 1
ATOM 3425 C CA . LEU B 1 120 ? 7.598 -21.812 8.469 1 98.62 120 LEU B CA 1
ATOM 3426 C C . LEU B 1 120 ? 8.945 -22.109 7.809 1 98.62 120 LEU B C 1
ATOM 3428 O O . LEU B 1 120 ? 9.023 -22.922 6.887 1 98.62 120 LEU B O 1
ATOM 3432 N N . ALA B 1 121 ? 9.945 -21.438 8.305 1 98.44 121 ALA B N 1
ATOM 3433 C CA . ALA B 1 121 ? 11.281 -21.688 7.781 1 98.44 121 ALA B CA 1
ATOM 3434 C C . ALA B 1 121 ? 11.68 -23.156 7.941 1 98.44 121 ALA B C 1
ATOM 3436 O O . ALA B 1 121 ? 12.156 -23.781 6.996 1 98.44 121 ALA B O 1
ATOM 3437 N N . ARG B 1 122 ? 11.438 -23.734 9.078 1 98.19 122 ARG B N 1
ATOM 3438 C CA . ARG B 1 122 ? 11.789 -25.109 9.375 1 98.19 122 ARG B CA 1
ATOM 3439 C C . ARG B 1 122 ? 11.016 -26.078 8.477 1 98.19 122 ARG B C 1
ATOM 3441 O O . ARG B 1 122 ? 11.547 -27.125 8.078 1 98.19 122 ARG B O 1
ATOM 3448 N N . GLU B 1 123 ? 9.852 -25.703 8.156 1 98.69 123 GLU B N 1
ATOM 3449 C CA . GLU B 1 123 ? 8.969 -26.609 7.43 1 98.69 123 GLU B CA 1
ATOM 3450 C C . GLU B 1 123 ? 9.172 -26.5 5.922 1 98.69 123 GLU B C 1
ATOM 3452 O O . GLU B 1 123 ? 9.008 -27.469 5.191 1 98.69 123 GLU B O 1
ATOM 3457 N N . LEU B 1 124 ? 9.547 -25.328 5.406 1 98.75 124 LEU B N 1
ATOM 3458 C CA . LEU B 1 124 ? 9.461 -25.078 3.971 1 98.75 124 LEU B CA 1
ATOM 3459 C C . LEU B 1 124 ? 10.852 -25.094 3.336 1 98.75 124 LEU B C 1
ATOM 3461 O O . LEU B 1 124 ? 11 -25.516 2.188 1 98.75 124 LEU B O 1
ATOM 3465 N N . LEU B 1 125 ? 11.898 -24.656 4.016 1 98.19 125 LEU B N 1
ATOM 3466 C CA . LEU B 1 125 ? 13.211 -24.422 3.42 1 98.19 125 LEU B CA 1
ATOM 3467 C C . LEU B 1 125 ? 13.852 -25.719 2.973 1 98.19 125 LEU B C 1
ATOM 3469 O O . LEU B 1 125 ? 14.609 -25.75 1.996 1 98.19 125 LEU B O 1
ATOM 3473 N N . PRO B 1 126 ? 13.578 -26.859 3.666 1 98.12 126 PRO B N 1
ATOM 3474 C CA . PRO B 1 126 ? 14.172 -28.109 3.211 1 98.12 126 PRO B CA 1
ATOM 3475 C C . PRO B 1 126 ? 13.547 -28.625 1.912 1 98.12 126 PRO B C 1
ATOM 3477 O O . PRO B 1 126 ? 14.078 -29.547 1.291 1 98.12 126 PRO B O 1
ATOM 3480 N N . LEU B 1 127 ? 12.398 -28.094 1.492 1 98.56 127 LEU B N 1
ATOM 3481 C CA . LEU B 1 127 ? 11.68 -28.562 0.312 1 98.56 127 LEU B CA 1
ATOM 3482 C C . LEU B 1 127 ? 12.164 -27.828 -0.94 1 98.56 127 LEU B C 1
ATOM 3484 O O . LEU B 1 127 ? 12.641 -26.703 -0.862 1 98.56 127 LEU B O 1
ATOM 3488 N N . ASP B 1 128 ? 12.094 -28.484 -2.051 1 98.31 128 ASP B N 1
ATOM 3489 C CA . ASP B 1 128 ? 12.297 -27.844 -3.346 1 98.31 128 ASP B CA 1
ATOM 3490 C C . ASP B 1 128 ? 11.055 -27.078 -3.783 1 98.31 128 ASP B C 1
ATOM 3492 O O . ASP B 1 128 ? 10.352 -27.5 -4.703 1 98.31 128 ASP B O 1
ATOM 3496 N N . VAL B 1 129 ? 10.875 -25.938 -3.207 1 98.75 129 VAL B N 1
ATOM 3497 C CA . VAL B 1 129 ? 9.688 -25.141 -3.477 1 98.75 129 VAL B CA 1
ATOM 3498 C C . VAL B 1 129 ? 9.844 -24.406 -4.805 1 98.75 129 VAL B C 1
ATOM 3500 O O . VAL B 1 129 ? 10.688 -23.516 -4.926 1 98.75 129 VAL B O 1
ATOM 3503 N N . GLY B 1 130 ? 9.023 -24.797 -5.711 1 98.69 130 GLY B N 1
ATOM 3504 C CA . GLY B 1 130 ? 9.055 -24.172 -7.023 1 98.69 130 GLY B CA 1
ATOM 3505 C C . GLY B 1 130 ? 8.07 -23.016 -7.164 1 98.69 130 GLY B C 1
ATOM 3506 O O . GLY B 1 130 ? 8.32 -22.062 -7.887 1 98.69 130 GLY B O 1
ATOM 3507 N N . ILE B 1 131 ? 6.871 -23.156 -6.523 1 98.88 131 ILE B N 1
ATOM 3508 C CA . ILE B 1 131 ? 5.836 -22.125 -6.617 1 98.88 131 ILE B CA 1
ATOM 3509 C C . ILE B 1 131 ? 5.348 -21.75 -5.219 1 98.88 131 ILE B C 1
ATOM 3511 O O . ILE B 1 131 ? 5.043 -22.641 -4.406 1 98.88 131 ILE B O 1
ATOM 3515 N N . LEU B 1 132 ? 5.418 -20.516 -4.887 1 98.94 132 LEU B N 1
ATOM 3516 C CA . LEU B 1 132 ? 4.844 -19.953 -3.67 1 98.94 132 LEU B CA 1
ATOM 3517 C C . LEU B 1 132 ? 3.615 -19.109 -3.988 1 98.94 132 LEU B C 1
ATOM 3519 O O . LEU B 1 132 ? 3.709 -18.125 -4.727 1 98.94 132 LEU B O 1
ATOM 3523 N N . VAL B 1 133 ? 2.451 -19.531 -3.518 1 98.94 133 VAL B N 1
ATOM 3524 C CA . VAL B 1 133 ? 1.221 -18.75 -3.66 1 98.94 133 VAL B CA 1
ATOM 3525 C C . VAL B 1 133 ? 0.884 -18.062 -2.338 1 98.94 133 VAL B C 1
ATOM 3527 O O . VAL B 1 133 ? 0.369 -18.703 -1.416 1 98.94 133 VAL B O 1
ATOM 3530 N N . ASN B 1 134 ? 1.206 -16.828 -2.285 1 98.88 134 ASN B N 1
ATOM 3531 C CA . ASN B 1 134 ? 0.799 -16 -1.153 1 98.88 134 ASN B CA 1
ATOM 3532 C C . ASN B 1 134 ? -0.652 -15.547 -1.283 1 98.88 134 ASN B C 1
ATOM 3534 O O . ASN B 1 134 ? -0.933 -14.531 -1.915 1 98.88 134 ASN B O 1
ATOM 3538 N N . ASN B 1 135 ? -1.531 -16.266 -0.579 1 98.62 135 ASN B N 1
ATOM 3539 C CA . ASN B 1 135 ? -2.963 -16.062 -0.771 1 98.62 135 ASN B CA 1
ATOM 3540 C C . ASN B 1 135 ? -3.66 -15.711 0.539 1 98.62 135 ASN B C 1
ATOM 3542 O O . ASN B 1 135 ? -4.773 -15.188 0.53 1 98.62 135 ASN B O 1
ATOM 3546 N N . VAL B 1 136 ? -3.008 -16.016 1.673 1 98.12 136 VAL B N 1
ATOM 3547 C CA . VAL B 1 136 ? -3.676 -15.781 2.951 1 98.12 136 VAL B CA 1
ATOM 3548 C C . VAL B 1 136 ? -4.094 -14.32 3.061 1 98.12 136 VAL B C 1
ATOM 3550 O O . VAL B 1 136 ? -3.361 -13.422 2.635 1 98.12 136 VAL B O 1
ATOM 3553 N N . GLY B 1 137 ? -5.227 -14.086 3.551 1 96.62 137 GLY B N 1
ATOM 3554 C CA . GLY B 1 137 ? -5.73 -12.734 3.713 1 96.62 137 GLY B CA 1
ATOM 3555 C C . GLY B 1 137 ? -6.926 -12.648 4.645 1 96.62 137 GLY B C 1
ATOM 3556 O O . GLY B 1 137 ? -7.551 -13.664 4.953 1 96.62 137 GLY B O 1
ATOM 3557 N N . LEU B 1 138 ? -7.133 -11.5 5.141 1 95.38 138 LEU B N 1
ATOM 3558 C CA . LEU B 1 138 ? -8.25 -11.133 6 1 95.38 138 LEU B CA 1
ATOM 3559 C C . LEU B 1 138 ? -8.953 -9.891 5.48 1 95.38 138 LEU B C 1
ATOM 3561 O O . LEU B 1 138 ? -8.297 -8.938 5.047 1 95.38 138 LEU B O 1
ATOM 3565 N N . SER B 1 139 ? -10.312 -9.914 5.375 1 93.62 139 SER B N 1
ATOM 3566 C CA . SER B 1 139 ? -11.086 -8.758 4.938 1 93.62 139 SER B CA 1
ATOM 3567 C C . SER B 1 139 ? -12.062 -8.305 6.012 1 93.62 139 SER B C 1
ATOM 3569 O O . SER B 1 139 ? -12.062 -8.844 7.125 1 93.62 139 SER B O 1
ATOM 3571 N N . TYR B 1 140 ? -12.805 -7.184 5.699 1 91.94 140 TYR B N 1
ATOM 3572 C CA . TYR B 1 140 ? -13.875 -6.688 6.551 1 91.94 140 TYR B CA 1
ATOM 3573 C C . TYR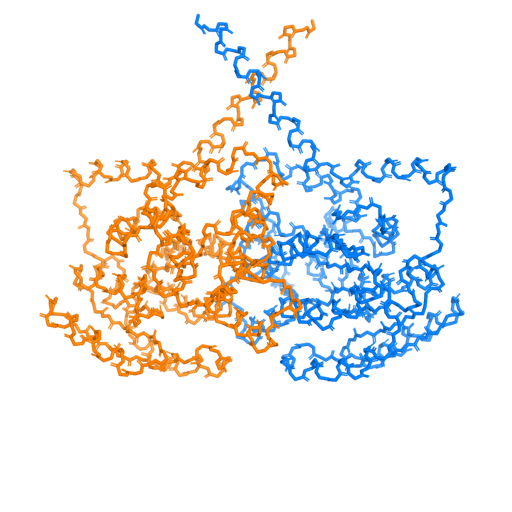 B 1 140 ? -15.086 -7.609 6.504 1 91.94 140 TYR B C 1
ATOM 3575 O O . TYR B 1 140 ? -15.258 -8.359 5.543 1 91.94 140 TYR B O 1
ATOM 3583 N N . ASP B 1 141 ? -15.836 -7.605 7.52 1 88.06 141 ASP B N 1
ATOM 3584 C CA . ASP B 1 141 ? -17.094 -8.344 7.488 1 88.06 141 ASP B CA 1
ATOM 3585 C C . ASP B 1 141 ? -18.156 -7.578 6.703 1 88.06 141 ASP B C 1
ATOM 3587 O O . ASP B 1 141 ? -19.156 -8.164 6.266 1 88.06 141 ASP B O 1
ATOM 3591 N N . ARG B 1 142 ? -18 -6.355 6.613 1 90.12 142 ARG B N 1
ATOM 3592 C CA . ARG B 1 142 ? -18.828 -5.395 5.898 1 90.12 142 ARG B CA 1
ATOM 3593 C C . ARG B 1 142 ? -18.094 -4.07 5.711 1 90.12 142 ARG B C 1
ATOM 3595 O O . ARG B 1 142 ? -17 -3.879 6.242 1 90.12 142 ARG B O 1
ATOM 3602 N N . GLY B 1 143 ? -18.672 -3.244 4.871 1 92.75 143 GLY B N 1
ATOM 3603 C CA . GLY B 1 143 ? -18.094 -1.908 4.84 1 92.75 143 GLY B CA 1
ATOM 3604 C C . GLY B 1 143 ? -18.109 -1.221 6.191 1 92.75 143 GLY B C 1
ATOM 3605 O O . GLY B 1 143 ? -19.141 -1.207 6.875 1 92.75 143 GLY B O 1
ATOM 3606 N N . MET B 1 144 ? -16.953 -0.738 6.641 1 95.94 144 MET B N 1
ATOM 3607 C CA . MET B 1 144 ? -16.828 -0.096 7.945 1 95.94 144 MET B CA 1
ATOM 3608 C C . MET B 1 144 ? -15.914 1.12 7.875 1 95.94 144 MET B C 1
ATOM 3610 O O . MET B 1 144 ? -14.898 1.098 7.176 1 95.94 144 MET B O 1
ATOM 3614 N N . CYS B 1 145 ? -16.266 2.119 8.648 1 96.19 145 CYS B N 1
ATOM 3615 C CA . CYS B 1 145 ? -15.359 3.242 8.844 1 96.19 145 CYS B CA 1
ATOM 3616 C C . CYS B 1 145 ? -14.25 2.875 9.82 1 96.19 145 CYS B C 1
ATOM 3618 O O . CYS B 1 145 ? -14.359 1.901 10.562 1 96.19 145 CYS B O 1
ATOM 3620 N N . MET B 1 146 ? -13.219 3.682 9.836 1 96.12 146 MET B N 1
ATOM 3621 C CA . MET B 1 146 ? -12.023 3.441 10.641 1 96.12 146 MET B CA 1
ATOM 3622 C C . MET B 1 146 ? -12.391 3.234 12.102 1 96.12 146 MET B C 1
ATOM 3624 O O . MET B 1 146 ? -11.883 2.314 12.75 1 96.12 146 MET B O 1
ATOM 3628 N N . GLU B 1 147 ? -13.273 4.039 12.617 1 94.44 147 GLU B N 1
ATOM 3629 C CA . GLU B 1 147 ? -13.578 4.012 14.039 1 94.44 147 GLU B CA 1
ATOM 3630 C C . GLU B 1 147 ? -14.438 2.805 14.398 1 94.44 147 GLU B C 1
ATOM 3632 O O . GLU B 1 147 ? -14.586 2.469 15.578 1 94.44 147 GLU B O 1
ATOM 3637 N N . GLU B 1 148 ? -15.016 2.176 13.398 1 96 148 GLU B N 1
ATOM 3638 C CA . GLU B 1 148 ? -15.875 1.019 13.625 1 96 148 GLU B CA 1
ATOM 3639 C C . GLU B 1 148 ? -15.055 -0.268 13.703 1 96 148 GLU B C 1
ATOM 3641 O O . GLU B 1 148 ? -15.555 -1.298 14.164 1 96 148 GLU B O 1
ATOM 3646 N N . LEU B 1 149 ? -13.844 -0.234 13.25 1 97.06 149 LEU B N 1
ATOM 3647 C CA . LEU B 1 149 ? -13 -1.422 13.242 1 97.06 149 LEU B CA 1
ATOM 3648 C C . LEU B 1 149 ? -12.492 -1.738 14.641 1 97.06 149 LEU B C 1
ATOM 3650 O O . LEU B 1 149 ? -11.906 -0.876 15.305 1 97.06 149 LEU B O 1
ATOM 3654 N N . PRO B 1 150 ? -12.727 -2.988 15.102 1 97.25 150 PRO B N 1
ATOM 3655 C CA . PRO B 1 150 ? -12.047 -3.379 16.328 1 97.25 150 PRO B CA 1
ATOM 3656 C C . PRO B 1 150 ? -10.523 -3.285 16.219 1 97.25 150 PRO B C 1
ATOM 3658 O O . PRO B 1 150 ? -9.961 -3.604 15.172 1 97.25 150 PRO B O 1
ATOM 3661 N N . LYS B 1 151 ? -9.914 -2.854 17.312 1 96.5 151 LYS B N 1
ATOM 3662 C CA . LYS B 1 151 ? -8.469 -2.664 17.328 1 96.5 151 LYS B CA 1
ATOM 3663 C C . LYS B 1 151 ? -7.742 -3.926 16.859 1 96.5 151 LYS B C 1
ATOM 3665 O O . LYS B 1 151 ? -6.805 -3.854 16.062 1 96.5 151 LYS B O 1
ATOM 3670 N N . LYS B 1 152 ? -8.109 -5.02 17.328 1 96.62 152 LYS B N 1
ATOM 3671 C CA . LYS B 1 152 ? -7.477 -6.289 16.969 1 96.62 152 LYS B CA 1
ATOM 3672 C C . LYS B 1 152 ? -7.609 -6.574 15.477 1 96.62 152 LYS B C 1
ATOM 3674 O O . LYS B 1 152 ? -6.688 -7.109 14.859 1 96.62 152 LYS B O 1
ATOM 3679 N N . LEU B 1 153 ? -8.75 -6.273 14.914 1 97.38 153 LEU B N 1
ATOM 3680 C CA . LEU B 1 153 ? -8.961 -6.5 13.492 1 97.38 153 LEU B CA 1
ATOM 3681 C C . LEU B 1 153 ? -8.008 -5.648 12.656 1 97.38 153 LEU B C 1
ATOM 3683 O O . LEU B 1 153 ? -7.457 -6.121 11.656 1 97.38 153 LEU B O 1
ATOM 3687 N N . VAL B 1 154 ? -7.828 -4.406 13.086 1 98.19 154 VAL B N 1
ATOM 3688 C CA . VAL B 1 154 ? -6.914 -3.521 12.367 1 98.19 154 VAL B CA 1
ATOM 3689 C C . VAL B 1 154 ? -5.516 -4.133 12.344 1 98.19 154 VAL B C 1
ATOM 3691 O O . VAL B 1 154 ? -4.891 -4.23 11.289 1 98.19 154 VAL B O 1
ATOM 3694 N N . TRP B 1 155 ? -5.094 -4.586 13.477 1 97.5 155 TRP B N 1
ATOM 3695 C CA . TRP B 1 155 ? -3.768 -5.188 13.578 1 97.5 155 TRP B CA 1
ATOM 3696 C C . TRP B 1 155 ? -3.684 -6.469 12.75 1 97.5 155 TRP B C 1
ATOM 3698 O O . TRP B 1 155 ? -2.691 -6.699 12.055 1 97.5 155 TRP B O 1
ATOM 3708 N N . ASP B 1 156 ? -4.707 -7.273 12.828 1 97.75 156 ASP B N 1
ATOM 3709 C CA . ASP B 1 156 ? -4.734 -8.531 12.086 1 97.75 156 ASP B CA 1
ATOM 3710 C C . ASP B 1 156 ? -4.703 -8.281 10.578 1 97.75 156 ASP B C 1
ATOM 3712 O O . ASP B 1 156 ? -4.051 -9.016 9.844 1 97.75 156 ASP B O 1
ATOM 3716 N N . LEU B 1 157 ? -5.43 -7.289 10.141 1 98.25 157 LEU B N 1
ATOM 3717 C CA . LEU B 1 157 ? -5.434 -6.949 8.719 1 98.25 157 LEU B CA 1
ATOM 3718 C C . LEU B 1 157 ? -4.023 -6.645 8.234 1 98.25 157 LEU B C 1
ATOM 3720 O O . LEU B 1 157 ? -3.627 -7.082 7.148 1 98.25 157 LEU B O 1
ATOM 3724 N N . LEU B 1 158 ? -3.252 -5.922 9.031 1 98.5 158 LEU B N 1
ATOM 3725 C CA . LEU B 1 158 ? -1.89 -5.555 8.656 1 98.5 158 LEU B CA 1
ATOM 3726 C C . LEU B 1 158 ? -0.965 -6.766 8.703 1 98.5 158 LEU B C 1
ATOM 3728 O O . LEU B 1 158 ? -0.188 -6.996 7.777 1 98.5 158 LEU B O 1
ATOM 3732 N N . THR B 1 159 ? -1.071 -7.562 9.711 1 97.94 159 THR B N 1
ATOM 3733 C CA . THR B 1 159 ? -0.176 -8.695 9.922 1 97.94 159 THR B CA 1
ATOM 3734 C C . THR B 1 159 ? -0.458 -9.805 8.914 1 97.94 159 THR B C 1
ATOM 3736 O O . THR B 1 159 ? 0.469 -10.398 8.359 1 97.94 159 THR B O 1
ATOM 3739 N N . VAL B 1 160 ? -1.677 -10 8.617 1 98.44 160 VAL B N 1
ATOM 3740 C CA . VAL B 1 160 ? -2.064 -11.133 7.781 1 98.44 160 VAL B CA 1
ATOM 3741 C C . VAL B 1 160 ? -1.939 -10.75 6.305 1 98.44 160 VAL B C 1
ATOM 3743 O O . VAL B 1 160 ? -1.502 -11.555 5.484 1 98.44 160 VAL B O 1
ATOM 3746 N N . ASN B 1 161 ? -2.307 -9.516 5.969 1 98.75 161 ASN B N 1
ATOM 3747 C CA . ASN B 1 161 ? -2.361 -9.164 4.555 1 98.75 161 ASN B CA 1
ATOM 3748 C C . ASN B 1 161 ? -1.041 -8.562 4.078 1 98.75 161 ASN B C 1
ATOM 3750 O O . ASN B 1 161 ? -0.683 -8.695 2.904 1 98.75 161 ASN B O 1
ATOM 3754 N N . VAL B 1 162 ? -0.333 -7.859 4.938 1 98.75 162 VAL B N 1
ATOM 3755 C CA . VAL B 1 162 ? 0.864 -7.148 4.508 1 98.75 162 VAL B CA 1
ATOM 3756 C C . VAL B 1 162 ? 2.109 -7.93 4.918 1 98.75 162 VAL B C 1
ATOM 3758 O O . VAL B 1 162 ? 2.936 -8.281 4.074 1 98.75 162 VAL B O 1
ATOM 3761 N N . ALA B 1 163 ? 2.17 -8.289 6.18 1 98.62 163 ALA B N 1
ATOM 3762 C CA . ALA B 1 163 ? 3.391 -8.906 6.695 1 98.62 163 ALA B CA 1
ATOM 3763 C C . ALA B 1 163 ? 3.586 -10.305 6.117 1 98.62 163 ALA B C 1
ATOM 3765 O O . ALA B 1 163 ? 4.715 -10.711 5.832 1 98.62 163 ALA B O 1
ATOM 3766 N N . SER B 1 164 ? 2.512 -11.031 5.945 1 98.69 164 SER B N 1
ATOM 3767 C CA . SER B 1 164 ? 2.629 -12.422 5.516 1 98.69 164 SER B CA 1
ATOM 3768 C C . SER B 1 164 ? 3.309 -12.523 4.156 1 98.69 164 SER B C 1
ATOM 3770 O O . SER B 1 164 ? 4.297 -13.25 4.004 1 98.69 164 SER B O 1
ATOM 3772 N N . VAL B 1 165 ? 2.832 -11.758 3.162 1 98.81 165 VAL B N 1
ATOM 3773 C CA . VAL B 1 165 ? 3.385 -11.82 1.813 1 98.81 165 VAL B CA 1
ATOM 3774 C C . VAL B 1 165 ? 4.84 -11.359 1.828 1 98.81 165 VAL B C 1
ATOM 3776 O O . VAL B 1 165 ? 5.699 -11.961 1.181 1 98.81 165 VAL B O 1
ATOM 3779 N N . THR B 1 166 ? 5.129 -10.312 2.578 1 98.88 166 THR B N 1
ATOM 3780 C CA . THR B 1 166 ? 6.465 -9.727 2.615 1 98.88 166 THR B CA 1
ATOM 3781 C C . THR B 1 166 ? 7.465 -10.695 3.236 1 98.88 166 THR B C 1
ATOM 3783 O O . THR B 1 166 ? 8.516 -10.969 2.656 1 98.88 166 THR B O 1
ATOM 3786 N N . MET B 1 167 ? 7.102 -11.25 4.371 1 98.75 167 MET B N 1
ATOM 3787 C CA . MET B 1 167 ? 8.023 -12.078 5.133 1 98.75 167 MET B CA 1
ATOM 3788 C C . MET B 1 167 ? 8.211 -13.445 4.473 1 98.75 167 MET B C 1
ATOM 3790 O O . MET B 1 167 ? 9.297 -14.023 4.535 1 98.75 167 MET B O 1
ATOM 3794 N N . LEU B 1 168 ? 7.172 -13.984 3.826 1 98.81 168 LEU B N 1
ATOM 3795 C CA . LEU B 1 168 ? 7.316 -15.25 3.117 1 98.81 168 LEU B CA 1
ATOM 3796 C C . LEU B 1 168 ? 8.195 -15.086 1.884 1 98.81 168 LEU B C 1
ATOM 3798 O O . LEU B 1 168 ? 8.984 -15.984 1.553 1 98.81 168 LEU B O 1
ATOM 3802 N N . CYS B 1 169 ? 8.023 -13.953 1.17 1 98.88 169 CYS B N 1
ATOM 3803 C CA . CYS B 1 169 ? 8.93 -13.68 0.065 1 98.88 169 CYS B CA 1
ATOM 3804 C C . CYS B 1 169 ? 10.367 -13.555 0.562 1 98.88 169 CYS B C 1
ATOM 3806 O O . CYS B 1 169 ? 11.289 -14.117 -0.037 1 98.88 169 CYS B O 1
ATOM 3808 N N . HIS B 1 170 ? 10.516 -12.812 1.679 1 98.75 170 HIS B N 1
ATOM 3809 C CA . HIS B 1 170 ? 11.844 -12.672 2.268 1 98.75 170 HIS B CA 1
ATOM 3810 C C . HIS B 1 170 ? 12.445 -14.039 2.594 1 98.75 170 HIS B C 1
ATOM 3812 O O . HIS B 1 170 ? 13.641 -14.258 2.373 1 98.75 170 HIS B O 1
ATOM 3818 N N . LEU B 1 171 ? 11.664 -14.922 3.088 1 98.44 171 LEU B N 1
ATOM 3819 C CA . LEU B 1 171 ? 12.086 -16.25 3.551 1 98.44 171 LEU B CA 1
ATOM 3820 C C . LEU B 1 171 ? 12.461 -17.141 2.373 1 98.44 171 LEU B C 1
ATOM 3822 O O . LEU B 1 171 ? 13.445 -17.875 2.438 1 98.44 171 LEU B O 1
ATOM 3826 N N . MET B 1 172 ? 11.742 -17.062 1.217 1 98.62 172 MET B N 1
ATOM 3827 C CA . MET B 1 172 ? 11.812 -18.094 0.188 1 98.62 172 MET B CA 1
ATOM 3828 C C . MET B 1 172 ? 12.695 -17.656 -0.976 1 98.62 172 MET B C 1
ATOM 3830 O O . MET B 1 172 ? 13.211 -18.484 -1.726 1 98.62 172 MET B O 1
ATOM 3834 N N . VAL B 1 173 ? 12.875 -16.328 -1.153 1 98.62 173 VAL B N 1
ATOM 3835 C CA . VAL B 1 173 ? 13.539 -15.758 -2.324 1 98.62 173 VAL B CA 1
ATOM 3836 C C . VAL B 1 173 ? 14.984 -16.25 -2.391 1 98.62 173 VAL B C 1
ATOM 3838 O O . VAL B 1 173 ? 15.461 -16.656 -3.455 1 98.62 173 VAL B O 1
ATOM 3841 N N . PRO B 1 174 ? 15.742 -16.281 -1.243 1 98.38 174 PRO B N 1
ATOM 3842 C CA . PRO B 1 174 ? 17.141 -16.703 -1.332 1 98.38 174 PRO B CA 1
ATOM 3843 C C . PRO B 1 174 ? 17.312 -18.109 -1.919 1 98.38 174 PRO B C 1
ATOM 3845 O O . PRO B 1 174 ? 18.156 -18.312 -2.795 1 98.38 174 PRO B O 1
ATOM 3848 N N . ALA B 1 175 ? 16.516 -19.047 -1.528 1 98.12 175 ALA B N 1
ATOM 3849 C CA . ALA B 1 175 ? 16.609 -20.422 -2.025 1 98.12 175 ALA B CA 1
ATOM 3850 C C . ALA B 1 175 ? 16.219 -20.5 -3.498 1 98.12 175 ALA B C 1
ATOM 3852 O O . ALA B 1 175 ? 16.844 -21.219 -4.273 1 98.12 175 ALA B O 1
ATOM 3853 N N . MET B 1 176 ? 15.18 -19.781 -3.896 1 98.38 176 MET B N 1
ATOM 3854 C CA . MET B 1 176 ? 14.75 -19.766 -5.293 1 98.38 176 MET B CA 1
ATOM 3855 C C . MET B 1 176 ? 15.828 -19.172 -6.188 1 98.38 176 MET B C 1
ATOM 3857 O O . MET B 1 176 ? 16.094 -19.688 -7.273 1 98.38 176 MET B O 1
ATOM 3861 N N . LYS B 1 177 ? 16.438 -18.125 -5.691 1 97.81 177 LYS B N 1
ATOM 3862 C CA . LYS B 1 177 ? 17.516 -17.484 -6.438 1 97.81 177 LYS B CA 1
ATOM 3863 C C . LYS B 1 177 ? 18.688 -18.438 -6.629 1 97.81 177 LYS B C 1
ATOM 3865 O O . LYS B 1 177 ? 19.266 -18.531 -7.719 1 97.81 177 LYS B O 1
ATOM 3870 N N . GLN B 1 178 ? 19 -19.062 -5.555 1 97.44 178 GLN B N 1
ATOM 3871 C CA . GLN B 1 178 ? 20.109 -20 -5.602 1 97.44 178 GLN B CA 1
ATOM 3872 C C . GLN B 1 178 ? 19.875 -21.094 -6.637 1 97.44 178 GLN B C 1
ATOM 3874 O O . GLN B 1 178 ? 20.781 -21.484 -7.371 1 97.44 178 GLN B O 1
ATOM 3879 N N . ARG B 1 179 ? 18.672 -21.578 -6.789 1 97.62 179 ARG B N 1
ATOM 3880 C CA . ARG B 1 179 ? 18.297 -22.641 -7.734 1 97.62 179 ARG B CA 1
ATOM 3881 C C . ARG B 1 179 ? 18.125 -22.078 -9.141 1 97.62 179 ARG B C 1
ATOM 3883 O O . ARG B 1 179 ? 18.078 -22.828 -10.117 1 97.62 179 ARG B O 1
ATOM 3890 N N . GLY B 1 180 ? 17.875 -20.75 -9.258 1 97.94 180 GLY B N 1
ATOM 3891 C CA . GLY B 1 180 ? 17.719 -20.078 -10.539 1 97.94 180 GLY B CA 1
ATOM 3892 C C . GLY B 1 180 ? 16.375 -20.359 -11.195 1 97.94 180 GLY B C 1
ATOM 3893 O O . GLY B 1 180 ? 16.281 -20.406 -12.422 1 97.94 180 GLY B O 1
ATOM 3894 N N . ARG B 1 181 ? 15.438 -20.672 -10.375 1 98.06 181 ARG B N 1
ATOM 3895 C CA . ARG B 1 181 ? 14.078 -20.938 -10.836 1 98.06 181 ARG B CA 1
ATOM 3896 C C . ARG B 1 181 ? 13.062 -20.703 -9.719 1 98.06 181 ARG B C 1
ATOM 3898 O O . ARG B 1 181 ? 13.406 -20.781 -8.539 1 98.06 181 ARG B O 1
ATOM 3905 N N . GLY B 1 182 ? 11.875 -20.453 -10.102 1 98.38 182 GLY B N 1
ATOM 3906 C CA . GLY B 1 182 ? 10.781 -20.281 -9.156 1 98.38 182 GLY B CA 1
ATOM 3907 C C . GLY B 1 182 ? 9.727 -19.297 -9.617 1 98.38 182 GLY B C 1
ATOM 3908 O O . GLY B 1 182 ? 9.969 -18.516 -10.531 1 98.38 182 GLY B O 1
ATOM 3909 N N . LEU B 1 183 ? 8.547 -19.438 -9.039 1 98.81 183 LEU B N 1
ATOM 3910 C CA . LEU B 1 183 ? 7.426 -18.531 -9.281 1 98.81 183 LEU B CA 1
ATOM 3911 C C . LEU B 1 183 ? 6.742 -18.156 -7.973 1 98.81 183 LEU B C 1
ATOM 3913 O O . LEU B 1 183 ? 6.391 -19.031 -7.176 1 98.81 183 LEU B O 1
ATOM 3917 N N . ILE B 1 184 ? 6.695 -16.938 -7.742 1 98.94 184 ILE B N 1
ATOM 3918 C CA . ILE B 1 184 ? 5.934 -16.391 -6.617 1 98.94 184 ILE B CA 1
ATOM 3919 C C . ILE B 1 184 ? 4.645 -15.75 -7.129 1 98.94 184 ILE B C 1
ATOM 3921 O O . ILE B 1 184 ? 4.676 -14.906 -8.023 1 98.94 184 ILE B O 1
ATOM 3925 N N . ILE B 1 185 ? 3.523 -16.219 -6.641 1 98.94 185 ILE B N 1
ATOM 3926 C CA . ILE B 1 185 ? 2.217 -15.648 -6.957 1 98.94 185 ILE B CA 1
ATOM 3927 C C . ILE B 1 185 ? 1.672 -14.906 -5.738 1 98.94 185 ILE B C 1
ATOM 3929 O O . ILE B 1 185 ? 1.403 -15.508 -4.699 1 98.94 185 ILE B O 1
ATOM 3933 N N . ASN B 1 186 ? 1.565 -13.625 -5.797 1 98.94 186 ASN B N 1
ATOM 3934 C CA . ASN B 1 186 ? 0.998 -12.797 -4.742 1 98.94 186 ASN B CA 1
ATOM 3935 C C . ASN B 1 186 ? -0.426 -12.359 -5.074 1 98.94 186 ASN B C 1
ATOM 3937 O O . ASN B 1 186 ? -0.66 -11.719 -6.105 1 98.94 186 ASN B O 1
ATOM 3941 N N . ILE B 1 187 ? -1.369 -12.688 -4.195 1 98.75 187 ILE B N 1
ATOM 3942 C CA . ILE B 1 187 ? -2.779 -12.391 -4.418 1 98.75 187 ILE B CA 1
ATOM 3943 C C . ILE B 1 187 ? -3.121 -11.023 -3.83 1 98.75 187 ILE B C 1
ATOM 3945 O O . ILE B 1 187 ? -3.125 -10.852 -2.609 1 98.75 187 ILE B O 1
ATOM 3949 N N . SER B 1 188 ? -3.344 -10.086 -4.656 1 98.44 188 SER B N 1
ATOM 3950 C CA . SER B 1 188 ? -3.859 -8.773 -4.293 1 98.44 188 SER B CA 1
ATOM 3951 C C . SER B 1 188 ? -5.379 -8.727 -4.402 1 98.44 188 SER B C 1
ATOM 3953 O O . SER B 1 188 ? -6.078 -9.555 -3.818 1 98.44 188 SER B O 1
ATOM 3955 N N . SER B 1 189 ? -5.91 -7.672 -5.031 1 97.25 189 SER B N 1
ATOM 3956 C CA . SER B 1 189 ? -7.352 -7.496 -5.191 1 97.25 189 SER B CA 1
ATOM 3957 C C . SER B 1 189 ? -7.664 -6.371 -6.172 1 97.25 189 SER B C 1
ATOM 3959 O O . SER B 1 189 ? -6.844 -5.473 -6.379 1 97.25 189 SER B O 1
ATOM 3961 N N . LEU B 1 190 ? -8.852 -6.422 -6.773 1 95.94 190 LEU B N 1
ATOM 3962 C CA . LEU B 1 190 ? -9.336 -5.293 -7.562 1 95.94 190 LEU B CA 1
ATOM 3963 C C . LEU B 1 190 ? -9.508 -4.055 -6.691 1 95.94 190 LEU B C 1
ATOM 3965 O O . LEU B 1 190 ? -9.5 -2.93 -7.199 1 95.94 190 LEU B O 1
ATOM 3969 N N . SER B 1 191 ? -9.648 -4.25 -5.434 1 94.44 191 SER B N 1
ATOM 3970 C CA . SER B 1 191 ? -9.75 -3.127 -4.508 1 94.44 191 SER B CA 1
ATOM 3971 C C . SER B 1 191 ? -8.461 -2.318 -4.473 1 94.44 191 SER B C 1
ATOM 3973 O O . SER B 1 191 ? -8.438 -1.206 -3.941 1 94.44 191 SER B O 1
ATOM 3975 N N . ALA B 1 192 ? -7.418 -2.801 -5.066 1 95.62 192 ALA B N 1
ATOM 3976 C CA . ALA B 1 192 ? -6.145 -2.09 -5.145 1 95.62 192 ALA B CA 1
ATOM 3977 C C . ALA B 1 192 ? -6.156 -1.066 -6.277 1 95.62 192 ALA B C 1
ATOM 3979 O O . ALA B 1 192 ? -5.176 -0.346 -6.48 1 95.62 192 ALA B O 1
ATOM 3980 N N . SER B 1 193 ? -7.27 -0.944 -7.004 1 95.38 193 SER B N 1
ATOM 3981 C CA . SER B 1 193 ? -7.332 -0.082 -8.18 1 95.38 193 SER B CA 1
ATOM 3982 C C . SER B 1 193 ? -7.43 1.388 -7.781 1 95.38 193 SER B C 1
ATOM 3984 O O . SER B 1 193 ? -7.184 2.275 -8.602 1 95.38 193 SER B O 1
ATOM 3986 N N . ALA B 1 194 ? -7.863 1.642 -6.621 1 97 194 ALA B N 1
ATOM 3987 C CA . ALA B 1 194 ? -7.984 2.988 -6.07 1 97 194 ALA B CA 1
ATOM 3988 C C . ALA B 1 194 ? -8.203 2.947 -4.562 1 97 194 ALA B C 1
ATOM 3990 O O . ALA B 1 194 ? -8.539 1.899 -4.004 1 97 194 ALA B O 1
ATOM 3991 N N . PRO B 1 195 ? -7.934 4.129 -3.891 1 98.38 195 PRO B N 1
ATOM 3992 C CA . PRO B 1 195 ? -8.352 4.191 -2.488 1 98.38 195 PRO B CA 1
ATOM 3993 C C . PRO B 1 195 ? -9.836 3.863 -2.301 1 98.38 195 PRO B C 1
ATOM 3995 O O . PRO B 1 195 ? -10.672 4.293 -3.1 1 98.38 195 PRO B O 1
ATOM 3998 N N . ALA B 1 196 ? -10.156 3.031 -1.273 1 98.19 196 ALA B N 1
ATOM 3999 C CA . ALA B 1 196 ? -11.516 2.535 -1.114 1 98.19 196 ALA B CA 1
ATOM 4000 C C . ALA B 1 196 ? -12.078 2.891 0.261 1 98.19 196 ALA B C 1
ATOM 4002 O O . ALA B 1 196 ? -11.891 2.145 1.226 1 98.19 196 ALA B O 1
ATOM 4003 N N . PRO B 1 197 ? -12.867 4.004 0.363 1 98 197 PRO B N 1
ATOM 4004 C CA . PRO B 1 197 ? -13.555 4.281 1.624 1 98 197 PRO B CA 1
ATOM 4005 C C . PRO B 1 197 ? -14.43 3.115 2.086 1 98 197 PRO B C 1
ATOM 4007 O O . PRO B 1 197 ? -15 2.4 1.259 1 98 197 PRO B O 1
ATOM 4010 N N . TYR B 1 198 ? -14.461 2.857 3.42 1 97.12 198 TYR B N 1
ATOM 4011 C CA . TYR B 1 198 ? -15.219 1.803 4.086 1 97.12 198 TYR B CA 1
ATOM 4012 C C . TYR B 1 198 ? -14.531 0.453 3.922 1 97.12 198 TYR B C 1
ATOM 4014 O O . TYR B 1 198 ? -15.023 -0.563 4.422 1 97.12 198 TYR B O 1
ATOM 4022 N N . LEU B 1 199 ? -13.453 0.412 3.221 1 97.44 199 LEU B N 1
ATOM 4023 C CA . LEU B 1 199 ? -12.531 -0.711 3.104 1 97.44 199 LEU B CA 1
ATOM 4024 C C . LEU B 1 199 ? -11.086 -0.231 3.143 1 97.44 199 LEU B C 1
ATOM 4026 O O . LEU B 1 199 ? -10.211 -0.821 2.498 1 97.44 199 LEU B O 1
ATOM 4030 N N . SER B 1 200 ? -10.859 0.824 3.852 1 98.31 200 SER B N 1
ATOM 4031 C CA . SER B 1 200 ? -9.664 1.649 3.752 1 98.31 200 SER B CA 1
ATOM 4032 C C . SER B 1 200 ? -8.406 0.839 4.059 1 98.31 200 SER B C 1
ATOM 4034 O O . SER B 1 200 ? -7.453 0.84 3.277 1 98.31 200 SER B O 1
ATOM 4036 N N . VAL B 1 201 ? -8.367 0.044 5.188 1 98.75 201 VAL B N 1
ATOM 4037 C CA . VAL B 1 201 ? -7.184 -0.692 5.605 1 98.75 201 VAL B CA 1
ATOM 4038 C C . VAL B 1 201 ? -6.957 -1.881 4.676 1 98.75 201 VAL B C 1
ATOM 4040 O O . VAL B 1 201 ? -5.836 -2.121 4.227 1 98.75 201 VAL B O 1
ATOM 4043 N N . TYR B 1 202 ? -7.98 -2.59 4.312 1 98.12 202 TYR B N 1
ATOM 4044 C CA . TYR B 1 202 ? -7.883 -3.752 3.436 1 98.12 202 TYR B CA 1
ATOM 4045 C C . TYR B 1 202 ? -7.387 -3.352 2.051 1 98.12 202 TYR B C 1
ATOM 4047 O O . TYR B 1 202 ? -6.43 -3.93 1.537 1 98.12 202 TYR B O 1
ATOM 4055 N N . ALA B 1 203 ? -8.086 -2.34 1.479 1 98.38 203 ALA B N 1
ATOM 4056 C CA . ALA B 1 203 ? -7.715 -1.904 0.135 1 98.38 203 ALA B CA 1
ATOM 4057 C C . ALA B 1 203 ? -6.281 -1.388 0.103 1 98.38 203 ALA B C 1
ATOM 4059 O O . ALA B 1 203 ? -5.535 -1.666 -0.838 1 98.38 203 ALA B O 1
ATOM 4060 N N . ALA B 1 204 ? -5.898 -0.661 1.125 1 98.88 204 ALA B N 1
ATOM 4061 C CA . ALA B 1 204 ? -4.523 -0.171 1.201 1 98.88 204 ALA B CA 1
ATOM 4062 C C . ALA B 1 204 ? -3.535 -1.328 1.293 1 98.88 204 ALA B C 1
ATOM 4064 O O . ALA B 1 204 ? -2.465 -1.286 0.683 1 98.88 204 ALA B O 1
ATOM 4065 N N . ALA B 1 205 ? -3.846 -2.357 2.049 1 98.88 205 ALA B N 1
ATOM 4066 C CA . ALA B 1 205 ? -3 -3.545 2.148 1 98.88 205 ALA B CA 1
ATOM 4067 C C . ALA B 1 205 ? -2.822 -4.207 0.785 1 98.88 205 ALA B C 1
ATOM 4069 O O . ALA B 1 205 ? -1.726 -4.656 0.443 1 98.88 205 ALA B O 1
ATOM 4070 N N . LYS B 1 206 ? -3.881 -4.25 0.051 1 98.81 206 LYS B N 1
ATOM 4071 C CA . LYS B 1 206 ? -3.814 -4.922 -1.243 1 98.81 206 LYS B CA 1
ATOM 4072 C C . LYS B 1 206 ? -3.07 -4.074 -2.268 1 98.81 206 LYS B C 1
ATOM 4074 O O . LYS B 1 206 ? -2.404 -4.605 -3.158 1 98.81 206 LYS B O 1
ATOM 4079 N N . VAL B 1 207 ? -3.107 -2.742 -2.131 1 98.81 207 VAL B N 1
ATOM 4080 C CA . VAL B 1 207 ? -2.254 -1.885 -2.947 1 98.81 207 VAL B CA 1
ATOM 4081 C C . VAL B 1 207 ? -0.788 -2.129 -2.596 1 98.81 207 VAL B C 1
ATOM 4083 O O . VAL B 1 207 ? 0.073 -2.146 -3.479 1 98.81 207 VAL B O 1
ATOM 4086 N N . TYR B 1 208 ? -0.52 -2.266 -1.309 1 98.94 208 TYR B N 1
ATOM 4087 C CA . TYR B 1 208 ? 0.819 -2.635 -0.865 1 98.94 208 TYR B CA 1
ATOM 4088 C C . TYR B 1 208 ? 1.297 -3.9 -1.567 1 98.94 208 TYR B C 1
ATOM 4090 O O . TYR B 1 208 ? 2.395 -3.93 -2.131 1 98.94 208 TYR B O 1
ATOM 4098 N N . VAL B 1 209 ? 0.485 -4.945 -1.588 1 98.94 209 VAL B N 1
ATOM 4099 C CA . VAL B 1 209 ? 0.831 -6.238 -2.164 1 98.94 209 VAL B CA 1
ATOM 4100 C C . VAL B 1 209 ? 1.138 -6.078 -3.65 1 98.94 209 VAL B C 1
ATOM 4102 O O . VAL B 1 209 ? 2.127 -6.621 -4.148 1 98.94 209 VAL B O 1
ATOM 4105 N N . ARG B 1 210 ? 0.318 -5.344 -4.324 1 98.81 210 ARG B N 1
ATOM 4106 C CA . ARG B 1 210 ? 0.522 -5.125 -5.754 1 98.81 210 ARG B CA 1
ATOM 4107 C C . ARG B 1 210 ? 1.859 -4.438 -6.016 1 98.81 210 ARG B C 1
ATOM 4109 O O . ARG B 1 210 ? 2.65 -4.906 -6.84 1 98.81 210 ARG B O 1
ATOM 4116 N N . ASN B 1 211 ? 2.096 -3.348 -5.309 1 98.88 211 ASN B N 1
ATOM 4117 C CA . ASN B 1 211 ? 3.299 -2.551 -5.531 1 98.88 211 ASN B CA 1
ATOM 4118 C C . ASN B 1 211 ? 4.559 -3.326 -5.16 1 98.88 211 ASN B C 1
ATOM 4120 O O . ASN B 1 211 ? 5.543 -3.311 -5.898 1 98.88 211 ASN B O 1
ATOM 4124 N N . PHE B 1 212 ? 4.512 -4.02 -4.02 1 98.94 212 PHE B N 1
ATOM 4125 C CA . PHE B 1 212 ? 5.613 -4.852 -3.551 1 98.94 212 PHE B CA 1
ATOM 4126 C C . PHE B 1 212 ? 5.941 -5.938 -4.57 1 98.94 212 PHE B C 1
ATOM 4128 O O . PHE B 1 212 ? 7.109 -6.152 -4.898 1 98.94 212 PHE B O 1
ATOM 4135 N N . SER B 1 213 ? 4.91 -6.551 -5.129 1 98.88 213 SER B N 1
ATOM 4136 C CA . SER B 1 213 ? 5.059 -7.656 -6.066 1 98.88 213 SER B CA 1
ATOM 4137 C C . SER B 1 213 ? 5.738 -7.199 -7.355 1 98.88 213 SER B C 1
ATOM 4139 O O . SER B 1 213 ? 6.637 -7.875 -7.863 1 98.88 213 SER B O 1
ATOM 4141 N N . MET B 1 214 ? 5.316 -6.078 -7.82 1 98.69 214 MET B N 1
ATOM 4142 C CA . MET B 1 214 ? 5.859 -5.574 -9.078 1 98.69 214 MET B CA 1
ATOM 4143 C C . MET B 1 214 ? 7.324 -5.184 -8.922 1 98.69 214 MET B C 1
ATOM 4145 O O . MET B 1 214 ? 8.133 -5.414 -9.82 1 98.69 214 MET B O 1
ATOM 4149 N N . ALA B 1 215 ? 7.645 -4.559 -7.781 1 98.81 215 ALA B N 1
ATOM 4150 C CA . ALA B 1 215 ? 9.039 -4.219 -7.52 1 98.81 215 ALA B CA 1
ATOM 4151 C C . ALA B 1 215 ? 9.891 -5.473 -7.367 1 98.81 215 ALA B C 1
ATOM 4153 O O . ALA B 1 215 ? 10.992 -5.555 -7.922 1 98.81 215 ALA B O 1
ATOM 4154 N N . LEU B 1 216 ? 9.383 -6.414 -6.652 1 98.81 216 LEU B N 1
ATOM 4155 C CA . LEU B 1 216 ? 10.086 -7.672 -6.418 1 98.81 216 LEU B CA 1
ATOM 4156 C C . LEU B 1 216 ? 10.352 -8.398 -7.734 1 98.81 216 LEU B C 1
ATOM 4158 O O . LEU B 1 216 ? 11.422 -8.984 -7.914 1 98.81 216 LEU B O 1
ATOM 4162 N N . ARG B 1 217 ? 9.406 -8.375 -8.625 1 98.69 217 ARG B N 1
ATOM 4163 C CA . ARG B 1 217 ? 9.539 -8.992 -9.945 1 98.69 217 ARG B CA 1
ATOM 4164 C C . ARG B 1 217 ? 10.805 -8.516 -10.648 1 98.69 217 ARG B C 1
ATOM 4166 O O . ARG B 1 217 ? 11.562 -9.32 -11.188 1 98.69 217 ARG B O 1
ATOM 4173 N N . GLU B 1 218 ? 10.984 -7.188 -10.609 1 98.19 218 GLU B N 1
ATOM 4174 C CA . GLU B 1 218 ? 12.141 -6.613 -11.297 1 98.19 218 GLU B CA 1
ATOM 4175 C C . GLU B 1 218 ? 13.445 -7.012 -10.609 1 98.19 218 GLU B C 1
ATOM 4177 O O . GLU B 1 218 ? 14.461 -7.215 -11.273 1 98.19 218 GLU B O 1
ATOM 4182 N N . GLU B 1 219 ? 13.422 -7.125 -9.281 1 97.94 219 GLU B N 1
ATOM 4183 C CA . GLU B 1 219 ? 14.602 -7.547 -8.539 1 97.94 219 GLU B CA 1
ATOM 4184 C C . GLU B 1 219 ? 14.984 -8.984 -8.875 1 97.94 219 GLU B C 1
ATOM 4186 O O . GLU B 1 219 ? 16.172 -9.328 -8.875 1 97.94 219 GLU B O 1
ATOM 4191 N N . LEU B 1 220 ? 13.992 -9.812 -9.195 1 98.44 220 LEU B N 1
ATOM 4192 C CA . LEU B 1 220 ? 14.219 -11.25 -9.297 1 98.44 220 LEU B CA 1
ATOM 4193 C C . LEU B 1 220 ? 14.398 -11.664 -10.758 1 98.44 220 LEU B C 1
ATOM 4195 O O . LEU B 1 220 ? 14.891 -12.758 -11.039 1 98.44 220 LEU B O 1
ATOM 4199 N N . ARG B 1 221 ? 14.031 -10.797 -11.672 1 97.06 221 ARG B N 1
ATOM 4200 C CA . ARG B 1 221 ? 14.039 -11.086 -13.102 1 97.06 221 ARG B CA 1
ATOM 4201 C C . ARG B 1 221 ? 15.406 -11.578 -13.555 1 97.06 221 ARG B C 1
ATOM 4203 O O . ARG B 1 221 ? 15.508 -12.602 -14.234 1 97.06 221 ARG B O 1
ATOM 4210 N N . PRO B 1 222 ? 16.531 -10.969 -13.062 1 96.88 222 PRO B N 1
ATOM 4211 C CA . PRO B 1 222 ? 17.844 -11.43 -13.508 1 96.88 222 PRO B CA 1
ATOM 4212 C C . PRO B 1 222 ? 18.188 -12.82 -12.977 1 96.88 222 PRO B C 1
ATOM 4214 O O . PRO B 1 222 ? 19.141 -13.445 -13.445 1 96.88 222 PRO B O 1
ATOM 4217 N N . HIS B 1 223 ? 17.438 -13.328 -12.062 1 97.69 223 HIS B N 1
ATOM 4218 C CA . HIS B 1 223 ? 17.781 -14.578 -11.391 1 97.69 223 HIS B CA 1
ATOM 4219 C C . HIS B 1 223 ? 16.812 -15.695 -11.797 1 97.69 223 HIS B C 1
ATOM 4221 O O . HIS B 1 223 ? 16.734 -16.719 -11.125 1 97.69 223 HIS B O 1
ATOM 4227 N N . ARG B 1 224 ? 15.938 -15.422 -12.797 1 97.62 224 ARG B N 1
ATOM 4228 C CA . ARG B 1 224 ? 15.016 -16.391 -13.383 1 97.62 224 ARG B CA 1
ATOM 4229 C C . ARG B 1 224 ? 13.984 -16.844 -12.359 1 97.62 224 ARG B C 1
ATOM 4231 O O . ARG B 1 224 ? 13.602 -18.016 -12.336 1 97.62 224 ARG B O 1
ATOM 4238 N N . VAL B 1 225 ? 13.734 -16.062 -11.406 1 98.62 225 VAL B N 1
ATOM 4239 C CA . VAL B 1 225 ? 12.602 -16.234 -10.508 1 98.62 225 VAL B CA 1
ATOM 4240 C C . VAL B 1 225 ? 11.469 -15.305 -10.914 1 98.62 225 VAL B C 1
ATOM 4242 O O . VAL B 1 225 ? 11.664 -14.086 -11.023 1 98.62 225 VAL B O 1
ATOM 4245 N N . GLU B 1 226 ? 10.336 -15.852 -11.211 1 98.69 226 GLU B N 1
ATOM 4246 C CA . GLU B 1 226 ? 9.203 -15.086 -11.711 1 98.69 226 GLU B CA 1
ATOM 4247 C C . GLU B 1 226 ? 8.289 -14.641 -10.57 1 98.69 226 GLU B C 1
ATOM 4249 O O . GLU B 1 226 ? 8.227 -15.305 -9.531 1 98.69 226 GLU B O 1
ATOM 4254 N N . VAL B 1 227 ? 7.66 -13.516 -10.711 1 98.88 227 VAL B N 1
ATOM 4255 C CA . VAL B 1 227 ? 6.656 -13.023 -9.773 1 98.88 227 VAL B CA 1
ATOM 4256 C C . VAL B 1 227 ? 5.387 -12.641 -10.539 1 98.88 227 VAL B C 1
ATOM 4258 O O . VAL B 1 227 ? 5.449 -11.906 -11.531 1 98.88 227 VAL B O 1
ATOM 4261 N N . GLN B 1 228 ? 4.285 -13.18 -10.148 1 98.75 228 GLN B N 1
ATOM 4262 C CA . GLN B 1 228 ? 2.988 -12.844 -10.727 1 98.75 228 GLN B CA 1
ATOM 4263 C C . GLN B 1 228 ? 2.078 -12.195 -9.688 1 98.75 228 GLN B C 1
ATOM 4265 O O . GLN B 1 228 ? 1.963 -12.688 -8.562 1 98.75 228 GLN B O 1
ATOM 4270 N N . THR B 1 229 ? 1.506 -11.078 -10.023 1 98.62 229 THR B N 1
ATOM 4271 C CA . THR B 1 229 ? 0.509 -10.406 -9.203 1 98.62 229 THR B CA 1
ATOM 4272 C C . THR B 1 229 ? -0.9 -10.703 -9.703 1 98.62 229 THR B C 1
ATOM 4274 O O . THR B 1 229 ? -1.194 -10.523 -10.891 1 98.62 229 THR B O 1
ATOM 4277 N N . VAL B 1 230 ? -1.769 -11.172 -8.859 1 98.62 230 VAL B N 1
ATOM 4278 C CA . VAL B 1 230 ? -3.141 -11.508 -9.227 1 98.62 230 VAL B CA 1
ATOM 4279 C C . VAL B 1 230 ? -4.109 -10.57 -8.508 1 98.62 230 VAL B C 1
ATOM 4281 O O . VAL B 1 230 ? -4.035 -10.398 -7.289 1 98.62 230 VAL B O 1
ATOM 4284 N N . LEU B 1 231 ? -4.977 -9.93 -9.234 1 98.19 231 LEU B N 1
ATOM 4285 C CA . LEU B 1 231 ? -5.941 -8.977 -8.703 1 98.19 231 LEU B CA 1
ATOM 4286 C C . LEU B 1 231 ? -7.367 -9.469 -8.898 1 98.19 231 LEU B C 1
ATOM 4288 O O . LEU B 1 231 ? -8.086 -8.984 -9.781 1 98.19 231 LEU B O 1
ATOM 4292 N N . PRO B 1 232 ? -7.805 -10.344 -8.016 1 97.25 232 PRO B N 1
ATOM 4293 C CA . PRO B 1 232 ? -9.172 -10.836 -8.141 1 97.25 232 PRO B CA 1
ATOM 4294 C C . PRO B 1 232 ? -10.219 -9.758 -7.863 1 97.25 232 PRO B C 1
ATOM 4296 O O . PRO B 1 232 ? -9.984 -8.867 -7.047 1 97.25 232 PRO B O 1
ATOM 4299 N N . GLY B 1 233 ? -11.328 -9.836 -8.594 1 94.75 233 GLY B N 1
ATOM 4300 C CA . GLY B 1 233 ? -12.547 -9.164 -8.164 1 94.75 233 GLY B CA 1
ATOM 4301 C C . GLY B 1 233 ? -13.359 -9.984 -7.188 1 94.75 233 GLY B C 1
ATOM 4302 O O . GLY B 1 233 ? -12.805 -10.703 -6.355 1 94.75 233 GLY B O 1
ATOM 4303 N N . PHE B 1 234 ? -14.617 -9.82 -7.238 1 90.25 234 PHE B N 1
ATOM 4304 C CA . PHE B 1 234 ? -15.484 -10.555 -6.324 1 90.25 234 PHE B CA 1
ATOM 4305 C C . PHE B 1 234 ? -15.602 -12.016 -6.742 1 90.25 234 PHE B C 1
ATOM 4307 O O . PHE B 1 234 ? -16.141 -12.32 -7.812 1 90.25 234 PHE B O 1
ATOM 4314 N N . VAL B 1 235 ? -14.984 -12.836 -5.98 1 90.75 235 VAL B N 1
ATOM 4315 C CA . VAL B 1 235 ? -15.078 -14.289 -6.109 1 90.75 235 VAL B CA 1
ATOM 4316 C C . VAL B 1 235 ? -15.875 -14.859 -4.941 1 90.75 235 VAL B C 1
ATOM 4318 O O . VAL B 1 235 ? -15.719 -14.422 -3.799 1 90.75 235 VAL B O 1
ATOM 4321 N N . ARG B 1 236 ? -16.688 -15.812 -5.195 1 86.19 236 ARG B N 1
ATOM 4322 C CA . ARG B 1 236 ? -17.547 -16.375 -4.156 1 86.19 236 ARG B CA 1
ATOM 4323 C C . ARG B 1 236 ? -16.734 -17.188 -3.154 1 86.19 236 ARG B C 1
ATOM 4325 O O . ARG B 1 236 ? -16.422 -18.359 -3.395 1 86.19 236 ARG B O 1
ATOM 4332 N N . THR B 1 237 ? -16.359 -16.578 -2.092 1 86.19 237 THR B N 1
ATOM 4333 C CA . THR B 1 237 ? -15.617 -17.156 -0.976 1 86.19 237 THR B CA 1
ATOM 4334 C C . THR B 1 237 ? -16.188 -16.688 0.357 1 86.19 237 THR B C 1
ATOM 4336 O O . THR B 1 237 ? -17.109 -15.867 0.388 1 86.19 237 THR B O 1
ATOM 4339 N N . ASN B 1 238 ? -15.711 -17.328 1.4 1 77.5 238 ASN B N 1
ATOM 4340 C CA . ASN B 1 238 ? -16.094 -16.844 2.721 1 77.5 238 ASN B CA 1
ATOM 4341 C C . ASN B 1 238 ? -15.711 -15.375 2.914 1 77.5 238 ASN B C 1
ATOM 4343 O O . ASN B 1 238 ? -16.422 -14.625 3.586 1 77.5 238 ASN B O 1
ATOM 4347 N N . MET B 1 239 ? -14.742 -14.914 2.299 1 80.19 239 MET B N 1
ATOM 4348 C CA . MET B 1 239 ? -14.242 -13.547 2.428 1 80.19 239 MET B CA 1
ATOM 4349 C C . MET B 1 239 ? -15.211 -12.555 1.794 1 80.19 239 MET B C 1
ATOM 4351 O O . MET B 1 239 ? -15.305 -11.406 2.232 1 80.19 239 MET B O 1
ATOM 4355 N N . THR B 1 240 ? -15.922 -13.031 0.782 1 80.06 240 THR B N 1
ATOM 4356 C CA . THR B 1 240 ? -16.828 -12.133 0.072 1 80.06 240 THR B CA 1
ATOM 4357 C C . THR B 1 240 ? -18.281 -12.445 0.435 1 80.06 240 THR B C 1
ATOM 4359 O O . THR B 1 240 ? -19.203 -12.109 -0.317 1 80.06 240 THR B O 1
ATOM 4362 N N . ALA B 1 241 ? -18.5 -13.211 1.449 1 74.5 241 ALA B N 1
ATOM 4363 C CA . ALA B 1 241 ? -19.844 -13.602 1.888 1 74.5 241 ALA B CA 1
ATOM 4364 C C . ALA B 1 241 ? -20.719 -12.383 2.117 1 74.5 241 ALA B C 1
ATOM 4366 O O . ALA B 1 241 ? -21.922 -12.43 1.884 1 74.5 241 ALA B O 1
ATOM 4367 N N . PHE B 1 242 ? -20.109 -11.312 2.553 1 68.75 242 PHE B N 1
ATOM 4368 C CA . PHE B 1 242 ? -20.859 -10.094 2.844 1 68.75 242 PHE B CA 1
ATOM 4369 C C . PHE B 1 242 ? -21.422 -9.492 1.565 1 68.75 242 PHE B C 1
ATOM 4371 O O . PHE B 1 242 ? -22.422 -8.758 1.604 1 68.75 242 PHE B O 1
ATOM 4378 N N . VAL B 1 243 ? -20.766 -9.68 0.482 1 71 243 VAL B N 1
ATOM 4379 C CA . VAL B 1 243 ? -21.266 -9.219 -0.811 1 71 243 VAL B CA 1
ATOM 4380 C C . VAL B 1 243 ? -22.438 -10.094 -1.265 1 71 243 VAL B C 1
ATOM 4382 O O . VAL B 1 243 ? -23.422 -9.594 -1.795 1 71 243 VAL B O 1
ATOM 4385 N N . ALA B 1 244 ? -22.266 -11.422 -0.983 1 66.75 244 ALA B N 1
ATOM 4386 C CA . ALA B 1 244 ? -23.281 -12.391 -1.403 1 66.75 244 ALA B CA 1
ATOM 4387 C C . ALA B 1 244 ? -24.594 -12.188 -0.639 1 66.75 244 ALA B C 1
ATOM 4389 O O . ALA B 1 244 ? -25.672 -12.359 -1.198 1 66.75 244 ALA B O 1
ATOM 4390 N N . SER B 1 245 ? -24.469 -11.867 0.597 1 64.12 245 SER B N 1
ATOM 4391 C CA . SER B 1 245 ? -25.641 -11.719 1.441 1 64.12 245 SER B CA 1
ATOM 4392 C C . SER B 1 245 ? -26.453 -10.5 1.042 1 64.12 245 SER B C 1
ATOM 4394 O O . SER B 1 245 ? -27.688 -10.516 1.109 1 64.12 245 SER B O 1
ATOM 4396 N N . GLU B 1 246 ? -25.75 -9.492 0.74 1 58.09 246 GLU B N 1
ATOM 4397 C CA . GLU B 1 246 ? -26.453 -8.258 0.388 1 58.09 246 GLU B CA 1
ATOM 4398 C C . GLU B 1 246 ? -27.109 -8.375 -0.986 1 58.09 246 GLU B C 1
ATOM 4400 O O . GLU B 1 246 ? -28.172 -7.793 -1.224 1 58.09 246 GLU B O 1
ATOM 4405 N N . TYR B 1 247 ? -26.4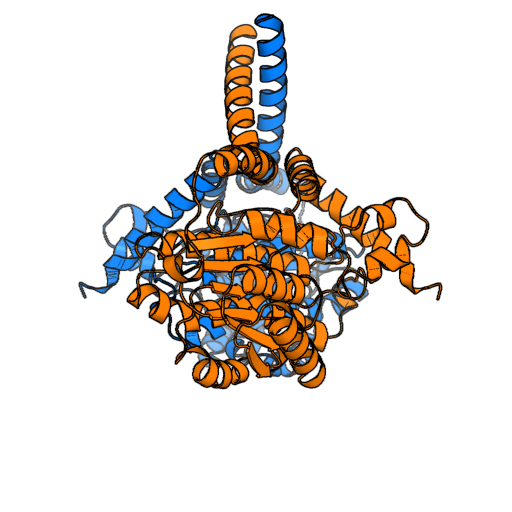38 -9.133 -1.774 1 57.09 247 TYR B N 1
ATOM 4406 C CA . TYR B 1 247 ? -26.969 -9.188 -3.131 1 57.09 247 TYR B CA 1
ATOM 4407 C C . TYR B 1 247 ? -27.766 -10.477 -3.352 1 57.09 247 TYR B C 1
ATOM 4409 O O . TYR B 1 247 ? -27.984 -10.891 -4.492 1 57.09 247 TYR B O 1
ATOM 4417 N N . ASP B 1 248 ? -28.031 -11.25 -2.23 1 51.34 248 ASP B N 1
ATOM 4418 C CA . ASP B 1 248 ? -28.922 -12.398 -2.338 1 51.34 248 ASP B CA 1
ATOM 4419 C C . ASP B 1 248 ? -30.281 -11.984 -2.912 1 51.34 248 ASP B C 1
ATOM 4421 O O . ASP B 1 248 ? -30.953 -11.109 -2.365 1 51.34 248 ASP B O 1
ATOM 4425 N N . GLY B 1 249 ? -30.453 -12.344 -4.258 1 51.38 249 GLY B N 1
ATOM 4426 C CA . GLY B 1 249 ? -31.641 -12.086 -5.07 1 51.38 249 GLY B CA 1
ATOM 4427 C C . GLY B 1 249 ? -31.406 -11.016 -6.121 1 51.38 249 GLY B C 1
ATOM 4428 O O . GLY B 1 249 ? -32.25 -10.836 -7.023 1 51.38 249 GLY B O 1
ATOM 4429 N N . LYS B 1 250 ? -30.422 -10.195 -5.723 1 52.25 250 LYS B N 1
ATOM 4430 C CA . LYS B 1 250 ? -30.203 -9.133 -6.695 1 52.25 250 LYS B CA 1
ATOM 4431 C C . LYS B 1 250 ? -29.094 -9.508 -7.68 1 52.25 250 LYS B C 1
ATOM 4433 O O . LYS B 1 250 ? -28.312 -10.422 -7.422 1 52.25 250 LYS B O 1
ATOM 4438 N N . ALA B 1 251 ? -29.078 -8.914 -8.875 1 48.84 251 ALA B N 1
ATOM 4439 C CA . ALA B 1 251 ? -28.219 -9.078 -10.039 1 48.84 251 ALA B CA 1
ATOM 4440 C C . ALA B 1 251 ? -26.75 -9.133 -9.641 1 48.84 251 ALA B C 1
ATOM 4442 O O . ALA B 1 251 ? -25.953 -9.82 -10.281 1 48.84 251 ALA B O 1
ATOM 4443 N N . ALA B 1 252 ? -26.391 -8.609 -8.578 1 52.38 252 ALA B N 1
ATOM 4444 C CA . ALA B 1 252 ? -24.969 -8.523 -8.188 1 52.38 252 ALA B CA 1
ATOM 4445 C C . ALA B 1 252 ? -24.469 -9.875 -7.691 1 52.38 252 ALA B C 1
ATOM 4447 O O . ALA B 1 252 ? -23.297 -10.227 -7.918 1 52.38 252 ALA B O 1
ATOM 4448 N N . SER B 1 253 ? -25.25 -10.609 -6.898 1 54.19 253 SER B N 1
ATOM 4449 C CA . SER B 1 253 ? -24.859 -11.938 -6.434 1 54.19 253 SER B CA 1
ATOM 4450 C C . SER B 1 253 ? -24.609 -12.883 -7.605 1 54.19 253 SER B C 1
ATOM 4452 O O . SER B 1 253 ? -23.75 -13.766 -7.527 1 54.19 253 SER B O 1
ATOM 4454 N N . LYS B 1 254 ? -25.359 -12.594 -8.648 1 55.84 254 LYS B N 1
ATOM 4455 C CA . LYS B 1 254 ? -25.172 -13.414 -9.836 1 55.84 254 LYS B CA 1
ATOM 4456 C C . LYS B 1 254 ? -23.859 -13.094 -10.531 1 55.84 254 LYS B C 1
ATOM 4458 O O . LYS B 1 254 ? -23.406 -13.844 -11.398 1 55.84 254 LYS B O 1
ATOM 4463 N N . GLN B 1 255 ? -23.25 -12.047 -9.938 1 62.78 255 GLN B N 1
ATOM 4464 C CA . GLN B 1 255 ? -22.047 -11.578 -10.617 1 62.78 255 GLN B CA 1
ATOM 4465 C C . GLN B 1 255 ? -20.781 -12.109 -9.938 1 62.78 255 GLN B C 1
ATOM 4467 O O . GLN B 1 255 ? -19.688 -12.016 -10.484 1 62.78 255 GLN B O 1
ATOM 4472 N N . LEU B 1 256 ? -21.047 -12.867 -8.867 1 77.69 256 LEU B N 1
ATOM 4473 C CA . LEU B 1 256 ? -19.859 -13.445 -8.242 1 77.69 256 LEU B CA 1
ATOM 4474 C C . LEU B 1 256 ? -19.375 -14.664 -9.008 1 77.69 256 LEU B C 1
ATOM 4476 O O . LEU B 1 256 ? -20.172 -15.547 -9.352 1 77.69 256 LEU B O 1
ATOM 4480 N N . VAL B 1 257 ? -18.078 -14.672 -9.297 1 86.25 257 VAL B N 1
ATOM 4481 C CA . VAL B 1 257 ? -17.438 -15.773 -10.008 1 86.25 257 VAL B CA 1
ATOM 4482 C C . VAL B 1 257 ? -17.188 -16.922 -9.047 1 86.25 257 VAL B C 1
ATOM 4484 O O . VAL B 1 257 ? -16.734 -16.719 -7.918 1 86.25 257 VAL B O 1
ATOM 4487 N N . ARG B 1 258 ? -17.562 -18.156 -9.461 1 90.56 258 ARG B N 1
ATOM 4488 C CA . ARG B 1 258 ? -17.266 -19.344 -8.664 1 90.56 258 ARG B CA 1
ATOM 4489 C C . ARG B 1 258 ? -15.758 -19.562 -8.555 1 90.56 258 ARG B C 1
ATOM 4491 O O . ARG B 1 258 ? -15.023 -19.297 -9.516 1 90.56 258 ARG B O 1
ATOM 4498 N N . VAL B 1 259 ? -15.32 -20.125 -7.453 1 92.62 259 VAL B N 1
ATOM 4499 C CA . VAL B 1 259 ? -13.898 -20.312 -7.188 1 92.62 259 VAL B CA 1
ATOM 4500 C C . VAL B 1 259 ? -13.281 -21.203 -8.266 1 92.62 259 VAL B C 1
ATOM 4502 O O . VAL B 1 259 ? -12.227 -20.875 -8.82 1 92.62 259 VAL B O 1
ATOM 4505 N N . ASP B 1 260 ? -13.938 -22.266 -8.648 1 92.62 260 ASP B N 1
ATOM 4506 C CA . ASP B 1 260 ? -13.414 -23.203 -9.633 1 92.62 260 ASP B CA 1
ATOM 4507 C C . ASP B 1 260 ? -13.203 -22.531 -10.984 1 92.62 260 ASP B C 1
ATOM 4509 O O . ASP B 1 260 ? -12.18 -22.734 -11.633 1 92.62 260 ASP B O 1
ATOM 4513 N N . ASP B 1 261 ? -14.133 -21.734 -11.344 1 92.62 261 ASP B N 1
ATOM 4514 C CA . ASP B 1 261 ? -14.023 -21 -12.602 1 92.62 261 ASP B CA 1
ATOM 4515 C C . ASP B 1 261 ? -12.891 -19.969 -12.531 1 92.62 261 ASP B C 1
ATOM 4517 O O . ASP B 1 261 ? -12.094 -19.844 -13.469 1 92.62 261 ASP B O 1
ATOM 4521 N N . TYR B 1 262 ? -12.836 -19.328 -11.461 1 95.5 262 TYR B N 1
ATOM 4522 C CA . TYR B 1 262 ? -11.812 -18.297 -11.305 1 95.5 262 TYR B CA 1
ATOM 4523 C C . TYR B 1 262 ? -10.422 -18.906 -11.383 1 95.5 262 TYR B C 1
ATOM 4525 O O . TYR B 1 262 ? -9.562 -18.438 -12.133 1 95.5 262 TYR B O 1
ATOM 4533 N N . VAL B 1 263 ? -10.219 -19.969 -10.68 1 95.38 263 VAL B N 1
ATOM 4534 C CA . VAL B 1 263 ? -8.883 -20.531 -10.547 1 95.38 263 VAL B CA 1
ATOM 4535 C C . VAL B 1 263 ? -8.477 -21.203 -11.859 1 95.38 263 VAL B C 1
ATOM 4537 O O . VAL B 1 263 ? -7.289 -21.234 -12.203 1 95.38 263 VAL B O 1
ATOM 4540 N N . ARG B 1 264 ? -9.438 -21.719 -12.586 1 93.75 264 ARG B N 1
ATOM 4541 C CA . ARG B 1 264 ? -9.133 -22.266 -13.914 1 93.75 264 ARG B CA 1
ATOM 4542 C C . ARG B 1 264 ? -8.492 -21.203 -14.797 1 93.75 264 ARG B C 1
ATOM 4544 O O . ARG B 1 264 ? -7.477 -21.469 -15.445 1 93.75 264 ARG B O 1
ATOM 4551 N N . TYR B 1 265 ? -9.039 -20.016 -14.75 1 94.12 265 TYR B N 1
ATOM 4552 C CA . TYR B 1 265 ? -8.516 -18.938 -15.57 1 94.12 265 TYR B CA 1
ATOM 4553 C C . TYR B 1 265 ? -7.234 -18.375 -14.969 1 94.12 265 TYR B C 1
ATOM 4555 O O . TYR B 1 265 ? -6.246 -18.172 -15.68 1 94.12 265 TYR B O 1
ATOM 4563 N N . ALA B 1 266 ? -7.262 -18.156 -13.688 1 96.06 266 ALA B N 1
ATOM 4564 C CA . ALA B 1 266 ? -6.07 -17.625 -13.023 1 96.06 266 ALA B CA 1
ATOM 4565 C C . ALA B 1 266 ? -4.898 -18.594 -13.148 1 96.06 266 ALA B C 1
ATOM 4567 O O . ALA B 1 266 ? -3.77 -18.188 -13.414 1 96.06 266 ALA B O 1
ATOM 4568 N N . GLY B 1 267 ? -5.191 -19.922 -12.961 1 96 267 GLY B N 1
ATOM 4569 C CA . GLY B 1 267 ? -4.172 -20.953 -13.117 1 96 267 GLY B CA 1
ATOM 4570 C C . GLY B 1 267 ? -3.596 -21.016 -14.516 1 96 267 GLY B C 1
ATOM 4571 O O . GLY B 1 267 ? -2.393 -21.219 -14.688 1 96 267 GLY B O 1
ATOM 4572 N N . PHE B 1 268 ? -4.441 -20.781 -15.508 1 93.75 268 PHE B N 1
ATOM 4573 C CA . PHE B 1 268 ? -4.023 -20.781 -16.906 1 93.75 268 PHE B CA 1
ATOM 4574 C C . PHE B 1 268 ? -2.953 -19.734 -17.141 1 93.75 268 PHE B C 1
ATOM 4576 O O . PHE B 1 268 ? -2.09 -19.906 -18.016 1 93.75 268 PHE B O 1
ATOM 4583 N N . THR B 1 269 ? -2.959 -18.672 -16.344 1 95.31 269 THR B N 1
ATOM 4584 C CA . THR B 1 269 ? -2.064 -17.547 -16.594 1 95.31 269 THR B CA 1
ATOM 4585 C C . THR B 1 269 ? -0.695 -17.797 -15.969 1 95.31 269 THR B C 1
ATOM 4587 O O . THR B 1 269 ? 0.249 -17.047 -16.203 1 95.31 269 THR B O 1
ATOM 4590 N N . ILE B 1 270 ? -0.562 -18.859 -15.227 1 95.94 270 ILE B N 1
ATOM 4591 C CA . ILE B 1 270 ? 0.688 -19.156 -14.531 1 95.94 270 ILE B CA 1
ATOM 4592 C C . ILE B 1 270 ? 1.812 -19.328 -15.547 1 95.94 270 ILE B C 1
ATOM 4594 O O . ILE B 1 270 ? 1.688 -20.125 -16.484 1 95.94 270 ILE B O 1
ATOM 4598 N N . GLY B 1 271 ? 2.891 -18.562 -15.367 1 92.62 271 GLY B N 1
ATOM 4599 C CA . GLY B 1 271 ? 4.055 -18.656 -16.234 1 92.62 271 GLY B CA 1
ATOM 4600 C C . GLY B 1 271 ? 3.881 -17.922 -17.547 1 92.62 271 GLY B C 1
ATOM 4601 O O . GLY B 1 271 ? 4.77 -17.938 -18.406 1 92.62 271 GLY B O 1
ATOM 4602 N N . LYS B 1 272 ? 2.744 -17.234 -17.719 1 93.81 272 LYS B N 1
ATOM 4603 C CA . LYS B 1 272 ? 2.443 -16.609 -19 1 93.81 272 LYS B CA 1
ATOM 4604 C C . LYS B 1 272 ? 2.354 -15.094 -18.875 1 93.81 272 LYS B C 1
ATOM 4606 O O . LYS B 1 272 ? 2.561 -14.375 -19.859 1 93.81 272 LYS B O 1
ATOM 4611 N N . THR B 1 273 ? 1.979 -14.625 -17.766 1 95.5 273 THR B N 1
ATOM 4612 C CA . THR B 1 273 ? 1.885 -13.188 -17.531 1 95.5 273 THR B CA 1
ATOM 4613 C C . THR B 1 273 ? 2.348 -12.852 -16.109 1 95.5 273 THR B C 1
ATOM 4615 O O . THR B 1 273 ? 2.32 -13.711 -15.219 1 95.5 273 THR B O 1
ATOM 4618 N N . ASP B 1 274 ? 2.805 -11.656 -15.906 1 97.12 274 ASP B N 1
ATOM 4619 C CA . ASP B 1 274 ? 3.307 -11.234 -14.602 1 97.12 274 ASP B CA 1
ATOM 4620 C C . ASP B 1 274 ? 2.221 -10.516 -13.805 1 97.12 274 ASP B C 1
ATOM 4622 O O . ASP B 1 274 ? 2.412 -10.211 -12.625 1 97.12 274 ASP B O 1
ATOM 4626 N N . ARG B 1 275 ? 1.134 -10.219 -14.414 1 97.38 275 ARG B N 1
ATOM 4627 C CA . ARG B 1 275 ? 0.006 -9.555 -13.766 1 97.38 275 ARG B CA 1
ATOM 4628 C C . ARG B 1 275 ? -1.313 -9.961 -14.414 1 97.38 275 ARG B C 1
ATOM 4630 O O . ARG B 1 275 ? -1.428 -9.992 -15.641 1 97.38 275 ARG B O 1
ATOM 4637 N N . THR B 1 276 ? -2.322 -10.25 -13.625 1 97.88 276 THR B N 1
ATOM 4638 C CA . THR B 1 276 ? -3.619 -10.664 -14.156 1 97.88 276 THR B CA 1
ATOM 4639 C C . THR B 1 276 ? -4.719 -10.438 -13.117 1 97.88 276 THR B C 1
ATOM 4641 O O . THR B 1 276 ? -4.457 -10.438 -11.914 1 97.88 276 THR B O 1
ATOM 4644 N N . CYS B 1 277 ? -5.93 -10.281 -13.609 1 97.62 277 CYS B N 1
ATOM 4645 C CA . CYS B 1 277 ? -7.09 -10.281 -12.719 1 97.62 277 CYS B CA 1
ATOM 4646 C C . CYS B 1 277 ? -7.672 -11.688 -12.594 1 97.62 277 CYS B C 1
ATOM 4648 O O . CYS B 1 277 ? -8.68 -11.883 -11.914 1 97.62 277 CYS B O 1
ATOM 4650 N N . GLY B 1 278 ? -7.023 -12.617 -13.219 1 95.69 278 GLY B N 1
ATOM 4651 C CA . GLY B 1 278 ? -7.406 -14.016 -13.141 1 95.69 278 GLY B CA 1
ATOM 4652 C C . GLY B 1 278 ? -8.562 -14.375 -14.055 1 95.69 278 GLY B C 1
ATOM 4653 O O . GLY B 1 278 ? -8.477 -15.336 -14.82 1 95.69 278 GLY B O 1
ATOM 4654 N N . TYR B 1 279 ? -9.609 -13.594 -14.047 1 94.94 279 TYR B N 1
ATOM 4655 C CA . TYR B 1 279 ? -10.844 -13.812 -14.797 1 94.94 279 TYR B CA 1
ATOM 4656 C C . TYR B 1 279 ? -11.086 -12.68 -15.789 1 94.94 279 TYR B C 1
ATOM 4658 O O . TYR B 1 279 ? -10.844 -11.516 -15.477 1 94.94 279 TYR B O 1
ATOM 4666 N N . TRP B 1 280 ? -11.609 -13.023 -16.969 1 93.19 280 TRP B N 1
ATOM 4667 C CA . TRP B 1 280 ? -11.734 -12.055 -18.047 1 93.19 280 TRP B CA 1
ATOM 4668 C C . TRP B 1 280 ? -12.633 -10.891 -17.641 1 93.19 280 TRP B C 1
ATOM 4670 O O . TRP B 1 280 ? -12.336 -9.734 -17.938 1 93.19 280 TRP B O 1
ATOM 4680 N N . TRP B 1 281 ? -13.695 -11.211 -16.984 1 93.81 281 TRP B N 1
ATOM 4681 C CA . TRP B 1 281 ? -14.633 -10.164 -16.578 1 93.81 281 TRP B CA 1
ATOM 4682 C C . TRP B 1 281 ? -13.992 -9.234 -15.555 1 93.81 281 TRP B C 1
ATOM 4684 O O . TRP B 1 281 ? -14.219 -8.016 -15.586 1 93.81 281 TRP B O 1
ATOM 4694 N N . HIS B 1 282 ? -13.266 -9.773 -14.594 1 96.06 282 HIS B N 1
ATOM 4695 C CA . HIS B 1 282 ? -12.531 -8.953 -13.641 1 96.06 282 HIS B CA 1
ATOM 4696 C C . HIS B 1 282 ? -11.531 -8.047 -14.352 1 96.06 282 HIS B C 1
ATOM 4698 O O . HIS B 1 282 ? -11.312 -6.906 -13.938 1 96.06 282 HIS B O 1
ATOM 4704 N N . GLY B 1 283 ? -10.906 -8.594 -15.469 1 96.44 283 GLY B N 1
ATOM 4705 C CA . GLY B 1 283 ? -10.016 -7.781 -16.281 1 96.44 283 GLY B CA 1
ATOM 4706 C C . GLY B 1 283 ? -10.703 -6.59 -16.922 1 96.44 283 GLY B C 1
ATOM 4707 O O . GLY B 1 283 ? -10.148 -5.488 -16.938 1 96.44 283 GLY B O 1
ATOM 4708 N N . LEU B 1 284 ? -11.898 -6.801 -17.406 1 95.69 284 LEU B N 1
ATOM 4709 C CA . LEU B 1 284 ? -12.664 -5.727 -18.047 1 95.69 284 LEU B CA 1
ATOM 4710 C C . LEU B 1 284 ? -13.102 -4.695 -17 1 95.69 284 LEU B C 1
ATOM 4712 O O . LEU B 1 284 ? -13.141 -3.498 -17.297 1 95.69 284 LEU B O 1
ATOM 4716 N N . GLN B 1 285 ? -13.516 -5.195 -15.836 1 95.12 285 GLN B N 1
ATOM 4717 C CA . GLN B 1 285 ? -13.867 -4.281 -14.758 1 95.12 285 GLN B CA 1
ATOM 4718 C C . GLN B 1 285 ? -12.688 -3.381 -14.391 1 95.12 285 GLN B C 1
ATOM 4720 O O . GLN B 1 285 ? -12.852 -2.17 -14.234 1 95.12 285 GLN B O 1
ATOM 4725 N N . TYR B 1 286 ? -11.555 -3.973 -14.273 1 96.25 286 TYR B N 1
ATOM 4726 C CA . TYR B 1 286 ? -10.344 -3.227 -13.969 1 96.25 286 TYR B CA 1
ATOM 4727 C C . TYR B 1 286 ? -10.062 -2.176 -15.031 1 96.25 286 TYR B C 1
ATOM 4729 O O . TYR B 1 286 ? -9.805 -1.012 -14.719 1 96.25 286 TYR B O 1
ATOM 4737 N N . ALA B 1 287 ? -10.141 -2.586 -16.297 1 96.38 287 ALA B N 1
ATOM 4738 C CA . ALA B 1 287 ? -9.898 -1.694 -17.422 1 96.38 287 ALA B CA 1
ATOM 4739 C C . ALA B 1 287 ? -10.891 -0.534 -17.438 1 96.38 287 ALA B C 1
ATOM 4741 O O . ALA B 1 287 ? -10.508 0.612 -17.688 1 96.38 287 ALA B O 1
ATOM 4742 N N . GLY B 1 288 ? -12.141 -0.864 -17.203 1 96 288 GLY B N 1
ATOM 4743 C CA . GLY B 1 288 ? -13.172 0.161 -17.156 1 96 288 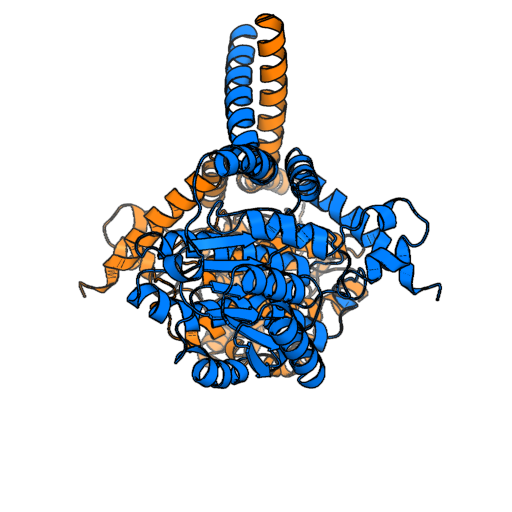GLY B CA 1
ATOM 4744 C C . GLY B 1 288 ? -12.938 1.207 -16.094 1 96 288 GLY B C 1
ATOM 4745 O O . GLY B 1 288 ? -13.086 2.404 -16.328 1 96 288 GLY B O 1
ATOM 4746 N N . LEU B 1 289 ? -12.539 0.776 -14.906 1 95.69 289 LEU B N 1
ATOM 4747 C CA . LEU B 1 289 ? -12.266 1.685 -13.797 1 95.69 289 LEU B CA 1
ATOM 4748 C C . LEU B 1 289 ? -11.102 2.611 -14.125 1 95.69 289 LEU B C 1
ATOM 4750 O O . LEU B 1 289 ? -11.102 3.779 -13.727 1 95.69 289 LEU B O 1
ATOM 4754 N N . LYS B 1 290 ? -10.18 2.092 -14.891 1 96.25 290 LYS B N 1
ATOM 4755 C CA . LYS B 1 290 ? -8.953 2.838 -15.172 1 96.25 290 LYS B CA 1
ATOM 4756 C C . LYS B 1 290 ? -9.164 3.85 -16.297 1 96.25 290 LYS B C 1
ATOM 4758 O O . LYS B 1 290 ? -8.258 4.609 -16.625 1 96.25 290 LYS B O 1
ATOM 4763 N N . LEU B 1 291 ? -10.422 3.998 -16.828 1 95.62 291 LEU B N 1
ATOM 4764 C CA . LEU B 1 291 ? -10.742 4.98 -17.859 1 95.62 291 LEU B CA 1
ATOM 4765 C C . LEU B 1 291 ? -11.008 6.348 -17.234 1 95.62 291 LEU B C 1
ATOM 4767 O O . LEU B 1 291 ? -11.023 7.359 -17.953 1 95.62 291 LEU B O 1
ATOM 4771 N N . VAL B 1 292 ? -11.227 6.336 -15.93 1 95.94 292 VAL B N 1
ATOM 4772 C CA . VAL B 1 292 ? -11.617 7.586 -15.289 1 95.94 292 VAL B CA 1
ATOM 4773 C C . VAL B 1 292 ? -10.539 8.008 -14.289 1 95.94 292 VAL B C 1
ATOM 4775 O O . VAL B 1 292 ? -9.75 7.172 -13.828 1 95.94 292 VAL B O 1
ATOM 4778 N N . PRO B 1 293 ? -10.484 9.266 -13.977 1 95.25 293 PRO B N 1
ATOM 4779 C CA . PRO B 1 293 ? -9.477 9.727 -13.023 1 95.25 293 PRO B CA 1
ATOM 4780 C C . PRO B 1 293 ? -9.68 9.148 -11.625 1 95.25 293 PRO B C 1
ATOM 4782 O O . PRO B 1 293 ? -10.719 8.555 -11.344 1 95.25 293 PRO B O 1
ATOM 4785 N N . GLU B 1 294 ? -8.711 9.242 -10.844 1 96 294 GLU B N 1
ATOM 4786 C CA . GLU B 1 294 ? -8.656 8.578 -9.547 1 96 294 GLU B CA 1
ATOM 4787 C C . GLU B 1 294 ? -9.812 9.016 -8.648 1 96 294 GLU B C 1
ATOM 4789 O O . GLU B 1 294 ? -10.391 8.195 -7.938 1 96 294 GLU B O 1
ATOM 4794 N N . PHE B 1 295 ? -10.156 10.32 -8.641 1 95.25 295 PHE B N 1
ATOM 4795 C CA . PHE B 1 295 ? -11.211 10.781 -7.742 1 95.25 295 PHE B CA 1
ATOM 4796 C C . PHE B 1 295 ? -12.539 10.125 -8.086 1 95.25 295 PHE B C 1
ATOM 4798 O O . PHE B 1 295 ? -13.359 9.859 -7.203 1 95.25 295 PHE B O 1
ATOM 4805 N N . VAL B 1 296 ? -12.742 9.828 -9.383 1 97.25 296 VAL B N 1
ATOM 4806 C CA . VAL B 1 296 ? -13.961 9.148 -9.805 1 97.25 296 VAL B CA 1
ATOM 4807 C C . VAL B 1 296 ? -13.906 7.68 -9.367 1 97.25 296 VAL B C 1
ATOM 4809 O O . VAL B 1 296 ? -14.922 7.117 -8.945 1 97.25 296 VAL B O 1
ATOM 4812 N N . ARG B 1 297 ? -12.734 7.094 -9.508 1 97.88 297 ARG B N 1
ATOM 4813 C CA . ARG B 1 297 ? -12.586 5.711 -9.055 1 97.88 297 ARG B CA 1
ATOM 4814 C C . ARG B 1 297 ? -12.875 5.594 -7.562 1 97.88 297 ARG B C 1
ATOM 4816 O O . ARG B 1 297 ? -13.523 4.641 -7.125 1 97.88 297 ARG B O 1
ATOM 4823 N N . VAL B 1 298 ? -12.359 6.531 -6.785 1 97.94 298 VAL B N 1
ATOM 4824 C CA . VAL B 1 298 ? -12.617 6.562 -5.348 1 97.94 298 VAL B CA 1
ATOM 4825 C C . VAL B 1 298 ? -14.117 6.66 -5.094 1 97.94 298 VAL B C 1
ATOM 4827 O O . VAL B 1 298 ? -14.656 5.941 -4.246 1 97.94 298 VAL B O 1
ATOM 4830 N N . PHE B 1 299 ? -14.758 7.5 -5.871 1 96.94 299 PHE B N 1
ATOM 4831 C CA . PHE B 1 299 ? -16.203 7.68 -5.727 1 96.94 299 PHE B CA 1
ATOM 4832 C C . PHE B 1 299 ? -16.938 6.387 -6.039 1 96.94 299 PHE B C 1
ATOM 4834 O O . PHE B 1 299 ? -17.875 6.012 -5.328 1 96.94 299 PHE B O 1
ATOM 4841 N N . VAL B 1 300 ? -16.531 5.691 -7.062 1 96 300 VAL B N 1
ATOM 4842 C CA . VAL B 1 300 ? -17.156 4.43 -7.461 1 96 300 VAL B CA 1
ATOM 4843 C C . VAL B 1 300 ? -17 3.404 -6.344 1 96 300 VAL B C 1
ATOM 4845 O O . VAL B 1 300 ? -17.969 2.77 -5.934 1 96 300 VAL B O 1
ATOM 4848 N N . LEU B 1 301 ? -15.812 3.254 -5.816 1 95.75 301 LEU B N 1
ATOM 4849 C CA . LEU B 1 301 ? -15.555 2.281 -4.758 1 95.75 301 LEU B CA 1
ATOM 4850 C C . LEU B 1 301 ? -16.266 2.68 -3.471 1 95.75 301 LEU B C 1
ATOM 4852 O O . LEU B 1 301 ? -16.781 1.82 -2.75 1 95.75 301 LEU B O 1
ATOM 4856 N N . GLN B 1 302 ? -16.281 3.961 -3.201 1 96 302 GLN B N 1
ATOM 4857 C CA . GLN B 1 302 ? -17.047 4.449 -2.051 1 96 302 GLN B CA 1
ATOM 4858 C C . GLN B 1 302 ? -18.516 4.051 -2.148 1 96 302 GLN B C 1
ATOM 4860 O O . GLN B 1 302 ? -19.109 3.617 -1.161 1 96 302 GLN B O 1
ATOM 4865 N N . THR B 1 303 ? -19.078 4.211 -3.363 1 93.75 303 THR B N 1
ATOM 4866 C CA . THR B 1 303 ? -20.484 3.881 -3.59 1 93.75 303 THR B CA 1
ATOM 4867 C C . THR B 1 303 ? -20.734 2.387 -3.398 1 93.75 303 THR B C 1
ATOM 4869 O O . THR B 1 303 ? -21.688 1.99 -2.723 1 93.75 303 THR B O 1
ATOM 4872 N N . ILE B 1 304 ? -19.844 1.603 -3.92 1 89.44 304 ILE B N 1
ATOM 4873 C CA . ILE B 1 304 ? -19.953 0.153 -3.811 1 89.44 304 ILE B CA 1
ATOM 4874 C C . ILE B 1 304 ? -19.906 -0.261 -2.342 1 89.44 304 ILE B C 1
ATOM 4876 O O . ILE B 1 304 ? -20.781 -0.981 -1.861 1 89.44 304 ILE B O 1
ATOM 4880 N N . TYR B 1 305 ? -19.031 0.27 -1.593 1 90.69 305 TYR B N 1
ATOM 4881 C CA . TYR B 1 305 ? -18.781 -0.238 -0.247 1 90.69 305 TYR B CA 1
ATOM 4882 C C . TYR B 1 305 ? -19.703 0.439 0.765 1 90.69 305 TYR B C 1
ATOM 4884 O O . TYR B 1 305 ? -19.922 -0.079 1.863 1 90.69 305 TYR B O 1
ATOM 4892 N N . SER B 1 306 ? -20.172 1.632 0.4 1 89.94 306 SER B N 1
ATOM 4893 C CA . SER B 1 306 ? -21.234 2.211 1.218 1 89.94 306 SER B CA 1
ATOM 4894 C C . SER B 1 306 ? -22.484 1.338 1.201 1 89.94 306 SER B C 1
ATOM 4896 O O . SER B 1 306 ? -23.188 1.215 2.215 1 89.94 306 SER B O 1
ATOM 4898 N N . HIS B 1 307 ? -22.75 0.762 0.065 1 85.69 307 HIS B N 1
ATOM 4899 C CA . HIS B 1 307 ? -23.906 -0.123 -0.068 1 85.69 307 HIS B CA 1
ATOM 4900 C C . HIS B 1 307 ? -23.703 -1.406 0.732 1 85.69 307 HIS B C 1
ATOM 4902 O O . HIS B 1 307 ? -24.672 -1.954 1.279 1 85.69 307 HIS B O 1
ATOM 4908 N N . LEU B 1 308 ? -22.516 -1.78 0.866 1 82.06 308 LEU B N 1
ATOM 4909 C CA . LEU B 1 308 ? -22.203 -3.02 1.571 1 82.06 308 LEU B CA 1
ATOM 4910 C C . LEU B 1 308 ? -22.156 -2.791 3.078 1 82.06 308 LEU B C 1
ATOM 4912 O O . LEU B 1 308 ? -22.031 -3.742 3.852 1 82.06 308 LEU B O 1
ATOM 4916 N N . ARG B 1 309 ? -22.25 -1.558 3.572 1 83.12 309 ARG B N 1
ATOM 4917 C CA . ARG B 1 309 ? -22.344 -1.229 4.992 1 83.12 309 ARG B CA 1
ATOM 4918 C C . ARG B 1 309 ? -23.703 -1.61 5.551 1 83.12 309 ARG B C 1
ATOM 4920 O O . ARG B 1 309 ? -23.828 -1.992 6.719 1 83.12 309 ARG B O 1
ATOM 4927 N N . GLY B 1 310 ? -24.938 -1.329 4.922 1 68.12 310 GLY B N 1
ATOM 4928 C CA . GLY B 1 310 ? -26.312 -1.511 5.336 1 68.12 310 GLY B CA 1
ATOM 4929 C C . GLY B 1 310 ? -26.766 -2.959 5.301 1 68.12 310 GLY B C 1
ATOM 4930 O O . GLY B 1 310 ? -27.828 -3.301 5.836 1 68.12 310 GLY B O 1
ATOM 4931 N N . ALA B 1 311 ? -26.25 -3.818 4.723 1 53.38 311 ALA B N 1
ATOM 4932 C CA . ALA B 1 311 ? -26.703 -5.195 4.562 1 53.38 311 ALA B CA 1
ATOM 4933 C C . ALA B 1 311 ? -26.766 -5.918 5.906 1 53.38 311 ALA B C 1
ATOM 4935 O O . ALA B 1 311 ? -27.562 -6.828 6.098 1 53.38 311 ALA B O 1
ATOM 4936 N N . LYS B 1 312 ? -26.047 -5.855 6.992 1 46.66 312 LYS B N 1
ATOM 4937 C CA . LYS B 1 312 ? -26.234 -6.613 8.227 1 46.66 312 LYS B CA 1
ATOM 4938 C C . LYS B 1 312 ? -27.406 -6.07 9.039 1 46.66 312 LYS B C 1
ATOM 4940 O O . LYS B 1 312 ? -27.781 -6.652 10.055 1 46.66 312 LYS B O 1
ATOM 4945 N N . LYS B 1 313 ? -27.844 -4.805 9.055 1 39 313 LYS B N 1
ATOM 4946 C CA . LYS B 1 313 ? -28.812 -4.434 10.078 1 39 313 LYS B CA 1
ATOM 4947 C C . LYS B 1 313 ? -30.062 -5.312 9.992 1 39 313 LYS B C 1
ATOM 4949 O O . LYS B 1 313 ? -30.906 -5.273 10.883 1 39 313 LYS B O 1
ATOM 4954 N N . ASN B 1 314 ? -30.469 -5.711 8.859 1 30.23 314 ASN B N 1
ATOM 4955 C CA . ASN B 1 314 ? -31.781 -6.348 8.891 1 30.23 314 ASN B CA 1
ATOM 4956 C C . ASN B 1 314 ? -31.672 -7.824 9.273 1 30.23 314 ASN B C 1
ATOM 4958 O O . ASN B 1 314 ? -32.594 -8.602 9.023 1 30.23 314 ASN B O 1
ATOM 4962 N N . VAL B 1 315 ? -30.562 -8.273 9.633 1 25.27 315 VAL B N 1
ATOM 4963 C CA . VAL B 1 315 ? -30.906 -9.562 10.242 1 25.27 315 VAL B CA 1
ATOM 4964 C C . VAL B 1 315 ? -31.188 -9.367 11.727 1 25.27 315 VAL B C 1
ATOM 4966 O O . VAL B 1 315 ? -30.484 -8.617 12.414 1 25.27 315 VAL B O 1
#

Radius of gyration: 24.83 Å; Cα contacts (8 Å, |Δi|>4): 1238; chains: 2; bounding box: 66×78×70 Å

Secondary structure (DSSP, 8-state):
-HHHHHHHHHHHHHHHHHHHHHHHSHHHHHHHHHHHHTTTSPPPPHHHHT-SEEEEESTTSHHHHHHHHHHHHTT-EEEEEES-HHHHHHHHHHHHHHH---EEEEE--GGGGGGHHHHHHHHHTTS-EEEEEE------SS---GGGS-HHHHHHHHIIIIIHHHHHHHHHHHHHHHHT--EEEEE--GGGGS--TTSHHHHHHHHHHHHHHHHHHHHHGGGT-EEEEE----BSSGGGHHHHHHTTTSTTGGGPBPHHHHHHHHHHTTTT-SEE-SSHHHHHHHHHHTTS-HHHHHHHHHHHHHHTTSTTTT-/-HHHHHHHHHHHHHHHHHHHHHHHSHHHHHHHHHHHHTTTSPPPPHHHHT-SEEEEESTTSHHHHHHHHHHHHTT-EEEEEES-HHHHHHHHHHHHHHH---EEEEE--GGGGGGHHHHHHHHHTTS-EEEEEE------SS---GGGS-HHHHHHHHIIIIIHHHHHHHHHHHHHHHHT--EEEEE--GGGGS--TTSHHHHHHHHHHHHHHHHHHHHHGGGT-EEEEE----BSSGGGHHHHHHTTTSTTGGGPBPHHHHHHHHHHTTTT-SEE-SSHHHHHHHHHHTTS-HHHHHHHHHHHHHHTTSTTTT-

Solvent-accessible surface area (backbone atoms only — not comparable to full-atom values): 30874 Å² total; per-residue (Å²): 110,65,66,58,52,42,50,52,25,19,50,46,14,49,51,52,48,52,48,47,52,64,70,36,42,40,29,46,48,46,53,51,54,50,55,56,44,55,75,76,46,87,77,77,54,54,40,79,66,30,26,50,27,31,38,24,27,35,26,64,44,47,64,23,29,32,48,50,50,53,43,26,69,57,63,19,26,38,34,38,25,29,62,54,59,70,51,36,51,52,51,42,51,53,46,31,71,74,47,73,37,58,66,43,80,45,76,44,52,50,66,66,43,79,69,47,52,60,58,48,46,70,69,48,67,85,48,60,58,7,33,40,35,41,45,43,67,57,71,63,78,44,33,42,51,68,71,69,52,53,71,67,54,56,53,35,36,46,31,25,37,42,45,42,52,52,52,50,48,47,67,48,47,53,60,22,46,74,70,46,20,23,36,37,36,41,57,38,29,49,50,37,77,38,37,20,25,31,39,24,69,52,20,16,31,22,33,21,44,45,29,29,42,56,8,46,24,64,64,29,48,87,36,49,25,47,38,28,36,32,26,40,53,69,43,59,28,81,72,39,41,50,56,40,62,57,18,63,92,40,78,62,37,75,60,42,39,50,39,67,62,37,33,55,41,34,56,64,39,62,94,72,51,52,56,34,21,36,33,56,66,38,15,50,52,52,32,59,49,68,74,47,54,66,74,56,37,24,50,52,39,28,54,55,25,54,58,41,42,61,51,66,72,79,107,110,66,66,58,51,43,52,51,26,19,50,47,13,48,51,50,48,54,49,48,52,63,69,37,41,40,29,46,50,46,54,51,53,49,55,57,45,57,74,75,46,88,77,78,54,54,39,79,65,30,27,50,28,32,40,24,28,35,26,63,44,45,64,23,28,34,48,51,51,54,43,27,71,56,65,20,24,38,34,38,25,30,64,54,57,69,50,36,50,53,51,40,51,53,46,32,72,75,47,72,38,58,64,43,80,44,75,43,52,52,67,66,44,79,69,45,52,61,58,47,47,71,69,48,67,85,49,59,58,6,33,41,35,40,46,42,67,58,73,66,79,45,32,41,50,70,72,69,52,53,70,67,55,56,52,36,37,46,31,25,36,42,46,43,52,53,52,51,47,47,68,47,46,53,60,23,48,73,70,46,21,22,36,37,37,42,58,38,30,49,51,36,77,38,36,19,25,32,39,24,67,53,21,14,33,22,33,19,45,44,29,28,42,55,8,47,25,63,66,28,48,87,37,48,25,45,38,28,36,35,26,40,53,70,44,58,27,82,72,39,40,49,56,40,62,57,17,64,92,40,77,62,36,74,60,42,39,49,37,69,63,36,33,54,42,33,56,66,38,63,94,72,52,54,56,34,20,37,34,56,66,39,17,50,51,53,31,58,50,66,74,48,54,65,71,56,37,26,50,52,38,28,53,57,27,53,60,40,41,62,51,65,74,80,106

Organism: Anopheles gambiae (NCBI:txid7165)

Foldseek 3Di:
DVVVVVVVVVVVVVVVVVVLCVPQLCAQVLLVVVVVVVVPDDDDQLCVFFHQEEEFEPCLWFLRVLLQLLNLQSVHEYEYEEADQVSSVVSQVVSCVPRVHHYHYDHADQLVAPVRVVSVLVVPVVGSHREYELDFAAFDLAQAAPVRDDPSSLSSRCRGLAVSLVVVCVSCVVVSLVVLHHEYEYEAALLCLAQAHSRRSNNVSSVNRVVVQVVVQVVCVVSHYHYAYEHEYAAPIPRNVLVCQLCVVHPRNVVHHYSNVQSVQLVSCVPRDRYYNSDSVSSVVRSVLVVDDRVVSRVVNHVVRVSSRPRPPVD/DVVVVVVVVVVVVVVVVVVLCVPQLCALVLLVVVVVVVVPDDDDQLCVFFRQEEEFEPCLWFLRVLLQLLNLQSVHEYEYEEADQVSQVVSQVVSCVPRVHHYHYDHADQLVAPVRVVSVLVVPVVGRHREYELDFAAFDLAQAAPVRDDPSSLSSRCRGLAVSLVVVCVSCVVVSLVVLHHEYEYEAALLCLAQAHSRRSNNVSSVNRVVVQVVVQVVCVVSHYHYAYEHEYAAPIPRCVLVCQLCVVHPRVVVHHYSNVQSVQLVSCVPRDRYYNSDSVSSVVRSVLVVDDRVVSRVVNHVVRVSSRPRPPVD

InterPro domains:
  IPR002347 Short-chain dehydrogenase/reductase SDR [PF00106] (53-245)
  IPR002347 Short-chain dehydrogenase/reductase SDR [PR00080] (127-138)
  IPR002347 Short-chain dehydrogenase/reductase SDR [PR00080] (182-190)
  IPR002347 Short-chain dehydrogenase/reductase SDR [PR00080] (202-221)
  IPR002347 Short-chain dehydrogenase/reductase SDR [PR00081] (53-70)
  IPR002347 Short-chain dehydrogenase/reductase SDR [PR00081] (127-138)
  IPR002347 Short-chain dehydrogenase/reductase SDR [PR00081] (176-192)
  IPR002347 Short-chain dehydrogenase/reductase SDR [PR00081] (202-221)
  IPR002347 Short-chain dehydrogenase/reductase SDR [PR00081] (223-240)
  IPR020904 Short-chain dehydrogenase/reductase, conserved site [PS00061] (189-217)
  IPR036291 NAD(P)-binding domain superfamily [SSF51735] (50-304)
  IPR051019 VLCFA Elongation and Steroid Dehydrogenase [PTHR43899] (10-303)

pLDDT: mean 92.89, std 11.52, range [25.22, 98.94]

Nearest PDB structures (foldseek):
  2ztv-assembly1_D  TM=8.572E-01  e=6.362E-18  Pseudomonas fragi
  2ztv-assembly1_B  TM=8.618E-01  e=4.526E-17  Pseudomonas fragi
  2ztv-assembly1_C  TM=8.579E-01  e=8.204E-17  Pseudomonas fragi
  3u4c-assembly1_A-2  TM=8.766E-01  e=3.475E-15  Bacillus subtilis
  5ojg-assembly1_A  TM=8.468E-01  e=1.837E-14  Caenorhabditis elegans

Sequence (630 aa):
MWPFVCAILALIGAYCSICWLYENLRTPVSLVLHGIAQLVLPQKPFSEKYGEWAVITGASDGIGKGYAEYLAGRRMNIVLVARNENKLNRVAEEIQRKYSVRTKVVVADFANGEAVYEHLARELLPLDVGILVNNVGLSYDRGMCMEELPKKLVWDLLTVNVASVTMLCHLMVPAMKQRGRGLIINISSLSASAPAPYLSVYAAAKVYVRNFSMALREELRPHRVEVQTVLPGFVRTNMTAFVASEYDGKAASKQLVRVDDYVRYAGFTIGKTDRTCGYWWHGLQYAGLKLVPEFVRVFVLQTIYSHLRGAKKNVMWPFVCAILALIGAYCSICWLYENLRTPVSLVLHGIAQLVLPQKPFSEKYGEWAVITGASDGIGKGYAEYLAGRRMNIVLVARNENKLNRVAEEIQRKYSVRTKVVVADFANGEAVYEHLARELLPLDVGILVNNVGLSYDRGMCMEELPKKLVWDLLTVNVASVTMLCHLMVPAMKQRGRGLIINISSLSASAPAPYLSVYAAAKVYVRNFSMALREELRPHRVEVQTVLPGFVRTNMTAFVASEYDGKAASKQLVRVDDYVRYAGFTIGKTDRTCGYWWHGLQYAGLKLVPEFVRVFVLQTIYSHLRGAKKNV